Protein AF-A0A928NCN1-F1 (afdb_monomer_lite)

Structure (mmCIF, N/CA/C/O backbone):
data_AF-A0A928NCN1-F1
#
_entry.id   AF-A0A928NCN1-F1
#
loop_
_atom_site.group_PDB
_atom_site.id
_atom_site.type_symbol
_atom_site.label_atom_id
_atom_site.label_alt_id
_atom_site.label_comp_id
_atom_site.label_asym_id
_atom_site.label_entity_id
_atom_site.label_seq_id
_atom_site.pdbx_PDB_ins_code
_atom_site.Cartn_x
_atom_site.Cartn_y
_atom_site.Cartn_z
_atom_site.occupancy
_atom_site.B_iso_or_equiv
_atom_site.auth_seq_id
_atom_site.auth_comp_id
_atom_site.auth_asym_id
_atom_site.auth_atom_id
_atom_site.pdbx_PDB_model_num
ATOM 1 N N . MET A 1 1 ? -8.071 -0.871 30.867 1.00 90.75 1 MET A N 1
ATOM 2 C CA . MET A 1 1 ? -7.819 -0.511 29.454 1.00 90.75 1 MET A CA 1
ATOM 3 C C . MET A 1 1 ? -8.098 0.970 29.254 1.00 90.75 1 MET A C 1
ATOM 5 O O . MET A 1 1 ? -7.146 1.700 29.033 1.00 90.75 1 MET A O 1
ATOM 9 N N . ASN A 1 2 ? -9.328 1.432 29.505 1.00 92.19 2 ASN A N 1
ATOM 10 C CA . ASN A 1 2 ? -9.739 2.843 29.399 1.00 92.19 2 ASN A CA 1
ATOM 11 C C . ASN A 1 2 ? -8.799 3.844 30.084 1.00 92.19 2 ASN A C 1
ATOM 13 O O . ASN A 1 2 ? -8.425 4.826 29.464 1.00 92.19 2 ASN A O 1
ATOM 17 N N . LYS A 1 3 ? -8.353 3.574 31.322 1.00 92.12 3 LYS A N 1
ATOM 18 C CA . LYS A 1 3 ? -7.407 4.464 32.019 1.00 92.12 3 LYS A CA 1
ATOM 19 C C . LYS A 1 3 ? -6.121 4.699 31.215 1.00 92.12 3 LYS A C 1
ATOM 21 O O . LYS A 1 3 ? -5.686 5.830 31.095 1.00 92.12 3 LYS A O 1
ATOM 26 N N . LYS A 1 4 ? -5.541 3.639 30.646 1.00 91.69 4 LYS A N 1
ATOM 27 C CA . LYS A 1 4 ? -4.305 3.737 29.864 1.00 91.69 4 LYS A CA 1
ATOM 28 C C . LYS A 1 4 ? -4.543 4.421 28.512 1.00 91.69 4 LYS A C 1
ATOM 30 O O . LYS A 1 4 ? -3.689 5.174 28.078 1.00 91.69 4 LYS A O 1
ATOM 35 N N . ILE A 1 5 ? -5.710 4.213 27.893 1.00 93.56 5 ILE A N 1
ATOM 36 C CA . ILE A 1 5 ? -6.122 4.966 26.696 1.00 93.56 5 ILE A CA 1
ATOM 37 C C . ILE A 1 5 ? -6.214 6.459 27.025 1.00 93.56 5 ILE A C 1
ATOM 39 O O . ILE A 1 5 ? -5.615 7.260 26.324 1.00 93.56 5 ILE A O 1
ATOM 43 N N . ALA A 1 6 ? -6.866 6.834 28.128 1.00 93.88 6 ALA A N 1
ATOM 44 C CA . ALA A 1 6 ? -6.943 8.226 28.570 1.00 93.88 6 ALA A CA 1
ATOM 45 C C . ALA A 1 6 ? -5.565 8.814 28.933 1.00 93.88 6 ALA A C 1
ATOM 47 O O . ALA A 1 6 ? -5.315 9.981 28.666 1.00 93.88 6 ALA A O 1
ATOM 48 N N . GLU A 1 7 ? -4.657 8.016 29.508 1.00 93.56 7 GLU A N 1
ATOM 49 C CA . GLU A 1 7 ? -3.269 8.430 29.778 1.00 93.56 7 GLU A CA 1
ATOM 50 C C . GLU A 1 7 ? -2.471 8.703 28.488 1.00 93.56 7 GLU A C 1
ATOM 52 O O . GLU A 1 7 ? -1.612 9.576 28.504 1.00 93.56 7 GLU A O 1
ATOM 57 N N . ILE A 1 8 ? -2.736 7.970 27.400 1.00 89.94 8 ILE A N 1
ATOM 58 C CA . ILE A 1 8 ? -2.060 8.142 26.100 1.00 89.94 8 ILE A CA 1
ATOM 59 C C . ILE A 1 8 ? -2.671 9.294 25.294 1.00 89.94 8 ILE A C 1
ATOM 61 O O . ILE A 1 8 ? -1.957 10.103 24.718 1.00 89.94 8 ILE A O 1
ATOM 65 N N . THR A 1 9 ? -3.999 9.335 25.228 1.00 92.19 9 THR A N 1
ATOM 66 C CA . THR A 1 9 ? -4.746 10.141 24.247 1.00 92.19 9 THR A CA 1
ATOM 67 C C . THR A 1 9 ? -5.369 11.399 24.857 1.00 92.19 9 THR A C 1
ATOM 69 O O . THR A 1 9 ? -5.732 12.325 24.144 1.00 92.19 9 THR A O 1
ATOM 72 N N . GLY A 1 10 ? -5.566 11.428 26.180 1.00 92.56 10 GLY A N 1
ATOM 73 C CA . GLY A 1 10 ? -6.433 12.401 26.854 1.00 92.56 10 GLY A CA 1
ATOM 74 C C . GLY A 1 10 ? -7.938 12.130 26.695 1.00 92.56 10 GLY A C 1
ATOM 75 O O . GLY A 1 10 ? -8.743 12.782 27.361 1.00 92.56 10 GLY A O 1
ATOM 76 N N . MET A 1 11 ? -8.331 11.150 25.875 1.00 93.12 11 MET A N 1
ATOM 77 C CA . MET A 1 11 ? -9.724 10.867 25.532 1.00 93.12 11 MET A CA 1
ATOM 78 C C . MET A 1 11 ? -10.448 10.079 26.627 1.00 93.12 11 MET A C 1
ATOM 80 O O . MET A 1 11 ? -9.899 9.167 27.257 1.00 93.12 11 MET A O 1
ATOM 84 N N . ILE A 1 12 ? -11.741 10.363 26.798 1.00 91.56 12 ILE A N 1
ATOM 85 C CA . ILE A 1 12 ? -12.636 9.597 27.674 1.00 91.56 12 ILE A CA 1
ATOM 86 C C . ILE A 1 12 ? -13.599 8.784 26.807 1.00 91.56 12 ILE A C 1
ATOM 88 O O . ILE A 1 12 ? -14.624 9.291 26.351 1.00 91.56 12 ILE A O 1
ATOM 92 N N . ILE A 1 13 ? -13.285 7.500 26.628 1.00 93.81 13 ILE A N 1
ATOM 93 C CA . ILE A 1 13 ? -14.141 6.544 25.912 1.00 93.81 13 ILE A CA 1
ATOM 94 C C . ILE A 1 13 ? -14.913 5.631 26.886 1.00 93.81 13 ILE A C 1
ATOM 96 O O . ILE A 1 13 ? -14.407 5.347 27.983 1.00 93.81 13 ILE A O 1
ATOM 100 N N . PRO A 1 14 ? -16.106 5.127 26.509 1.00 94.12 14 PRO A N 1
ATOM 101 C CA . PRO A 1 14 ? -16.896 4.226 27.347 1.00 94.12 14 PRO A CA 1
ATOM 102 C C . PRO A 1 14 ? -16.166 2.934 27.707 1.00 94.12 14 PRO A C 1
ATOM 104 O O . PRO A 1 14 ? -15.322 2.449 26.947 1.00 94.12 14 PRO A O 1
ATOM 107 N N . GLU A 1 15 ? -16.506 2.366 28.867 1.00 92.31 15 GLU A N 1
ATOM 108 C CA . GLU A 1 15 ? -15.869 1.154 29.387 1.00 92.31 15 GLU A CA 1
ATOM 109 C C . GLU A 1 15 ? -15.947 -0.011 28.394 1.00 92.31 15 GLU A C 1
ATOM 111 O O . GLU A 1 15 ? -17.005 -0.339 27.860 1.00 92.31 15 GLU A O 1
ATOM 116 N N . ILE A 1 16 ? -14.800 -0.655 28.180 1.00 90.94 16 ILE A N 1
ATOM 117 C CA . ILE A 1 16 ? -14.673 -1.825 27.314 1.00 90.94 16 ILE A CA 1
ATOM 118 C C . ILE A 1 16 ? -14.758 -3.074 28.192 1.00 90.94 16 ILE A C 1
ATOM 120 O O . ILE A 1 16 ? -13.794 -3.427 28.875 1.00 90.94 16 ILE A O 1
ATOM 124 N N . SER A 1 17 ? -15.918 -3.731 28.182 1.00 86.75 17 SER A N 1
ATOM 125 C CA . SER A 1 17 ? -16.258 -4.854 29.073 1.00 86.75 17 SER A CA 1
ATOM 126 C C . SER A 1 17 ? -16.320 -6.224 28.379 1.00 86.75 17 SER A C 1
ATOM 128 O O . SER A 1 17 ? -16.705 -7.217 28.997 1.00 86.75 17 SER A O 1
ATOM 130 N N . PHE A 1 18 ? -15.926 -6.300 27.105 1.00 90.88 18 PHE A N 1
ATOM 131 C CA . PHE A 1 18 ? -15.984 -7.506 26.279 1.00 90.88 18 PHE A CA 1
ATOM 132 C C . PHE A 1 18 ? -14.603 -7.914 25.751 1.00 90.88 18 PHE A C 1
ATOM 134 O O . PHE A 1 18 ? -13.644 -7.145 25.783 1.00 90.88 18 PHE A O 1
ATOM 141 N N . GLY A 1 19 ? -14.519 -9.147 25.243 1.00 93.88 19 GLY A N 1
ATOM 142 C CA . GLY A 1 19 ? -13.287 -9.712 24.699 1.00 93.88 19 GLY A CA 1
ATOM 143 C C . GLY A 1 19 ? -12.192 -9.940 25.746 1.00 93.88 19 GLY A C 1
ATOM 144 O O . GLY A 1 19 ? -12.313 -9.622 26.928 1.00 93.88 19 GLY A O 1
ATOM 145 N N . LYS A 1 20 ? -11.085 -10.525 25.295 1.00 95.00 20 LYS A N 1
ATOM 146 C CA . LYS A 1 20 ? -9.851 -10.682 26.064 1.00 95.00 20 LYS A CA 1
ATOM 147 C C . LYS A 1 20 ? -8.788 -9.783 25.452 1.00 95.00 20 LYS A C 1
ATOM 149 O O . LYS A 1 20 ? -8.484 -9.936 24.271 1.00 95.00 20 LYS A O 1
ATOM 154 N N . LYS A 1 21 ? -8.188 -8.908 26.265 1.00 94.31 21 LYS A N 1
ATOM 155 C CA . LYS A 1 21 ? -7.071 -8.060 25.831 1.00 94.31 21 LYS A CA 1
ATOM 156 C C . LYS A 1 21 ? -5.961 -8.913 25.226 1.00 94.31 21 LYS A C 1
ATOM 158 O O . LYS A 1 21 ? -5.479 -9.851 25.865 1.00 94.31 21 LYS A O 1
ATOM 163 N N . GLU A 1 22 ? -5.582 -8.568 24.008 1.00 91.88 22 GLU A N 1
ATOM 164 C CA . GLU A 1 22 ? -4.391 -9.079 23.351 1.00 91.88 22 GLU A CA 1
ATOM 165 C C . GLU A 1 22 ? -3.225 -8.137 23.634 1.00 91.88 22 GLU A C 1
ATOM 167 O O . GLU A 1 22 ? -2.305 -8.536 24.339 1.00 91.88 22 GLU A O 1
ATOM 172 N N . PHE A 1 23 ? -3.343 -6.866 23.244 1.00 90.69 23 PHE A N 1
ATOM 173 C CA . PHE A 1 23 ? -2.381 -5.816 23.579 1.00 90.69 23 PHE A CA 1
ATOM 174 C C . PHE A 1 23 ? -3.063 -4.442 23.672 1.00 90.69 23 PHE A C 1
ATOM 176 O O . PHE A 1 23 ? -4.202 -4.275 23.234 1.00 90.69 23 PHE A O 1
ATOM 183 N N . LEU A 1 24 ? -2.370 -3.469 24.268 1.00 91.44 24 LEU A N 1
ATOM 184 C CA . LEU A 1 24 ? -2.717 -2.044 24.253 1.00 91.44 24 LEU A CA 1
ATOM 185 C C . LEU A 1 24 ? -1.413 -1.247 24.200 1.00 91.44 24 LEU A C 1
ATOM 187 O O . LEU A 1 24 ? -0.628 -1.373 25.141 1.00 91.44 24 LEU A O 1
ATOM 191 N N . ARG A 1 25 ? -1.211 -0.431 23.164 1.00 87.25 25 ARG A N 1
ATOM 192 C CA . ARG A 1 25 ? 0.033 0.325 22.952 1.00 87.25 25 ARG A CA 1
ATOM 193 C C . ARG A 1 25 ? -0.211 1.788 22.584 1.00 87.25 25 ARG A C 1
ATOM 195 O O . ARG A 1 25 ? -1.339 2.172 22.282 1.00 87.25 25 ARG A O 1
ATOM 202 N N . HIS A 1 26 ? 0.865 2.564 22.642 1.00 86.44 26 HIS A N 1
ATOM 203 C CA . HIS A 1 26 ? 0.969 3.928 22.133 1.00 86.44 26 HIS A CA 1
ATOM 204 C C . HIS A 1 26 ? 1.690 3.882 20.779 1.00 86.44 26 HIS A C 1
ATOM 206 O O . HIS A 1 26 ? 2.726 3.234 20.693 1.00 86.44 26 HIS A O 1
ATOM 212 N N . GLU A 1 27 ? 1.148 4.536 19.752 1.00 79.00 27 GLU A N 1
ATOM 213 C CA . GLU A 1 27 ? 1.740 4.583 18.398 1.00 79.00 27 GLU A CA 1
ATOM 214 C C . GLU A 1 27 ? 2.240 5.986 18.011 1.00 79.00 27 GLU A C 1
ATOM 216 O O . GLU A 1 27 ? 2.336 6.329 16.832 1.00 79.00 27 GLU A O 1
ATOM 221 N N . GLY A 1 28 ? 2.522 6.836 19.001 1.00 77.31 28 GLY A N 1
ATOM 222 C CA . GLY A 1 28 ? 2.830 8.243 18.758 1.00 77.31 28 GLY A CA 1
ATOM 223 C C . GLY A 1 28 ? 1.578 9.080 18.471 1.00 77.31 28 GLY A C 1
ATOM 224 O O . GLY A 1 28 ? 0.466 8.557 18.374 1.00 77.31 28 GLY A O 1
ATOM 225 N N . GLY A 1 29 ? 1.729 10.402 18.396 1.00 77.44 29 GLY A N 1
ATOM 226 C CA . GLY A 1 29 ? 0.641 11.305 18.000 1.00 77.44 29 GLY A CA 1
ATOM 227 C C . GLY A 1 29 ? -0.579 11.278 18.921 1.00 77.44 29 GLY A C 1
ATOM 228 O O . GLY A 1 29 ? -1.699 11.465 18.458 1.00 77.44 29 GLY A O 1
ATOM 229 N N . ASN A 1 30 ? -0.390 10.989 20.216 1.00 88.75 30 ASN A N 1
ATOM 230 C CA . ASN A 1 30 ? -1.478 10.755 21.176 1.00 88.75 30 ASN A CA 1
ATOM 231 C C . ASN A 1 30 ? -2.452 9.652 20.717 1.00 88.75 30 ASN A C 1
ATOM 233 O O . ASN A 1 30 ? -3.654 9.759 20.945 1.00 88.75 30 ASN A O 1
ATOM 237 N N . THR A 1 31 ? -1.944 8.600 20.067 1.00 90.31 31 THR A N 1
ATOM 238 C CA . THR A 1 31 ? -2.744 7.498 19.510 1.00 90.31 31 THR A CA 1
ATOM 239 C C . THR A 1 31 ? -2.592 6.227 20.332 1.00 90.31 31 THR A C 1
ATOM 241 O O . THR A 1 31 ? -1.481 5.746 20.572 1.00 90.31 31 THR A O 1
ATOM 244 N N . ALA A 1 32 ? -3.715 5.659 20.767 1.00 92.75 32 ALA A N 1
ATOM 245 C CA . ALA A 1 32 ? -3.762 4.385 21.469 1.00 92.75 32 ALA A CA 1
ATOM 246 C C . ALA A 1 32 ? -4.414 3.305 20.605 1.00 92.75 32 ALA A C 1
ATOM 248 O O . ALA A 1 32 ? -5.549 3.466 20.159 1.00 92.75 32 ALA A O 1
ATOM 249 N N . VAL A 1 33 ? -3.741 2.160 20.477 1.00 93.00 33 VAL A N 1
ATOM 250 C CA . VAL A 1 33 ? -4.263 0.995 19.752 1.00 93.00 33 VAL A CA 1
ATOM 251 C C . VAL A 1 33 ? -4.495 -0.161 20.713 1.00 93.00 33 VAL A C 1
ATOM 253 O O . VAL A 1 33 ? -3.578 -0.637 21.386 1.00 93.00 33 VAL A O 1
ATOM 256 N N . LEU A 1 34 ? -5.744 -0.616 20.786 1.00 94.69 34 LEU A N 1
ATOM 257 C CA . LEU A 1 34 ? -6.204 -1.743 21.591 1.00 94.69 34 LEU A CA 1
ATOM 258 C C . LEU A 1 34 ? -6.623 -2.898 20.679 1.00 94.69 34 LEU A C 1
ATOM 260 O O . LEU A 1 34 ? -7.522 -2.746 19.857 1.00 94.69 34 LEU A O 1
ATOM 264 N N . SER A 1 35 ? -6.054 -4.084 20.891 1.00 94.50 35 SER A N 1
ATOM 265 C CA . SER A 1 35 ? -6.542 -5.324 20.275 1.00 94.50 35 SER A CA 1
ATOM 266 C C . SER A 1 35 ? -7.212 -6.212 21.321 1.00 94.50 35 SER A C 1
ATOM 268 O O . SER A 1 35 ? -6.650 -6.470 22.394 1.00 94.50 35 SER A O 1
ATOM 270 N N . LEU A 1 36 ? -8.409 -6.716 21.010 1.00 95.75 36 LEU A N 1
ATOM 271 C CA . LEU A 1 36 ? -9.107 -7.723 21.810 1.00 95.75 36 LEU A CA 1
ATOM 272 C C . LEU A 1 36 ? -9.441 -8.932 20.937 1.00 95.75 36 LEU A C 1
ATOM 274 O O . LEU A 1 36 ? -9.888 -8.795 19.802 1.00 95.75 36 LEU A O 1
ATOM 278 N N . LYS A 1 37 ? -9.303 -10.125 21.510 1.00 95.62 37 LYS A N 1
ATOM 279 C CA . LYS A 1 37 ? -9.714 -11.400 20.905 1.00 95.62 37 LYS A CA 1
ATOM 280 C C . LYS A 1 37 ? -10.899 -12.013 21.640 1.00 95.62 37 LYS A C 1
ATOM 282 O O . LYS A 1 37 ? -11.285 -11.533 22.703 1.00 95.62 37 LYS A O 1
ATOM 287 N N . GLN A 1 38 ? -11.443 -13.112 21.117 1.00 95.94 38 GLN A N 1
ATOM 288 C CA . GLN A 1 38 ? -12.649 -13.767 21.655 1.00 95.94 38 GLN A CA 1
ATOM 289 C C . GLN A 1 38 ? -13.879 -12.841 21.635 1.00 95.94 38 GLN A C 1
ATOM 291 O O . GLN A 1 38 ? -14.760 -12.934 22.490 1.00 95.94 38 GLN A O 1
ATOM 296 N N . VAL A 1 39 ? -13.925 -11.941 20.654 1.00 95.81 39 VAL A N 1
ATOM 297 C CA . VAL A 1 39 ? -15.034 -11.020 20.414 1.00 95.81 39 VAL A CA 1
ATOM 298 C C . VAL A 1 39 ? -16.000 -11.666 19.426 1.00 95.81 39 VAL A C 1
ATOM 300 O O . VAL A 1 39 ? -15.576 -12.220 18.414 1.00 95.81 39 VAL A O 1
ATOM 303 N N . LYS A 1 40 ? -17.298 -11.634 19.738 1.00 93.38 40 LYS A N 1
ATOM 304 C CA . LYS A 1 40 ? -18.348 -12.245 18.904 1.00 93.38 40 LYS A CA 1
ATOM 305 C C . LYS A 1 40 ? -19.062 -11.243 18.004 1.00 93.38 40 LYS A C 1
ATOM 307 O O . LYS A 1 40 ? -19.588 -11.635 16.971 1.00 93.38 40 LYS A O 1
ATOM 312 N N . GLU A 1 41 ? -19.114 -9.989 18.426 1.00 92.19 41 GLU A N 1
ATOM 313 C CA . GLU A 1 41 ? -19.827 -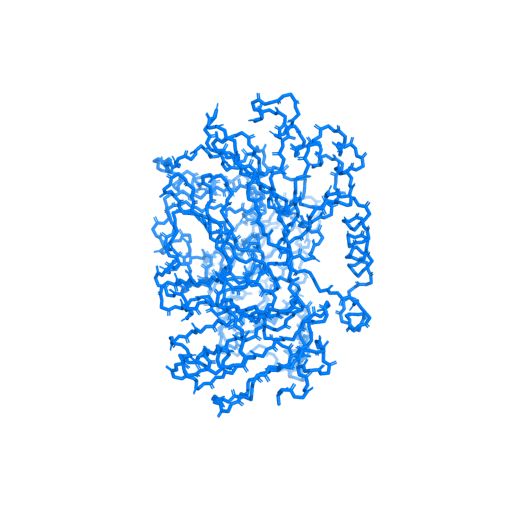8.901 17.766 1.00 92.19 41 GLU A CA 1
ATOM 314 C C . GLU A 1 41 ? -19.250 -7.554 18.221 1.00 92.19 41 GLU A C 1
ATOM 316 O O . GLU A 1 41 ? -18.495 -7.505 19.194 1.00 92.19 41 GLU A O 1
ATOM 321 N N . MET A 1 42 ? -19.594 -6.485 17.504 1.00 93.94 42 MET A N 1
ATOM 322 C CA . MET A 1 42 ? -19.150 -5.110 17.769 1.00 93.94 42 MET A CA 1
ATOM 323 C C . MET A 1 42 ? -20.325 -4.146 18.025 1.00 93.94 42 MET A C 1
ATOM 325 O O . MET A 1 42 ? -20.125 -3.008 18.446 1.00 93.94 42 MET A O 1
ATOM 329 N N . ASP A 1 43 ? -21.560 -4.565 17.755 1.00 94.69 43 ASP A N 1
ATOM 330 C CA . ASP A 1 43 ? -22.755 -3.715 17.773 1.00 94.69 43 ASP A CA 1
ATOM 331 C C . ASP A 1 43 ? -23.085 -3.209 19.185 1.00 94.69 43 ASP A C 1
ATOM 333 O O . ASP A 1 43 ? -23.484 -2.057 19.354 1.00 94.69 43 ASP A O 1
ATOM 337 N N . SER A 1 44 ? -22.842 -4.014 20.222 1.00 93.12 44 SER A N 1
ATOM 338 C CA . SER A 1 44 ? -23.054 -3.600 21.615 1.00 93.12 44 SER A CA 1
ATOM 339 C C . SER A 1 44 ? -22.166 -2.418 22.025 1.00 93.12 44 SER A C 1
ATOM 341 O O . SER A 1 44 ? -22.616 -1.502 22.722 1.00 93.12 44 SER A O 1
ATOM 343 N N . TYR A 1 45 ? -20.914 -2.397 21.562 1.00 95.62 45 TYR A N 1
ATOM 344 C CA . TYR A 1 45 ? -19.992 -1.309 21.868 1.00 95.62 45 TYR A CA 1
ATOM 345 C C . TYR A 1 45 ? -20.269 -0.058 21.033 1.00 95.62 45 TYR A C 1
ATOM 347 O O . TYR A 1 45 ? -20.197 1.044 21.568 1.00 95.62 45 TYR A O 1
ATOM 355 N N . GLN A 1 46 ? -20.682 -0.219 19.773 1.00 96.62 46 GLN A N 1
ATOM 356 C CA . GLN A 1 46 ? -21.165 0.886 18.935 1.00 96.62 46 GLN A CA 1
ATOM 357 C C . GLN A 1 46 ? -22.326 1.637 19.600 1.00 96.62 46 GLN A C 1
ATOM 359 O O . GLN A 1 46 ? -22.256 2.850 19.772 1.00 96.62 46 GLN A O 1
ATOM 364 N N . ILE A 1 47 ? -23.333 0.909 20.098 1.00 96.25 47 ILE A N 1
ATOM 365 C CA . ILE A 1 47 ? -24.449 1.501 20.856 1.00 96.25 47 ILE A CA 1
ATOM 366 C C . ILE A 1 47 ? -23.934 2.262 22.088 1.00 96.25 47 ILE A C 1
ATOM 368 O O . ILE A 1 47 ? -24.445 3.329 22.428 1.00 96.25 47 ILE A O 1
ATOM 372 N N . THR A 1 48 ? -22.912 1.731 22.762 1.00 96.25 48 THR A N 1
ATOM 373 C CA . THR A 1 48 ? -22.318 2.368 23.947 1.00 96.25 48 THR A CA 1
ATOM 374 C C . THR A 1 48 ? -21.590 3.673 23.587 1.00 96.25 48 THR A C 1
ATOM 376 O O . THR A 1 48 ? -21.707 4.658 24.319 1.00 96.25 48 THR A O 1
ATOM 379 N N . LEU A 1 49 ? -20.872 3.711 22.459 1.00 97.00 49 LEU A N 1
ATOM 380 C CA . LEU A 1 49 ? -20.244 4.927 21.925 1.00 97.00 49 LEU A CA 1
ATOM 381 C C . LEU A 1 49 ? -21.292 5.990 21.578 1.00 97.00 49 LEU A C 1
ATOM 383 O O . LEU A 1 49 ? -21.176 7.133 22.023 1.00 97.00 49 LEU A O 1
ATOM 387 N N . GLU A 1 50 ? -22.353 5.601 20.874 1.00 97.56 50 GLU A N 1
ATOM 388 C CA . GLU A 1 50 ? -23.453 6.494 20.488 1.00 97.56 50 GLU A CA 1
ATOM 389 C C . GLU A 1 50 ? -24.169 7.084 21.710 1.00 97.56 50 GLU A C 1
ATOM 391 O O . GLU A 1 50 ? -24.399 8.290 21.789 1.00 97.56 50 GLU A O 1
ATOM 396 N N . GLN A 1 51 ? -24.444 6.267 22.732 1.00 97.19 51 GLN A N 1
ATOM 397 C CA . GLN A 1 51 ? -25.019 6.732 24.004 1.00 97.19 51 GLN A CA 1
ATOM 398 C C . GLN A 1 51 ? -24.093 7.680 24.772 1.00 97.19 51 GLN A C 1
ATOM 400 O O . GLN A 1 51 ? -24.562 8.537 25.521 1.00 97.19 51 GLN A O 1
ATOM 405 N N . ALA A 1 52 ? -22.781 7.545 24.585 1.00 96.50 52 ALA A N 1
ATOM 406 C CA . ALA A 1 52 ? -21.795 8.463 25.132 1.00 96.50 52 ALA A CA 1
ATOM 407 C C . ALA A 1 52 ? -21.617 9.733 24.282 1.00 96.50 52 ALA A C 1
ATOM 409 O O . ALA A 1 52 ? -20.804 10.586 24.647 1.00 96.50 52 ALA A O 1
ATOM 410 N N . GLY A 1 53 ? -22.379 9.892 23.197 1.00 97.31 53 GLY A N 1
ATOM 411 C CA . GLY A 1 53 ? -22.384 11.072 22.337 1.00 97.31 53 GLY A CA 1
ATOM 412 C C . GLY A 1 53 ? -21.306 11.070 21.258 1.00 97.31 53 GLY A C 1
ATOM 413 O O . GLY A 1 53 ? -20.955 12.145 20.786 1.00 97.31 53 GLY A O 1
ATOM 414 N N . PHE A 1 54 ? -20.743 9.908 20.917 1.00 97.50 54 PHE A N 1
ATOM 415 C CA . PHE A 1 54 ? -19.958 9.771 19.694 1.00 97.50 54 PHE A CA 1
ATOM 416 C C . PHE A 1 54 ? -20.889 9.617 18.491 1.00 97.50 54 PHE A C 1
ATOM 418 O O . PHE A 1 54 ? -21.851 8.853 18.535 1.00 97.50 54 PHE A O 1
ATOM 425 N N . GLU A 1 55 ? -20.580 10.307 17.402 1.00 97.19 55 GLU A N 1
ATOM 426 C CA . GLU A 1 55 ? -21.341 10.251 16.157 1.00 97.19 55 GLU A CA 1
ATOM 427 C C . GLU A 1 55 ? -20.617 9.360 15.147 1.00 97.19 55 GLU A C 1
ATOM 429 O O . GLU A 1 55 ? -19.401 9.462 14.979 1.00 97.19 55 GLU A O 1
ATOM 434 N N . LYS A 1 56 ? -21.351 8.462 14.482 1.00 96.94 56 LYS A N 1
ATOM 435 C CA . LYS A 1 56 ? -20.787 7.615 13.426 1.00 96.94 56 LYS A CA 1
ATOM 436 C C . LYS A 1 56 ? -20.494 8.466 12.188 1.00 96.94 56 LYS A C 1
ATOM 438 O O . LYS A 1 56 ? -21.420 9.037 11.615 1.00 96.94 56 LYS A O 1
ATOM 443 N N . ARG A 1 57 ? -19.230 8.504 11.766 1.00 94.00 57 ARG A N 1
ATOM 444 C CA . ARG A 1 57 ? -18.752 9.256 10.595 1.00 94.00 57 ARG A CA 1
ATOM 445 C C . ARG A 1 57 ? -18.821 8.419 9.320 1.00 94.00 57 ARG A C 1
ATOM 447 O O . ARG A 1 57 ? -19.384 8.845 8.320 1.00 94.00 57 ARG A O 1
ATOM 454 N N . GLU A 1 58 ? -18.281 7.209 9.375 1.00 94.44 58 GLU A N 1
ATOM 455 C CA . GLU A 1 58 ? -18.112 6.324 8.220 1.00 94.44 58 GLU A CA 1
ATOM 456 C C . GLU A 1 58 ? -18.188 4.858 8.661 1.00 94.44 58 GLU A C 1
ATOM 458 O O . GLU A 1 58 ? -17.875 4.514 9.803 1.00 94.44 58 GLU A O 1
ATOM 463 N N . GLU A 1 59 ? -18.654 3.995 7.757 1.00 97.19 59 GLU A N 1
ATOM 464 C CA . GLU A 1 59 ? -18.717 2.547 7.950 1.00 97.19 59 GLU A CA 1
ATOM 465 C C . GLU A 1 59 ? -18.391 1.837 6.634 1.00 97.19 59 GLU A C 1
ATOM 467 O O . GLU A 1 59 ? -18.958 2.140 5.577 1.00 97.19 59 GLU A O 1
ATOM 472 N N . HIS A 1 60 ? -17.484 0.869 6.707 1.00 97.81 60 HIS A N 1
ATOM 473 C CA . HIS A 1 60 ? -17.012 0.086 5.573 1.00 97.81 60 HIS A CA 1
ATOM 474 C C . HIS A 1 60 ? -17.010 -1.405 5.899 1.00 97.81 60 HIS A C 1
ATOM 476 O O . HIS A 1 60 ? -16.924 -1.823 7.055 1.00 97.81 60 HIS A O 1
ATOM 482 N N . CYS A 1 61 ? -17.127 -2.227 4.859 1.00 97.81 61 CYS A N 1
ATOM 483 C CA . CYS A 1 61 ? -17.040 -3.677 4.965 1.00 97.81 61 CYS A CA 1
ATOM 484 C C . CYS A 1 61 ? -16.075 -4.205 3.907 1.00 97.81 61 CYS A C 1
ATOM 486 O O . CYS A 1 61 ? -16.296 -3.977 2.719 1.00 97.81 61 CYS A O 1
ATOM 488 N N . PHE A 1 62 ? -15.049 -4.941 4.336 1.00 97.81 62 PHE A N 1
ATOM 489 C CA . PHE A 1 62 ? -14.120 -5.651 3.455 1.00 97.81 62 PHE A CA 1
ATOM 490 C C . PHE A 1 62 ? -14.353 -7.150 3.638 1.00 97.81 62 PHE A C 1
ATOM 492 O O . PHE A 1 62 ? -13.916 -7.767 4.613 1.00 97.81 62 PHE A O 1
ATOM 499 N N . GLY A 1 63 ? -15.151 -7.734 2.744 1.00 96.00 63 GLY A N 1
ATOM 500 C CA . GLY A 1 63 ? -15.691 -9.077 2.934 1.00 96.00 63 GLY A CA 1
ATOM 501 C C . GLY A 1 63 ? -16.569 -9.125 4.184 1.00 96.00 63 GLY A C 1
ATOM 502 O O . GLY A 1 63 ? -17.597 -8.456 4.252 1.00 96.00 63 GLY A O 1
ATOM 503 N N . THR A 1 64 ? -16.168 -9.917 5.179 1.00 96.69 64 THR A N 1
ATOM 504 C CA . THR A 1 64 ? -16.862 -9.987 6.476 1.00 96.69 64 THR A CA 1
ATOM 505 C C . THR A 1 64 ? -16.311 -9.020 7.522 1.00 96.69 64 THR A C 1
ATOM 507 O O . THR A 1 64 ? -16.948 -8.844 8.559 1.00 96.69 64 THR A O 1
ATOM 510 N N . ALA A 1 65 ? -15.128 -8.438 7.304 1.00 98.12 65 ALA A N 1
ATOM 511 C CA . ALA A 1 65 ? -14.552 -7.470 8.230 1.00 98.12 65 ALA A CA 1
ATOM 512 C C . ALA A 1 65 ? -15.348 -6.159 8.181 1.00 98.12 65 ALA A C 1
ATOM 514 O O . ALA A 1 65 ? -15.750 -5.725 7.101 1.00 98.12 65 ALA A O 1
ATOM 515 N N . ARG A 1 66 ? -15.591 -5.547 9.343 1.00 98.19 66 ARG A N 1
ATOM 516 C CA . ARG A 1 66 ? -16.373 -4.311 9.495 1.00 98.19 66 ARG A CA 1
ATOM 517 C C . ARG A 1 66 ? -15.513 -3.228 10.125 1.00 98.19 66 ARG A C 1
ATOM 519 O O . ARG A 1 66 ? -14.886 -3.483 11.147 1.00 98.19 66 ARG A O 1
ATOM 526 N N . PHE A 1 67 ? -15.546 -2.032 9.557 1.00 98.31 67 PHE A N 1
ATOM 527 C CA . PHE A 1 67 ? -14.770 -0.879 10.003 1.00 98.31 67 PHE A CA 1
ATOM 528 C C . PHE A 1 67 ? -15.715 0.286 10.237 1.00 98.31 67 PHE A C 1
ATOM 530 O O . PHE A 1 67 ? -16.541 0.567 9.370 1.00 98.31 67 PHE A O 1
ATOM 537 N N . VAL A 1 68 ? -15.642 0.927 11.400 1.00 98.00 68 VAL A N 1
ATOM 538 C CA . VAL A 1 68 ? -16.540 2.031 11.755 1.00 98.00 68 VAL A CA 1
ATOM 539 C C . VAL A 1 68 ? -15.772 3.119 12.482 1.00 98.00 68 VAL A C 1
ATOM 541 O O . VAL A 1 68 ? -15.135 2.847 13.499 1.00 98.00 68 VAL A O 1
ATOM 544 N N . THR A 1 69 ? -15.884 4.351 11.995 1.00 96.94 69 THR A N 1
ATOM 545 C CA . THR A 1 69 ? -15.271 5.526 12.620 1.00 96.94 69 THR A CA 1
ATOM 546 C C . THR A 1 69 ? -16.324 6.324 13.374 1.00 96.94 69 THR A C 1
ATOM 548 O O . THR A 1 69 ? -17.380 6.667 12.836 1.00 96.94 69 THR A O 1
ATOM 551 N N . TYR A 1 70 ? -16.006 6.661 14.615 1.00 97.00 70 TYR A N 1
ATOM 552 C CA . TYR A 1 70 ? -16.804 7.472 15.521 1.00 97.00 70 TYR A CA 1
ATOM 553 C C . TYR A 1 70 ? -16.054 8.737 15.911 1.00 97.00 70 TYR A C 1
ATOM 555 O O . TYR A 1 70 ? -14.835 8.705 16.065 1.00 97.00 70 TYR A O 1
ATOM 563 N N . VAL A 1 71 ? -16.778 9.838 16.111 1.00 96.44 71 VAL A N 1
ATOM 564 C CA . VAL A 1 71 ? -16.180 11.151 16.402 1.00 96.44 71 VAL A CA 1
ATOM 565 C C . VAL A 1 71 ? -16.901 11.864 17.519 1.00 96.44 71 VAL A C 1
ATOM 567 O O . VAL A 1 71 ? -18.113 11.708 17.679 1.00 96.44 71 VAL A O 1
ATOM 570 N N . LYS A 1 72 ? -16.171 12.667 18.289 1.00 95.88 72 LYS A N 1
ATOM 571 C CA . LYS A 1 72 ? -16.759 13.523 19.316 1.00 95.88 72 LYS A CA 1
ATOM 572 C C . LYS A 1 72 ? -15.801 14.637 19.714 1.00 95.88 72 LYS A C 1
ATOM 574 O O . LYS A 1 72 ? -14.750 14.358 20.262 1.00 95.88 72 LYS A O 1
ATOM 579 N N . ASN A 1 73 ? -16.196 15.900 19.558 1.00 92.88 73 ASN A N 1
ATOM 580 C CA . ASN A 1 73 ? -15.438 17.056 20.070 1.00 92.88 73 ASN A CA 1
ATOM 581 C C . ASN A 1 73 ? -13.945 17.096 19.660 1.00 92.88 73 ASN A C 1
ATOM 583 O O . ASN A 1 73 ? -13.122 17.547 20.454 1.00 92.88 73 ASN A O 1
ATOM 587 N N . GLY A 1 74 ? -13.591 16.648 18.452 1.00 92.12 74 GLY A N 1
ATOM 588 C CA . GLY A 1 74 ? -12.191 16.564 18.023 1.00 92.12 74 GLY A CA 1
ATOM 589 C C . GLY A 1 74 ? -11.463 15.288 18.458 1.00 92.12 74 GLY A C 1
ATOM 590 O O . GLY A 1 74 ? -10.250 15.223 18.306 1.00 92.12 74 GLY A O 1
ATOM 591 N N . ASP A 1 75 ? -12.177 14.288 18.979 1.00 95.06 75 ASP A N 1
ATOM 592 C CA . ASP A 1 75 ? -11.684 12.937 19.257 1.00 95.06 75 ASP A CA 1
ATOM 593 C C . ASP A 1 75 ? -12.220 11.957 18.203 1.00 95.06 75 ASP A C 1
ATOM 595 O O . ASP A 1 75 ? -13.386 12.053 17.805 1.00 95.06 75 ASP A O 1
ATOM 599 N N . MET A 1 76 ? -11.418 10.963 17.815 1.00 95.75 76 MET A N 1
ATOM 600 C CA . MET A 1 76 ? -11.801 9.891 16.898 1.00 95.75 76 MET A CA 1
ATOM 601 C C . MET A 1 76 ? -11.587 8.502 17.514 1.00 95.75 76 MET A C 1
ATOM 603 O O . MET A 1 76 ? -10.577 8.224 18.158 1.00 95.75 76 MET A O 1
ATOM 607 N N . VAL A 1 77 ? -12.546 7.602 17.288 1.00 97.00 77 VAL A N 1
ATOM 608 C CA . VAL A 1 77 ? -12.451 6.176 17.619 1.00 97.00 77 VAL A CA 1
ATOM 609 C C . VAL A 1 77 ? -12.754 5.354 16.371 1.00 97.00 77 VAL A C 1
ATOM 611 O O . VAL A 1 77 ? -13.883 5.364 15.886 1.00 97.00 77 VAL A O 1
ATOM 614 N N . LEU A 1 78 ? -11.771 4.609 15.877 1.00 96.94 78 LEU A N 1
ATOM 615 C CA . LEU A 1 78 ? -11.942 3.638 14.800 1.00 96.94 78 LEU A CA 1
ATOM 616 C C . LEU A 1 78 ? -12.085 2.238 15.394 1.00 96.94 78 LEU A C 1
ATOM 618 O O . LEU A 1 78 ? -11.262 1.810 16.204 1.00 96.94 78 LEU A O 1
ATOM 622 N N . LEU A 1 79 ? -13.125 1.520 14.984 1.00 97.69 79 LEU A N 1
ATOM 623 C CA . LEU A 1 79 ? -13.355 0.126 15.339 1.00 97.69 79 LEU A CA 1
ATOM 624 C C . LEU A 1 79 ? -13.207 -0.764 14.107 1.00 97.69 79 LEU A C 1
ATOM 626 O O . LEU A 1 79 ? -13.957 -0.607 13.148 1.00 97.69 79 LEU A O 1
ATOM 630 N N . SER A 1 80 ? -12.313 -1.747 14.176 1.00 97.69 80 SER A N 1
ATOM 631 C CA . S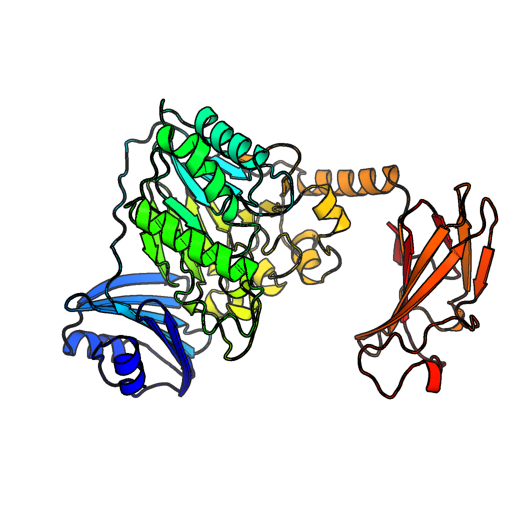ER A 1 80 ? -12.084 -2.741 13.122 1.00 97.69 80 SER A CA 1
ATOM 632 C C . SER A 1 80 ? -12.421 -4.129 13.653 1.00 97.69 80 SER A C 1
ATOM 634 O O . SER A 1 80 ? -11.688 -4.688 14.468 1.00 97.69 80 SER A O 1
ATOM 636 N N . PHE A 1 81 ? -13.540 -4.704 13.229 1.00 98.00 81 PHE A N 1
ATOM 637 C CA . PHE A 1 81 ? -14.003 -6.020 13.655 1.00 98.00 81 PHE A CA 1
ATOM 638 C C . PHE A 1 81 ? -13.756 -7.073 12.577 1.00 98.00 81 PHE A C 1
ATOM 640 O O . PHE A 1 81 ? -14.216 -6.945 11.445 1.00 98.00 81 PHE A O 1
ATOM 647 N N . TYR A 1 82 ? -13.083 -8.156 12.964 1.00 97.50 82 TYR A N 1
ATOM 648 C CA . TYR A 1 82 ? -12.736 -9.295 12.120 1.00 97.50 82 TYR A CA 1
ATOM 649 C C . TYR A 1 82 ? -13.459 -10.557 12.627 1.00 97.50 82 TYR A C 1
ATOM 651 O O . TYR A 1 82 ? -12.926 -11.271 13.490 1.00 97.50 82 TYR A O 1
ATOM 659 N N . PRO A 1 83 ? -14.672 -10.870 12.122 1.00 97.06 83 PRO A N 1
ATOM 660 C CA . PRO A 1 83 ? -15.460 -12.003 12.611 1.00 97.06 83 PRO A CA 1
ATOM 661 C C . PRO A 1 83 ? -14.765 -13.354 12.425 1.00 97.06 83 PRO A C 1
ATOM 663 O O . PRO A 1 83 ? -14.869 -14.219 13.292 1.00 97.06 83 PRO A O 1
ATOM 666 N N . SER A 1 84 ? -14.033 -13.524 11.319 1.00 95.81 84 SER A N 1
ATOM 667 C CA . SER A 1 84 ? -13.333 -14.762 10.944 1.00 95.81 84 SER A CA 1
ATOM 668 C C . SER A 1 84 ? -12.333 -15.240 11.999 1.00 95.81 84 SER A C 1
ATOM 670 O O . SER A 1 84 ? -12.110 -16.440 12.148 1.00 95.81 84 SER A O 1
ATOM 672 N N . ILE A 1 85 ? -11.766 -14.304 12.759 1.00 95.38 85 ILE A N 1
ATOM 673 C CA . ILE A 1 85 ? -10.763 -14.561 13.798 1.00 95.38 85 ILE A CA 1
ATOM 674 C C . ILE A 1 85 ? -11.227 -14.118 15.193 1.00 95.38 85 ILE A C 1
ATOM 676 O O . ILE A 1 85 ? -10.457 -14.199 16.152 1.00 95.38 85 ILE A O 1
ATOM 680 N N . GLY A 1 86 ? -12.476 -13.654 15.323 1.00 96.75 86 GLY A N 1
ATOM 681 C CA . GLY A 1 86 ? -13.062 -13.180 16.578 1.00 96.75 86 GLY A CA 1
ATOM 682 C C . GLY A 1 86 ? -12.253 -12.063 17.243 1.00 96.75 86 GLY A C 1
ATOM 683 O O . GLY A 1 86 ? -12.015 -12.123 18.455 1.00 96.75 86 GLY A O 1
ATOM 684 N N . GLN A 1 87 ? -11.784 -11.091 16.455 1.00 96.31 87 GLN A N 1
ATOM 685 C CA . GLN A 1 87 ? -10.921 -9.993 16.907 1.00 96.31 87 GLN A CA 1
ATOM 686 C C . GLN A 1 87 ? -11.584 -8.636 16.657 1.00 96.31 87 GLN A C 1
ATOM 688 O O . GLN A 1 87 ? -12.235 -8.451 15.634 1.00 96.31 87 GLN A O 1
ATOM 693 N N . ILE A 1 88 ? -11.376 -7.681 17.563 1.00 96.19 88 ILE A N 1
ATOM 694 C CA . ILE A 1 88 ? -11.614 -6.257 17.311 1.00 96.19 88 ILE A CA 1
ATOM 695 C C . ILE A 1 88 ? -10.316 -5.473 17.539 1.00 96.19 88 ILE A C 1
ATOM 697 O O . ILE A 1 88 ? -9.558 -5.776 18.467 1.00 96.19 88 ILE A O 1
ATOM 701 N N . ARG A 1 89 ? -10.069 -4.473 16.700 1.00 95.69 89 ARG A N 1
ATOM 702 C CA . ARG A 1 89 ? -9.073 -3.418 16.888 1.00 95.69 89 ARG A CA 1
ATOM 703 C C . ARG A 1 89 ? -9.822 -2.131 17.214 1.00 95.69 89 ARG A C 1
ATOM 705 O O . ARG A 1 89 ? -10.847 -1.854 16.597 1.00 95.69 89 ARG A O 1
ATOM 712 N N . LEU A 1 90 ? -9.332 -1.381 18.188 1.00 96.38 90 LEU A N 1
ATOM 713 C CA . LEU A 1 90 ? -9.797 -0.037 18.491 1.00 96.38 90 LEU A CA 1
ATOM 714 C C . LEU A 1 90 ? -8.598 0.898 18.418 1.00 96.38 90 LEU A C 1
ATOM 716 O O . LEU A 1 90 ? -7.641 0.701 19.166 1.00 96.38 90 LEU A O 1
ATOM 720 N N . VAL A 1 91 ? -8.674 1.898 17.546 1.00 95.81 91 VAL A N 1
ATOM 721 C CA . VAL A 1 91 ? -7.730 3.019 17.488 1.00 95.81 91 VAL A CA 1
ATOM 722 C C . VAL A 1 91 ? -8.436 4.235 18.073 1.00 95.81 91 VAL A C 1
ATOM 724 O O . VAL A 1 91 ? -9.556 4.548 17.676 1.00 95.81 91 VAL A O 1
ATOM 727 N N . ALA A 1 92 ? -7.820 4.871 19.062 1.00 95.88 92 ALA A N 1
ATOM 728 C CA . ALA A 1 92 ? -8.300 6.099 19.678 1.00 95.88 92 ALA A CA 1
ATOM 729 C C . ALA A 1 92 ? -7.224 7.172 19.522 1.00 95.88 92 ALA A C 1
ATOM 731 O O . ALA A 1 92 ? -6.108 6.986 20.009 1.00 95.88 92 ALA A O 1
ATOM 732 N N . GLU A 1 93 ? -7.563 8.271 18.861 1.00 94.06 93 GLU A N 1
ATOM 733 C CA . GLU A 1 93 ? -6.663 9.399 18.619 1.00 94.06 93 GLU A CA 1
ATOM 734 C C . GLU A 1 93 ? -7.439 10.723 18.544 1.00 94.06 93 GLU A C 1
ATOM 736 O O . GLU A 1 93 ? -8.664 10.710 18.363 1.00 94.06 93 GLU A O 1
ATOM 741 N N . PRO A 1 94 ? -6.762 11.879 18.668 1.00 92.12 94 PRO A N 1
ATOM 742 C CA . PRO A 1 94 ? -7.329 13.144 18.227 1.00 92.12 94 PRO A CA 1
ATOM 743 C C . PRO A 1 94 ? -7.792 13.040 16.772 1.00 92.12 94 PRO A C 1
ATOM 745 O O . PRO A 1 94 ? -7.137 12.415 15.945 1.00 92.12 94 PRO A O 1
ATOM 748 N N . GLU A 1 95 ? -8.917 13.666 16.459 1.00 88.00 95 GLU A N 1
ATOM 749 C CA . GLU A 1 95 ? -9.494 13.672 15.124 1.00 88.00 95 GLU A CA 1
ATOM 750 C C . GLU A 1 95 ? -8.485 14.191 14.092 1.00 88.00 95 GLU A C 1
ATOM 752 O O . GLU A 1 95 ? -8.063 15.351 14.121 1.00 88.00 95 GLU A O 1
ATOM 757 N N . SER A 1 96 ? -8.108 13.303 13.172 1.00 81.62 96 SER A N 1
ATOM 758 C CA . SER A 1 96 ? -7.266 13.615 12.027 1.00 81.62 96 SER A CA 1
ATOM 759 C C . SER A 1 96 ? -8.037 14.414 10.972 1.00 81.62 96 SER A C 1
ATOM 761 O O . SER A 1 96 ? -9.270 14.460 10.943 1.00 81.62 96 SER A O 1
ATOM 763 N N . LEU A 1 97 ? -7.291 15.103 10.106 1.00 84.00 97 LEU A N 1
ATOM 764 C CA . LEU A 1 97 ? -7.873 15.877 9.015 1.00 84.00 97 LEU A CA 1
ATOM 765 C C . LEU A 1 97 ? -8.666 14.949 8.083 1.00 84.00 97 LEU A C 1
ATOM 767 O O . LEU A 1 97 ? -8.137 13.953 7.599 1.00 84.00 97 LEU A O 1
ATOM 771 N N . GLU A 1 98 ? -9.914 15.299 7.783 1.00 88.25 98 GLU A N 1
ATOM 772 C CA . GLU A 1 98 ? -10.713 14.556 6.809 1.00 88.25 98 GLU A CA 1
ATOM 773 C C . GLU A 1 98 ? -10.191 14.803 5.386 1.00 88.25 98 GLU A C 1
ATOM 775 O O . GLU A 1 98 ? -9.982 15.949 4.966 1.00 88.25 98 GLU A O 1
ATOM 780 N N . TYR A 1 99 ? -9.986 13.727 4.624 1.00 94.00 99 TYR A N 1
ATOM 781 C CA . TYR A 1 99 ? -9.615 13.839 3.219 1.00 94.00 99 TYR A CA 1
ATOM 782 C C . TYR A 1 99 ? -10.803 14.318 2.384 1.00 94.00 99 TYR A C 1
ATOM 784 O O . TYR A 1 99 ? -11.857 13.688 2.352 1.00 94.00 99 TYR A O 1
ATOM 792 N N . GLN A 1 100 ? -10.610 15.419 1.659 1.00 94.56 100 GLN A N 1
ATOM 793 C CA . GLN A 1 100 ? -11.593 15.950 0.721 1.00 94.56 100 GLN A CA 1
ATOM 794 C C . GLN A 1 100 ? -10.981 16.007 -0.672 1.00 94.56 100 GLN A C 1
ATOM 796 O O . GLN A 1 100 ? -10.059 16.788 -0.929 1.00 94.56 100 GLN A O 1
ATOM 801 N N . ASP A 1 101 ? -11.506 15.186 -1.578 1.00 97.00 101 ASP A N 1
ATOM 802 C CA . ASP A 1 101 ? -11.004 15.139 -2.942 1.00 97.00 101 ASP A CA 1
ATOM 803 C C . ASP A 1 101 ? -11.298 16.436 -3.703 1.00 97.00 101 ASP A C 1
ATOM 805 O O . ASP A 1 101 ? -12.418 16.949 -3.728 1.00 97.00 101 ASP A O 1
ATOM 809 N N . LYS A 1 102 ? -10.278 16.932 -4.401 1.00 95.81 102 LYS A N 1
ATOM 810 C CA . LYS A 1 102 ? -10.362 18.078 -5.311 1.00 95.81 102 LYS A CA 1
ATOM 811 C C . LYS A 1 102 ? -10.557 17.599 -6.750 1.00 95.81 102 LYS A C 1
ATOM 813 O O . LYS A 1 102 ? -9.791 17.985 -7.637 1.00 95.81 102 LYS A O 1
ATOM 818 N N . ARG A 1 103 ? -11.558 16.733 -6.957 1.00 95.69 103 ARG A N 1
ATOM 819 C CA . ARG A 1 103 ? -11.862 16.118 -8.257 1.00 95.69 103 ARG A CA 1
ATOM 820 C C . ARG A 1 103 ? -12.002 17.158 -9.362 1.00 95.69 103 ARG A C 1
ATOM 822 O O . ARG A 1 103 ? -12.667 18.178 -9.177 1.00 95.69 103 ARG A O 1
ATOM 829 N N . ARG A 1 104 ? -11.404 16.875 -10.519 1.00 96.06 104 ARG A N 1
ATOM 830 C CA . ARG A 1 104 ? -11.562 17.661 -11.751 1.00 96.06 104 ARG A CA 1
ATOM 831 C C . ARG A 1 104 ? -12.361 16.871 -12.792 1.00 96.06 104 ARG A C 1
ATOM 833 O O . ARG A 1 104 ? -12.706 15.711 -12.577 1.00 96.06 104 ARG A O 1
ATOM 840 N N . GLU A 1 105 ? -12.700 17.523 -13.901 1.00 97.44 105 GLU A N 1
ATOM 841 C CA . GLU A 1 105 ? -13.317 16.839 -15.041 1.00 97.44 105 GLU A CA 1
ATOM 842 C C . GLU A 1 105 ? -12.337 15.835 -15.659 1.00 97.44 105 GLU A C 1
ATOM 844 O O . GLU A 1 105 ? -11.138 16.108 -15.769 1.00 97.44 105 GLU A O 1
ATOM 849 N N . ASP A 1 106 ? -12.859 14.681 -16.071 1.00 98.25 106 ASP A N 1
ATOM 850 C CA . ASP A 1 106 ? -12.062 13.651 -16.729 1.00 98.25 106 ASP A CA 1
ATOM 851 C C . ASP A 1 106 ? -11.520 14.192 -18.067 1.00 98.25 106 ASP A C 1
ATOM 853 O O . ASP A 1 106 ? -12.258 14.762 -18.875 1.00 98.25 106 ASP A O 1
ATOM 857 N N . CYS A 1 107 ? -10.219 14.035 -18.303 1.00 98.06 107 CYS A N 1
ATOM 858 C CA . CYS A 1 107 ? -9.516 14.610 -19.455 1.00 98.06 107 CYS A CA 1
ATOM 859 C C . CYS A 1 107 ? -8.434 13.699 -20.053 1.00 98.06 107 CYS A C 1
ATOM 861 O O . CYS A 1 107 ? -7.854 14.036 -21.086 1.00 98.06 107 CYS A O 1
ATOM 863 N N . THR A 1 108 ? -8.150 12.554 -19.431 1.00 98.12 108 THR A N 1
ATOM 864 C CA . THR A 1 108 ? -7.146 11.589 -19.891 1.00 98.12 108 THR A CA 1
ATOM 865 C C . THR A 1 108 ? -7.513 10.167 -19.457 1.00 98.12 108 THR A C 1
ATOM 867 O O . THR A 1 108 ? -8.508 9.957 -18.766 1.00 98.12 108 THR A O 1
ATOM 870 N N . THR A 1 109 ? -6.727 9.179 -19.880 1.00 97.38 109 THR A N 1
ATOM 871 C CA . THR A 1 109 ? -6.872 7.781 -19.451 1.00 97.38 109 THR A CA 1
ATOM 872 C C . THR A 1 109 ? -6.050 7.492 -18.202 1.00 97.38 109 THR A C 1
ATOM 874 O O . THR A 1 109 ? -4.984 8.089 -17.989 1.00 97.38 109 THR A O 1
ATOM 877 N N . SER A 1 110 ? -6.514 6.541 -17.392 1.00 98.56 110 SER A N 1
ATOM 878 C CA . SER A 1 110 ? -5.772 6.103 -16.217 1.00 98.56 110 SER A CA 1
ATOM 879 C C . SER A 1 110 ? -4.578 5.229 -16.576 1.00 98.56 110 SER A C 1
ATOM 881 O O . SER A 1 110 ? -4.664 4.359 -17.439 1.00 98.56 110 SER A O 1
ATOM 883 N N . LEU A 1 111 ? -3.459 5.464 -15.894 1.00 98.19 111 LEU A N 1
ATOM 884 C CA . LEU A 1 111 ? -2.224 4.696 -16.049 1.00 98.19 111 LEU A CA 1
ATOM 885 C C . LEU A 1 111 ? -1.755 4.208 -14.679 1.00 98.19 111 LEU A C 1
ATOM 887 O O . LEU A 1 111 ? -1.872 4.953 -13.714 1.00 98.19 111 LEU A O 1
ATOM 891 N N . PHE A 1 112 ? -1.163 3.019 -14.612 1.00 97.38 112 PHE A N 1
ATOM 892 C CA . PHE A 1 112 ? -0.283 2.596 -13.519 1.00 97.38 112 PHE A CA 1
ATOM 893 C C . PHE A 1 112 ? 1.139 2.501 -14.069 1.00 97.38 112 PHE A C 1
ATOM 895 O O . PHE A 1 112 ? 1.353 1.828 -15.074 1.00 97.38 112 PHE A O 1
ATOM 902 N N . THR A 1 113 ? 2.102 3.181 -13.457 1.00 95.50 113 THR A N 1
ATOM 903 C CA . THR A 1 113 ? 3.505 3.178 -13.883 1.00 95.50 113 THR A CA 1
ATOM 904 C C . THR A 1 113 ? 4.412 2.896 -12.706 1.00 95.50 113 THR A C 1
ATOM 906 O O . THR A 1 113 ? 4.468 3.706 -11.793 1.00 95.50 113 THR A O 1
ATOM 909 N N . GLN A 1 114 ? 5.176 1.813 -12.774 1.00 92.31 114 GLN A N 1
ATOM 910 C CA . GLN A 1 114 ? 6.311 1.606 -11.879 1.00 92.31 114 GLN A CA 1
ATOM 911 C C . GLN A 1 114 ? 7.551 2.287 -12.462 1.00 92.31 114 GLN A C 1
ATOM 913 O O . GLN A 1 114 ? 7.913 2.027 -13.620 1.00 92.31 114 GLN A O 1
ATOM 918 N N . ILE A 1 115 ? 8.169 3.173 -11.683 1.00 90.75 115 ILE A N 1
ATOM 919 C CA . ILE A 1 115 ? 9.378 3.900 -12.070 1.00 90.75 115 ILE A CA 1
ATOM 920 C C . ILE A 1 115 ? 10.571 2.939 -12.094 1.00 90.75 115 ILE A C 1
ATOM 922 O O . ILE A 1 115 ? 10.713 2.051 -11.260 1.00 90.75 115 ILE A O 1
ATOM 926 N N . ASP A 1 116 ? 11.427 3.120 -13.094 1.00 85.94 116 ASP A N 1
ATOM 927 C CA . ASP A 1 116 ? 12.682 2.391 -13.252 1.00 85.94 116 ASP A CA 1
ATOM 928 C C . ASP A 1 116 ? 13.761 2.994 -12.339 1.00 85.94 116 ASP A C 1
ATOM 930 O O . ASP A 1 116 ? 14.473 3.910 -12.749 1.00 85.94 116 ASP A O 1
ATOM 934 N N . LEU A 1 117 ? 13.826 2.545 -11.088 1.00 84.88 117 LEU A N 1
ATOM 935 C CA . LEU A 1 117 ? 14.776 3.055 -10.096 1.00 84.88 117 LEU A CA 1
ATOM 936 C C . LEU A 1 117 ? 16.221 2.611 -10.388 1.00 84.88 117 LEU A C 1
ATOM 938 O O . LEU A 1 117 ? 16.456 1.600 -11.047 1.00 84.88 117 LEU A O 1
ATOM 942 N N . GLU A 1 118 ? 17.198 3.399 -9.936 1.00 82.50 118 GLU A N 1
ATOM 943 C CA . GLU A 1 118 ? 18.628 3.103 -10.101 1.00 82.50 118 GLU A CA 1
ATOM 944 C C . GLU A 1 118 ? 19.065 1.8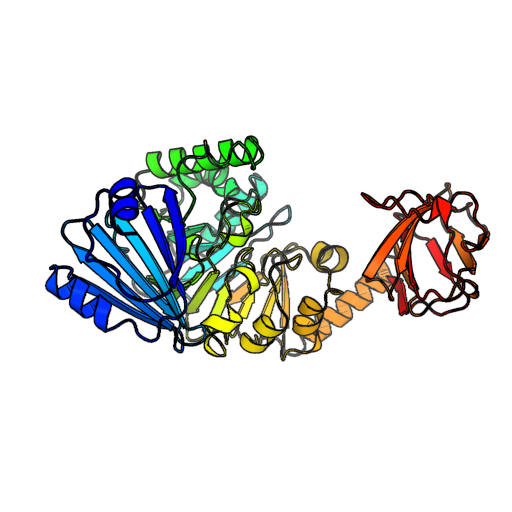88 -9.274 1.00 82.50 118 GLU A C 1
ATOM 946 O O . GLU A 1 118 ? 19.905 1.102 -9.717 1.00 82.50 118 GLU A O 1
ATOM 951 N N . ASP A 1 119 ? 18.464 1.720 -8.097 1.00 77.88 119 ASP A N 1
ATOM 952 C CA . ASP A 1 119 ? 18.623 0.554 -7.227 1.00 77.88 119 ASP A CA 1
ATOM 953 C C . ASP A 1 119 ? 17.255 -0.095 -6.939 1.00 77.88 119 ASP A C 1
ATOM 955 O O . ASP A 1 119 ? 16.228 0.318 -7.482 1.00 77.88 119 ASP A O 1
ATOM 959 N N . PHE A 1 120 ? 17.219 -1.143 -6.112 1.00 74.50 120 PHE A N 1
ATOM 960 C CA . PHE A 1 120 ? 15.954 -1.694 -5.620 1.00 74.50 120 PHE A CA 1
ATOM 961 C C . PHE A 1 120 ? 15.178 -0.656 -4.793 1.00 74.50 120 PHE A C 1
ATOM 963 O O . PHE A 1 120 ? 15.761 0.248 -4.201 1.00 74.50 120 PHE A O 1
ATOM 970 N N . GLY A 1 121 ? 13.856 -0.789 -4.759 1.00 85.19 121 GLY A N 1
ATOM 971 C CA . GLY A 1 121 ? 12.970 0.096 -4.013 1.00 85.19 121 GLY A CA 1
ATOM 972 C C . GLY A 1 121 ? 11.598 0.178 -4.657 1.00 85.19 121 GLY A C 1
ATOM 973 O O . GLY A 1 121 ? 11.316 -0.525 -5.632 1.00 85.19 121 GLY A O 1
ATOM 974 N N . LEU A 1 122 ? 10.737 1.041 -4.120 1.00 90.88 122 LEU A N 1
ATOM 975 C CA . LEU A 1 122 ? 9.381 1.205 -4.632 1.00 90.88 122 LEU A CA 1
ATOM 976 C C . LEU A 1 122 ? 9.061 2.648 -4.999 1.00 90.88 122 LEU A C 1
ATOM 978 O O . LEU A 1 122 ? 9.259 3.557 -4.202 1.00 90.88 122 LEU A O 1
ATOM 982 N N . SER A 1 123 ? 8.532 2.843 -6.207 1.00 94.19 123 SER A N 1
ATOM 983 C CA . SER A 1 123 ? 8.045 4.130 -6.700 1.00 94.19 123 SER A CA 1
ATOM 984 C C . SER A 1 123 ? 7.033 3.887 -7.813 1.00 94.19 123 SER A C 1
ATOM 986 O O . SER A 1 123 ? 7.402 3.565 -8.946 1.00 94.19 123 SER A O 1
ATOM 988 N N . ASP A 1 124 ? 5.748 4.013 -7.488 1.00 96.06 124 ASP A N 1
ATOM 989 C CA . ASP A 1 124 ? 4.663 3.848 -8.452 1.00 96.06 124 ASP A CA 1
ATOM 990 C C . ASP A 1 124 ? 3.867 5.139 -8.626 1.00 96.06 124 ASP A C 1
ATOM 992 O O . ASP A 1 124 ? 3.623 5.902 -7.694 1.00 96.06 124 ASP A O 1
ATOM 996 N N . VAL A 1 125 ? 3.398 5.361 -9.848 1.00 98.00 125 VAL A N 1
ATOM 997 C CA . VAL A 1 125 ? 2.597 6.515 -10.244 1.00 98.00 125 VAL A CA 1
ATOM 998 C C . VAL A 1 125 ? 1.295 6.026 -10.857 1.00 98.00 125 VAL A C 1
ATOM 1000 O O . VAL A 1 125 ? 1.291 5.313 -11.862 1.00 98.00 125 VAL A O 1
ATOM 1003 N N . ILE A 1 126 ? 0.172 6.457 -10.288 1.00 98.69 126 ILE A N 1
ATOM 1004 C CA . ILE A 1 126 ? -1.160 6.251 -10.855 1.00 98.69 126 ILE A CA 1
ATOM 1005 C C . ILE A 1 126 ? -1.653 7.574 -11.430 1.00 98.69 126 ILE A C 1
ATOM 1007 O O . ILE A 1 126 ? -1.937 8.511 -10.681 1.00 98.69 126 ILE A O 1
ATOM 1011 N N . ARG A 1 127 ? -1.806 7.655 -12.755 1.00 98.75 127 ARG A N 1
ATOM 1012 C CA . ARG A 1 127 ? -2.519 8.769 -13.392 1.00 98.75 127 ARG A CA 1
ATOM 1013 C C . ARG A 1 127 ? -4.021 8.523 -13.292 1.00 98.75 127 ARG A C 1
ATOM 1015 O O . ARG A 1 127 ? -4.516 7.477 -13.710 1.00 98.75 127 ARG A O 1
ATOM 1022 N N . LEU A 1 128 ? -4.744 9.495 -12.760 1.00 98.81 128 LEU A N 1
ATOM 1023 C CA . LEU A 1 128 ? -6.199 9.482 -12.636 1.00 98.81 128 LEU A CA 1
ATOM 1024 C C . LEU A 1 128 ? -6.859 9.986 -13.926 1.00 98.81 128 LEU A C 1
ATOM 1026 O O . LEU A 1 128 ? -6.230 10.684 -14.725 1.00 98.81 128 LEU A O 1
ATOM 1030 N N . SER A 1 129 ? -8.144 9.677 -14.116 1.00 98.44 129 SER A N 1
ATOM 1031 C CA . SER A 1 129 ? -8.918 10.117 -15.292 1.00 98.44 129 SER A CA 1
ATOM 1032 C C . SER A 1 129 ? -8.973 11.643 -15.437 1.00 98.44 129 SER A C 1
ATOM 1034 O O . SER A 1 129 ? -9.073 12.173 -16.543 1.00 98.44 129 SER A O 1
ATOM 1036 N N . ASP A 1 130 ? -8.851 12.365 -14.323 1.00 98.56 130 ASP A N 1
ATOM 1037 C CA . ASP A 1 130 ? -8.867 13.827 -14.248 1.00 98.56 130 ASP A CA 1
ATOM 1038 C C . ASP A 1 130 ? -7.472 14.470 -14.398 1.00 98.56 130 ASP A C 1
ATOM 1040 O O . ASP A 1 130 ? -7.304 15.675 -14.198 1.00 98.56 130 ASP A O 1
ATOM 1044 N N . GLY A 1 131 ? -6.466 13.665 -14.762 1.00 98.56 131 GLY A N 1
ATOM 1045 C CA . GLY A 1 131 ? -5.103 14.099 -15.062 1.00 98.56 131 GLY A CA 1
ATOM 1046 C C . GLY A 1 131 ? -4.212 14.350 -13.848 1.00 98.56 131 GLY A C 1
ATOM 1047 O O . GLY A 1 131 ? -3.037 14.667 -14.035 1.00 98.56 131 GLY A O 1
ATOM 1048 N N . ARG A 1 132 ? -4.738 14.224 -12.622 1.00 98.81 132 ARG A N 1
ATOM 1049 C CA . ARG A 1 132 ? -3.932 14.258 -11.393 1.00 98.81 132 ARG A CA 1
ATOM 1050 C C . ARG A 1 132 ? -3.246 12.910 -11.151 1.00 98.81 132 ARG A C 1
ATOM 1052 O O . ARG A 1 132 ? -3.581 11.906 -11.779 1.00 98.81 132 ARG A O 1
ATOM 1059 N N . PHE A 1 133 ? -2.304 12.891 -10.216 1.00 98.88 133 PHE A N 1
ATOM 1060 C CA . PHE A 1 133 ? -1.516 11.710 -9.872 1.00 98.88 133 PHE A CA 1
ATOM 1061 C C . PHE A 1 133 ? -1.718 11.282 -8.421 1.00 98.88 133 PHE A C 1
ATOM 1063 O O . PHE A 1 133 ? -1.807 12.123 -7.526 1.00 98.88 133 PHE A O 1
ATOM 1070 N N . ILE A 1 134 ? -1.732 9.974 -8.194 1.00 98.88 134 ILE A N 1
ATOM 1071 C CA . ILE A 1 134 ? -1.341 9.380 -6.915 1.00 98.88 134 ILE A CA 1
ATOM 1072 C C . ILE A 1 134 ? 0.087 8.870 -7.097 1.00 98.88 134 ILE A C 1
ATOM 1074 O O . ILE A 1 134 ? 0.373 8.228 -8.107 1.00 98.88 134 ILE A O 1
ATOM 1078 N N . ILE A 1 135 ? 0.963 9.147 -6.140 1.00 98.62 135 ILE A N 1
ATOM 1079 C CA . ILE A 1 135 ? 2.294 8.535 -6.073 1.00 98.62 135 ILE A CA 1
ATOM 1080 C C . ILE A 1 135 ? 2.311 7.608 -4.860 1.00 98.62 135 ILE A C 1
ATOM 1082 O O . ILE A 1 135 ? 1.823 8.003 -3.802 1.00 98.62 135 ILE A O 1
ATOM 1086 N N . LEU A 1 136 ? 2.827 6.393 -5.021 1.00 98.00 136 LEU A N 1
ATOM 1087 C CA . LEU A 1 136 ? 3.098 5.455 -3.938 1.00 98.00 136 LEU A CA 1
ATOM 1088 C C . LEU A 1 136 ? 4.613 5.328 -3.784 1.00 98.00 136 LEU A C 1
ATOM 1090 O O . LEU A 1 136 ? 5.293 4.943 -4.734 1.00 98.00 136 LEU A O 1
ATOM 1094 N N . ASP A 1 137 ? 5.113 5.655 -2.596 1.00 97.00 137 ASP A N 1
ATOM 1095 C CA . ASP A 1 137 ? 6.535 5.695 -2.269 1.00 97.00 137 ASP A CA 1
ATOM 1096 C C . ASP A 1 137 ? 7.321 6.573 -3.261 1.00 97.00 137 ASP A C 1
ATOM 1098 O O . ASP A 1 137 ? 6.850 7.644 -3.651 1.00 97.00 137 ASP A O 1
ATOM 1102 N N . GLY A 1 138 ? 8.540 6.206 -3.623 1.00 91.06 138 GLY A N 1
ATOM 1103 C CA . GLY A 1 138 ? 9.479 7.112 -4.264 1.00 91.06 138 GLY A CA 1
ATOM 1104 C C . GLY A 1 138 ? 10.857 6.515 -4.551 1.00 91.06 138 GLY A C 1
ATOM 1105 O O . GLY A 1 138 ? 11.443 6.853 -5.579 1.00 91.06 138 GLY A O 1
ATOM 1106 N N . GLY A 1 139 ? 11.339 5.592 -3.724 1.00 90.69 139 GLY A N 1
ATOM 1107 C CA . GLY A 1 139 ? 12.658 4.980 -3.855 1.00 90.69 139 GLY A CA 1
ATOM 1108 C C . GLY A 1 139 ? 13.706 5.609 -2.935 1.00 90.69 139 GLY A C 1
ATOM 1109 O O . GLY A 1 139 ? 13.410 6.481 -2.108 1.00 90.69 139 GLY A O 1
ATOM 1110 N N . TYR A 1 140 ? 14.953 5.174 -3.117 1.00 89.88 140 TYR A N 1
ATOM 1111 C CA . TYR A 1 140 ? 16.133 5.774 -2.492 1.00 89.88 140 TYR A CA 1
ATOM 1112 C C . TYR A 1 140 ? 16.376 7.229 -2.938 1.00 89.88 140 TYR A C 1
ATOM 1114 O O . TYR A 1 140 ? 15.859 7.699 -3.951 1.00 89.88 140 TYR A O 1
ATOM 1122 N N . ASP A 1 141 ? 17.210 7.945 -2.177 1.00 87.19 141 ASP A N 1
ATOM 1123 C CA . ASP A 1 141 ? 17.630 9.328 -2.457 1.00 87.19 141 ASP A CA 1
ATOM 1124 C C . ASP A 1 141 ? 18.736 9.359 -3.532 1.00 87.19 141 ASP A C 1
ATOM 1126 O O . ASP A 1 141 ? 19.914 9.591 -3.244 1.00 87.19 141 ASP A O 1
ATOM 1130 N N . PHE A 1 142 ? 18.365 9.046 -4.778 1.00 90.44 142 PHE A N 1
ATOM 1131 C CA . PHE A 1 142 ? 19.237 9.167 -5.947 1.00 90.44 142 PHE A CA 1
ATOM 1132 C C . PHE A 1 142 ? 18.769 10.291 -6.873 1.00 90.44 142 PHE A C 1
ATOM 1134 O O . PHE A 1 142 ? 17.646 10.266 -7.376 1.00 90.44 142 PHE A O 1
ATOM 1141 N N . ASP A 1 143 ? 19.690 11.195 -7.225 1.00 92.75 143 ASP A N 1
ATOM 1142 C CA . ASP A 1 143 ? 19.445 12.301 -8.165 1.00 92.75 143 ASP A CA 1
ATOM 1143 C C . ASP A 1 143 ? 18.773 11.846 -9.473 1.00 92.75 143 ASP A C 1
ATOM 1145 O O . ASP A 1 143 ? 17.895 12.521 -10.014 1.00 92.75 143 ASP A O 1
ATOM 1149 N N . VAL A 1 144 ? 19.196 10.689 -9.992 1.00 91.44 144 VAL A N 1
ATOM 1150 C CA . VAL A 1 144 ? 18.666 10.122 -11.238 1.00 91.44 144 VAL A CA 1
ATOM 1151 C C . VAL A 1 144 ? 17.211 9.677 -11.100 1.00 91.44 144 VAL A C 1
ATOM 1153 O O . VAL A 1 144 ? 16.455 9.797 -12.061 1.00 91.44 144 VAL A O 1
ATOM 1156 N N . ASP A 1 145 ? 16.794 9.206 -9.928 1.00 92.56 145 ASP A N 1
ATOM 1157 C CA . ASP A 1 145 ? 15.437 8.710 -9.699 1.00 92.56 145 ASP A CA 1
ATOM 1158 C C . ASP A 1 145 ? 14.453 9.859 -9.470 1.00 92.56 145 ASP A C 1
ATOM 1160 O O . ASP A 1 145 ? 13.324 9.811 -9.965 1.00 92.56 145 ASP A O 1
ATOM 1164 N N . GLU A 1 146 ? 14.910 10.960 -8.867 1.00 95.75 146 GLU A N 1
ATOM 1165 C CA . GLU A 1 146 ? 14.157 12.216 -8.827 1.00 95.75 146 GLU A CA 1
ATOM 1166 C C . GLU A 1 146 ? 13.827 12.723 -10.240 1.00 95.75 146 GLU A C 1
ATOM 1168 O O . GLU A 1 146 ? 12.681 13.090 -10.523 1.00 95.75 146 GLU A O 1
ATOM 1173 N N . GLU A 1 147 ? 14.820 12.733 -11.143 1.00 96.00 147 GLU A N 1
ATOM 1174 C CA . GLU A 1 147 ? 14.637 13.157 -12.536 1.00 96.00 147 GLU A CA 1
ATOM 1175 C C . GLU A 1 147 ? 13.682 12.211 -13.273 1.00 96.00 147 GLU A C 1
ATOM 1177 O O . GLU A 1 147 ? 12.781 12.670 -13.981 1.00 96.00 147 GLU A O 1
ATOM 1182 N N . LYS A 1 148 ? 13.839 10.891 -13.099 1.00 94.75 148 LYS A N 1
ATOM 1183 C CA . LYS A 1 148 ? 12.955 9.889 -13.714 1.00 94.75 148 LYS A CA 1
ATOM 1184 C C . LYS A 1 148 ? 11.505 10.066 -13.257 1.00 94.75 148 LYS A C 1
ATOM 1186 O O . LYS A 1 148 ? 10.613 10.057 -14.111 1.00 94.75 148 LYS A O 1
ATOM 1191 N N . LEU A 1 149 ? 11.267 10.271 -11.958 1.00 96.88 149 LEU A N 1
ATOM 1192 C CA . LEU A 1 149 ? 9.933 10.525 -11.410 1.00 96.88 149 LEU A CA 1
ATOM 1193 C C . LEU A 1 149 ? 9.347 11.827 -11.970 1.00 96.88 149 LEU A C 1
ATOM 1195 O O . LEU A 1 149 ? 8.229 11.829 -12.489 1.00 96.88 149 LEU A O 1
ATOM 1199 N N . PHE A 1 150 ? 10.104 12.928 -11.944 1.00 98.00 150 PHE A N 1
ATOM 1200 C CA . PHE A 1 150 ? 9.634 14.211 -12.470 1.00 98.00 150 PHE A CA 1
ATOM 1201 C C . PHE A 1 150 ? 9.319 14.143 -13.968 1.00 98.00 150 PHE A C 1
ATOM 1203 O O . PHE A 1 150 ? 8.259 14.601 -14.405 1.00 98.00 150 PHE A O 1
ATOM 1210 N N . ARG A 1 151 ? 10.198 13.517 -14.760 1.00 97.12 151 ARG A N 1
ATOM 1211 C CA . ARG A 1 151 ? 9.984 13.295 -16.193 1.00 97.12 151 ARG A CA 1
ATOM 1212 C C . ARG A 1 151 ? 8.715 12.485 -16.441 1.00 97.12 151 ARG A C 1
ATOM 1214 O O . ARG A 1 151 ? 7.908 12.897 -17.271 1.00 97.12 151 ARG A O 1
ATOM 1221 N N . CYS A 1 152 ? 8.496 11.404 -15.690 1.00 97.44 152 CYS A N 1
ATOM 1222 C CA . CYS A 1 152 ? 7.274 10.604 -15.775 1.00 97.44 152 CYS A CA 1
ATOM 1223 C C . CYS A 1 152 ? 6.020 11.465 -15.541 1.00 97.44 152 CYS A C 1
ATOM 1225 O O . CYS A 1 152 ? 5.096 11.447 -16.356 1.00 97.44 152 CYS A O 1
ATOM 1227 N N . LEU A 1 153 ? 6.003 12.282 -14.482 1.00 98.44 153 LEU A N 1
ATOM 1228 C CA . LEU A 1 153 ? 4.885 13.187 -14.190 1.00 98.44 153 LEU A CA 1
ATOM 1229 C C . LEU A 1 153 ? 4.661 14.207 -15.316 1.00 98.44 153 LEU A C 1
ATOM 1231 O O . LEU A 1 153 ? 3.523 14.441 -15.718 1.00 98.44 153 LEU A O 1
ATOM 1235 N N . LYS A 1 154 ? 5.729 14.803 -15.857 1.00 98.25 154 LYS A N 1
ATOM 1236 C CA . LYS A 1 154 ? 5.648 15.782 -16.954 1.00 98.25 154 LYS A CA 1
ATOM 1237 C C . LYS A 1 154 ? 5.145 15.171 -18.258 1.00 98.25 154 LYS A C 1
ATOM 1239 O O . LYS A 1 154 ? 4.314 15.788 -18.916 1.00 98.25 154 LYS A O 1
ATOM 1244 N N . GLU A 1 155 ? 5.632 13.992 -18.627 1.00 97.19 155 GLU A N 1
ATOM 1245 C CA . GLU A 1 155 ? 5.254 13.302 -19.866 1.00 97.19 155 GLU A CA 1
ATOM 1246 C C . GLU A 1 155 ? 3.816 12.777 -19.818 1.00 97.19 155 GLU A C 1
ATOM 1248 O O . GLU A 1 155 ? 3.113 12.794 -20.828 1.00 97.19 155 GLU A O 1
ATOM 1253 N N . GLN A 1 156 ? 3.360 12.330 -18.645 1.00 97.81 156 GLN A N 1
ATOM 1254 C CA . GLN A 1 156 ? 2.013 11.792 -18.474 1.00 97.81 156 GLN A CA 1
ATOM 1255 C C . GLN A 1 156 ? 0.963 12.868 -18.154 1.00 97.81 156 GLN A C 1
ATOM 1257 O O . GLN A 1 156 ? -0.234 12.598 -18.285 1.00 97.81 156 GLN A O 1
ATOM 1262 N N . SER A 1 157 ? 1.364 14.069 -17.732 1.00 98.06 157 SER A N 1
ATOM 1263 C CA . SER A 1 157 ? 0.440 15.138 -17.338 1.00 98.06 157 SER A CA 1
ATOM 1264 C C . SER A 1 157 ? -0.235 15.780 -18.557 1.00 98.06 157 SER A C 1
ATOM 1266 O O . SER A 1 157 ? 0.454 16.213 -19.481 1.00 98.06 157 SER A O 1
ATOM 1268 N N . PRO A 1 158 ? -1.572 15.943 -18.559 1.00 97.31 158 PRO A N 1
ATOM 1269 C CA . PRO A 1 158 ? -2.251 16.785 -19.544 1.00 97.31 158 PRO A CA 1
ATOM 1270 C C . PRO A 1 158 ? -2.111 18.291 -19.237 1.00 97.31 158 PRO A C 1
ATOM 1272 O O . PRO A 1 158 ? -2.556 19.127 -20.022 1.00 97.31 158 PRO A O 1
ATOM 1275 N N . PHE A 1 159 ? -1.523 18.650 -18.092 1.00 96.94 159 PHE A N 1
ATOM 1276 C CA . PHE A 1 159 ? -1.352 20.023 -17.616 1.00 96.94 159 PHE A CA 1
ATOM 1277 C C . PHE A 1 159 ? 0.108 20.480 -17.696 1.00 96.94 159 PHE A C 1
ATOM 1279 O O . PHE A 1 159 ? 1.029 19.672 -17.565 1.00 96.94 159 PHE A O 1
ATOM 1286 N N . GLU A 1 160 ? 0.319 21.795 -17.820 1.00 95.94 160 GLU A N 1
ATOM 1287 C CA . GLU A 1 160 ? 1.656 22.407 -17.780 1.00 95.94 160 GLU A CA 1
ATOM 1288 C C . GLU A 1 160 ? 2.390 22.089 -16.467 1.00 95.94 160 GLU A C 1
ATOM 1290 O O . GLU A 1 160 ? 3.567 21.721 -16.489 1.00 95.94 160 GLU A O 1
ATOM 1295 N N . THR A 1 161 ? 1.677 22.157 -15.343 1.00 98.25 161 THR A N 1
ATOM 1296 C CA . THR A 1 161 ? 2.156 21.786 -14.006 1.00 98.25 161 THR A CA 1
ATOM 1297 C C . THR A 1 161 ? 1.482 20.480 -13.576 1.00 98.25 161 THR A C 1
ATOM 1299 O O . THR A 1 161 ? 0.256 20.473 -13.424 1.00 98.25 161 THR A O 1
ATOM 1302 N N . PRO A 1 162 ? 2.233 19.379 -13.378 1.00 98.62 162 PRO A N 1
ATOM 1303 C CA . PRO A 1 162 ? 1.690 18.146 -12.820 1.00 98.62 162 PRO A CA 1
ATOM 1304 C C . PRO A 1 162 ? 1.093 18.373 -11.431 1.00 98.62 162 PRO A C 1
ATOM 1306 O O . PRO A 1 162 ? 1.642 19.120 -10.619 1.00 98.62 162 PRO A O 1
ATOM 1309 N N . VAL A 1 163 ? -0.023 17.702 -11.153 1.00 98.75 163 VAL A N 1
ATOM 1310 C CA . VAL A 1 163 ? -0.738 17.822 -9.878 1.00 98.75 163 VAL A CA 1
ATOM 1311 C C . VAL A 1 163 ? -0.811 16.460 -9.205 1.00 98.75 163 VAL A C 1
ATOM 1313 O O . VAL A 1 163 ? -1.453 15.546 -9.714 1.00 98.75 163 VAL A O 1
ATOM 1316 N N . ILE A 1 164 ? -0.178 16.342 -8.047 1.00 98.75 164 ILE A N 1
ATOM 1317 C CA . ILE A 1 164 ? -0.150 15.156 -7.198 1.00 98.75 164 ILE A CA 1
ATOM 1318 C C . ILE A 1 164 ? -1.276 15.307 -6.171 1.00 98.75 164 ILE A C 1
ATOM 1320 O O . ILE A 1 164 ? -1.196 16.127 -5.256 1.00 98.75 164 ILE A O 1
ATOM 1324 N N . ALA A 1 165 ? -2.361 14.555 -6.352 1.00 98.75 165 ALA A N 1
ATOM 1325 C CA . ALA A 1 165 ? -3.518 14.562 -5.460 1.00 98.75 165 ALA A CA 1
ATOM 1326 C C . ALA A 1 165 ? -3.172 13.976 -4.084 1.00 98.75 165 ALA A C 1
ATOM 1328 O O . ALA A 1 165 ? -3.567 14.537 -3.063 1.00 98.75 165 ALA A O 1
ATOM 1329 N N . LEU A 1 166 ? -2.420 12.873 -4.074 1.00 98.62 166 LEU A N 1
ATOM 1330 C CA . LEU A 1 166 ? -1.859 12.257 -2.878 1.00 98.62 166 LEU A CA 1
ATOM 1331 C C . LEU A 1 166 ? -0.475 11.692 -3.184 1.00 98.62 166 LEU A C 1
ATOM 1333 O O . LEU A 1 166 ? -0.301 10.981 -4.173 1.00 98.62 166 LEU A O 1
ATOM 1337 N N . TRP A 1 167 ? 0.483 11.974 -2.307 1.00 98.62 167 TRP A N 1
ATOM 1338 C CA . TRP A 1 167 ? 1.733 11.229 -2.227 1.00 98.62 167 TRP A CA 1
ATOM 1339 C C . TRP A 1 167 ? 1.671 10.321 -1.000 1.00 98.62 167 TRP A C 1
ATOM 1341 O O . TRP A 1 167 ? 1.623 10.789 0.139 1.00 98.62 167 TRP A O 1
ATOM 1351 N N . ILE A 1 168 ? 1.574 9.024 -1.250 1.00 98.62 168 ILE A N 1
ATOM 1352 C CA . ILE A 1 168 ? 1.358 7.989 -0.251 1.00 98.62 168 ILE A CA 1
ATOM 1353 C C . ILE A 1 168 ? 2.705 7.367 0.103 1.00 98.62 168 ILE A C 1
ATOM 1355 O O . ILE A 1 168 ? 3.411 6.951 -0.808 1.00 98.62 168 ILE A O 1
ATOM 1359 N N . MET A 1 169 ? 3.040 7.271 1.390 1.00 97.06 169 MET A N 1
ATOM 1360 C CA . MET A 1 169 ? 4.231 6.550 1.852 1.00 97.06 169 MET A CA 1
ATOM 1361 C C . MET A 1 169 ? 3.806 5.311 2.635 1.00 97.06 169 MET A C 1
ATOM 1363 O O . MET A 1 169 ? 3.043 5.418 3.600 1.00 97.06 169 MET A O 1
ATOM 1367 N N . THR A 1 170 ? 4.272 4.136 2.217 1.00 96.44 170 THR A N 1
ATOM 1368 C CA . THR A 1 170 ? 3.841 2.855 2.781 1.00 96.44 170 THR A CA 1
ATOM 1369 C C . THR A 1 170 ? 4.446 2.614 4.157 1.00 96.44 170 THR A C 1
ATOM 1371 O O . THR A 1 170 ? 3.705 2.265 5.072 1.00 96.44 170 THR A O 1
ATOM 1374 N N . HIS A 1 171 ? 5.758 2.803 4.323 1.00 92.19 171 HIS A N 1
ATOM 1375 C CA . HIS A 1 171 ? 6.488 2.630 5.586 1.00 92.19 171 HIS A CA 1
ATOM 1376 C C . HIS A 1 171 ? 7.854 3.348 5.559 1.00 92.19 171 HIS A C 1
ATOM 1378 O O . HIS A 1 171 ? 8.317 3.737 4.484 1.00 92.19 171 HIS A O 1
ATOM 1384 N N . PRO A 1 172 ? 8.507 3.558 6.721 1.00 88.38 172 PRO A N 1
ATOM 1385 C CA . PRO A 1 172 ? 9.709 4.382 6.809 1.00 88.38 172 PRO A CA 1
ATOM 1386 C C . PRO A 1 172 ? 11.007 3.588 6.563 1.00 88.38 172 PRO A C 1
ATOM 1388 O O . PRO A 1 172 ? 11.915 3.628 7.388 1.00 88.38 172 PRO A O 1
ATOM 1391 N N . HIS A 1 173 ? 11.115 2.889 5.430 1.00 86.94 173 HIS A N 1
ATOM 1392 C CA . HIS A 1 173 ? 12.391 2.332 4.958 1.00 86.94 173 HIS A CA 1
ATOM 1393 C C . HIS A 1 173 ? 13.029 3.188 3.857 1.00 86.94 173 HIS A C 1
ATOM 1395 O O . HIS A 1 173 ? 12.365 3.942 3.138 1.00 86.94 173 HIS A O 1
ATOM 1401 N N . ASN A 1 174 ? 14.356 3.086 3.754 1.00 86.56 174 ASN A N 1
ATOM 1402 C CA . ASN A 1 174 ? 15.170 3.968 2.919 1.00 86.56 174 ASN A CA 1
ATOM 1403 C C . ASN A 1 174 ? 14.974 3.761 1.409 1.00 86.56 174 ASN A C 1
ATOM 1405 O O . ASN A 1 174 ? 15.311 4.643 0.630 1.00 86.56 174 ASN A O 1
ATOM 1409 N N . ASP A 1 175 ? 14.420 2.633 0.991 1.00 88.44 175 ASP A N 1
ATOM 1410 C CA . ASP A 1 175 ? 14.109 2.305 -0.397 1.00 88.44 175 ASP A CA 1
ATOM 1411 C C . ASP A 1 175 ? 12.684 2.711 -0.815 1.00 88.44 175 ASP A C 1
ATOM 1413 O O . ASP A 1 175 ? 12.239 2.379 -1.914 1.00 88.44 175 ASP A O 1
ATOM 1417 N N . HIS A 1 176 ? 11.974 3.466 0.035 1.00 92.81 176 HIS A N 1
ATOM 1418 C CA . HIS A 1 176 ? 10.582 3.868 -0.190 1.00 92.81 176 HIS A CA 1
ATOM 1419 C C . HIS A 1 176 ? 10.392 5.379 -0.282 1.00 92.81 176 HIS A C 1
ATOM 1421 O O . HIS A 1 176 ? 9.895 5.871 -1.283 1.00 92.81 176 HIS A O 1
ATOM 1427 N N . TYR A 1 177 ? 10.758 6.150 0.735 1.00 91.94 177 TYR A N 1
ATOM 1428 C CA . TYR A 1 177 ? 10.415 7.578 0.797 1.00 91.94 177 TYR A CA 1
ATOM 1429 C C . TYR A 1 177 ? 11.560 8.586 0.543 1.00 91.94 177 TYR A C 1
ATOM 1431 O O . TYR A 1 177 ? 11.233 9.731 0.203 1.00 91.94 177 TYR A O 1
ATOM 1439 N N . PRO A 1 178 ? 12.866 8.270 0.708 1.00 92.38 178 PRO A N 1
ATOM 1440 C CA . PRO A 1 178 ? 13.916 9.290 0.669 1.00 92.38 178 PRO A CA 1
ATOM 1441 C C . PRO A 1 178 ? 14.045 10.100 -0.622 1.00 92.38 178 PRO A C 1
ATOM 1443 O O . PRO A 1 178 ? 14.415 11.269 -0.516 1.00 92.38 178 PRO A O 1
ATOM 1446 N N . VAL A 1 179 ? 13.661 9.576 -1.798 1.00 94.19 179 VAL A N 1
ATOM 1447 C CA . VAL A 1 179 ? 13.659 10.364 -3.055 1.00 94.19 179 VAL A CA 1
ATOM 1448 C C . VAL A 1 179 ? 12.916 11.696 -2.908 1.00 94.19 179 VAL A C 1
ATOM 1450 O O . VAL A 1 179 ? 13.202 12.673 -3.601 1.00 94.19 179 VAL A O 1
ATOM 1453 N N . PHE A 1 180 ? 11.924 11.747 -2.009 1.00 95.94 180 PHE A N 1
ATOM 1454 C CA . PHE A 1 180 ? 11.106 12.927 -1.779 1.00 95.94 180 PHE A CA 1
ATOM 1455 C C . PHE A 1 180 ? 11.952 14.138 -1.375 1.00 95.94 180 PHE A C 1
ATOM 1457 O O . PHE A 1 180 ? 11.611 15.266 -1.736 1.00 95.94 180 PHE A O 1
ATOM 1464 N N . PHE A 1 181 ? 13.055 13.924 -0.652 1.00 95.06 181 PHE A N 1
ATOM 1465 C CA . PHE A 1 181 ? 13.918 15.004 -0.194 1.00 95.06 181 PHE A CA 1
ATOM 1466 C C . PHE A 1 181 ? 14.531 15.779 -1.361 1.00 95.06 181 PHE A C 1
ATOM 1468 O O . PHE A 1 181 ? 14.304 16.989 -1.468 1.00 95.06 181 PHE A O 1
ATOM 1475 N N . GLY A 1 182 ? 15.271 15.091 -2.232 1.00 95.25 182 GLY A N 1
ATOM 1476 C CA . GLY A 1 182 ? 15.882 15.710 -3.401 1.00 95.25 182 GLY A CA 1
ATOM 1477 C C . GLY A 1 182 ? 14.842 16.151 -4.432 1.00 95.25 182 GLY A C 1
ATOM 1478 O O . GLY A 1 182 ? 14.891 17.288 -4.914 1.00 95.25 182 GLY A O 1
ATOM 1479 N N . PHE A 1 183 ? 13.798 15.339 -4.661 1.00 97.38 183 PHE A N 1
ATOM 1480 C CA . PHE A 1 183 ? 12.709 15.692 -5.573 1.00 97.38 183 PHE A CA 1
ATOM 1481 C C . PHE A 1 183 ? 12.045 17.013 -5.174 1.00 97.38 183 PHE A C 1
ATOM 1483 O O . PHE A 1 183 ? 11.808 17.875 -6.022 1.00 97.38 183 PHE A O 1
ATOM 1490 N N . TRP A 1 184 ? 11.740 17.202 -3.887 1.00 96.44 184 TRP A N 1
ATOM 1491 C CA . TRP A 1 184 ? 11.120 18.437 -3.418 1.00 96.44 184 TRP A CA 1
ATOM 1492 C C . TRP A 1 184 ? 12.061 19.638 -3.556 1.00 96.44 184 TRP A C 1
ATOM 1494 O O . TRP A 1 184 ? 11.630 20.704 -4.005 1.00 96.44 184 TRP A O 1
ATOM 1504 N N . GLU A 1 185 ? 13.342 19.479 -3.209 1.00 96.25 185 GLU A N 1
ATOM 1505 C CA . GLU A 1 185 ? 14.347 20.538 -3.352 1.00 96.25 185 GLU A CA 1
ATOM 1506 C C . GLU A 1 185 ? 14.489 20.998 -4.811 1.00 96.25 185 GLU A C 1
ATOM 1508 O O . GLU A 1 185 ? 14.543 22.204 -5.084 1.00 96.25 185 GLU A O 1
ATOM 1513 N N . ARG A 1 186 ? 14.505 20.045 -5.748 1.00 97.44 186 ARG A N 1
ATOM 1514 C CA . ARG A 1 186 ? 14.758 20.288 -7.170 1.00 97.44 186 ARG A CA 1
ATOM 1515 C C . ARG A 1 186 ? 13.505 20.691 -7.946 1.00 97.44 186 ARG A C 1
ATOM 1517 O O . ARG A 1 186 ? 13.546 21.671 -8.687 1.00 97.44 186 ARG A O 1
ATOM 1524 N N . TYR A 1 187 ? 12.395 19.984 -7.742 1.00 97.75 187 TYR A N 1
ATOM 1525 C CA . TYR A 1 187 ? 11.188 20.068 -8.573 1.00 97.75 187 TYR A CA 1
ATOM 1526 C C . TYR A 1 187 ? 9.932 20.524 -7.821 1.00 97.75 187 TYR A C 1
ATOM 1528 O O . TYR A 1 187 ? 8.893 20.724 -8.447 1.00 97.75 187 TYR A O 1
ATOM 1536 N N . GLY A 1 188 ? 9.988 20.768 -6.505 1.00 96.62 188 GLY A N 1
ATOM 1537 C CA . GLY A 1 188 ? 8.811 21.139 -5.701 1.00 96.62 188 GLY A CA 1
ATOM 1538 C C . GLY A 1 188 ? 8.090 22.423 -6.143 1.00 96.62 188 GLY A C 1
ATOM 1539 O O . GLY A 1 188 ? 6.933 22.636 -5.797 1.00 96.62 188 GLY A O 1
ATOM 1540 N N . LYS A 1 189 ? 8.746 23.283 -6.938 1.00 97.12 189 LYS A N 1
ATOM 1541 C CA . LYS A 1 189 ? 8.141 24.483 -7.556 1.00 97.12 189 LYS A CA 1
ATOM 1542 C C . LYS A 1 189 ? 7.507 24.225 -8.926 1.00 97.12 189 LYS A C 1
ATOM 1544 O O . LYS A 1 189 ? 6.820 25.100 -9.446 1.00 97.12 189 LYS A O 1
ATOM 1549 N N . GLU A 1 190 ? 7.775 23.069 -9.519 1.00 98.38 190 GLU A N 1
ATOM 1550 C CA . GLU A 1 190 ? 7.319 22.669 -10.853 1.00 98.38 190 GLU A CA 1
ATOM 1551 C C . GLU A 1 190 ? 6.141 21.688 -10.803 1.00 98.38 190 GLU A C 1
ATOM 1553 O O . GLU A 1 190 ? 5.615 21.304 -11.849 1.00 98.38 190 GLU A O 1
ATOM 1558 N N . VAL A 1 191 ? 5.701 21.316 -9.597 1.00 98.38 191 VAL A N 1
ATOM 1559 C CA . VAL A 1 191 ? 4.547 20.453 -9.333 1.00 98.38 191 VAL A CA 1
ATOM 1560 C C . VAL A 1 191 ? 3.647 21.061 -8.254 1.00 98.38 191 VAL A C 1
ATOM 1562 O O . VAL A 1 191 ? 4.082 21.872 -7.440 1.00 98.38 191 VAL A O 1
ATOM 1565 N N . GLU A 1 192 ? 2.384 20.648 -8.221 1.00 98.31 192 GLU A N 1
ATOM 1566 C CA . GLU A 1 192 ? 1.464 20.910 -7.109 1.00 98.31 192 GLU A CA 1
ATOM 1567 C C . GLU A 1 192 ? 1.269 19.612 -6.318 1.00 98.31 192 GLU A C 1
ATOM 1569 O O . GLU A 1 192 ? 0.774 18.640 -6.878 1.00 98.31 192 GLU A O 1
ATOM 1574 N N . ILE A 1 193 ? 1.603 19.586 -5.025 1.00 98.12 193 ILE A N 1
ATOM 1575 C CA . ILE A 1 193 ? 1.253 18.471 -4.128 1.00 98.12 193 ILE A CA 1
ATOM 1576 C C . ILE A 1 193 ? 0.083 18.909 -3.248 1.00 98.12 193 ILE A C 1
ATOM 1578 O O . ILE A 1 193 ? 0.171 19.903 -2.525 1.00 98.12 193 ILE A O 1
ATOM 1582 N N . GLN A 1 194 ? -1.028 18.177 -3.322 1.00 98.12 194 GLN A N 1
ATOM 1583 C CA . GLN A 1 194 ? -2.266 18.509 -2.614 1.00 98.12 194 GLN A CA 1
ATOM 1584 C C . GLN A 1 194 ? -2.366 17.858 -1.235 1.00 98.12 194 GLN A C 1
ATOM 1586 O O . GLN A 1 194 ? -3.066 18.403 -0.379 1.00 98.12 194 GLN A O 1
ATOM 1591 N N . GLY A 1 195 ? -1.678 16.735 -1.017 1.00 97.81 195 GLY A N 1
ATOM 1592 C CA . GLY A 1 195 ? -1.659 16.055 0.269 1.00 97.81 195 GLY A CA 1
ATOM 1593 C C . GLY A 1 195 ? -0.676 14.889 0.347 1.00 97.81 195 GLY A C 1
ATOM 1594 O O . GLY A 1 195 ? -0.289 14.320 -0.675 1.00 97.81 195 GLY A O 1
ATOM 1595 N N . PHE A 1 196 ? -0.317 14.524 1.575 1.00 97.81 196 PHE A N 1
ATOM 1596 C CA . PHE A 1 196 ? 0.440 13.318 1.914 1.00 97.81 196 PHE A CA 1
ATOM 1597 C C . PHE A 1 196 ? -0.448 12.316 2.648 1.00 97.81 196 PHE A C 1
ATOM 1599 O O . PHE A 1 196 ? -1.296 12.721 3.439 1.00 97.81 196 PHE A O 1
ATOM 1606 N N . LEU A 1 197 ? -0.238 11.020 2.434 1.00 97.69 197 LEU A N 1
ATOM 1607 C CA . LEU A 1 197 ? -0.940 9.955 3.155 1.00 97.69 197 LEU A CA 1
ATOM 1608 C C . LEU A 1 197 ? 0.082 8.948 3.689 1.00 97.69 197 LEU A C 1
ATOM 1610 O O . LEU A 1 197 ? 0.755 8.289 2.906 1.00 97.69 197 LEU A O 1
ATOM 1614 N N . TYR A 1 198 ? 0.218 8.831 5.005 1.00 95.06 198 TYR A N 1
ATOM 1615 C CA . TYR A 1 198 ? 1.144 7.880 5.629 1.00 95.06 198 TYR A CA 1
ATOM 1616 C C . TYR A 1 198 ? 0.744 7.619 7.083 1.00 95.06 198 TYR A C 1
ATOM 1618 O O . TYR A 1 198 ? -0.055 8.354 7.656 1.00 95.06 198 TYR A O 1
ATOM 1626 N N . ASN A 1 199 ? 1.291 6.579 7.702 1.00 91.81 199 ASN A N 1
ATOM 1627 C CA . ASN A 1 199 ? 1.170 6.360 9.142 1.00 91.81 199 ASN A CA 1
ATOM 1628 C C . ASN A 1 199 ? 2.544 5.959 9.673 1.00 91.81 199 ASN A C 1
ATOM 1630 O O . ASN A 1 199 ? 2.887 4.786 9.750 1.00 91.81 199 ASN A O 1
ATOM 1634 N N . PHE A 1 200 ? 3.380 6.960 9.922 1.00 87.56 200 PHE A N 1
ATOM 1635 C CA . PHE A 1 200 ? 4.724 6.762 10.446 1.00 87.56 200 PHE A CA 1
ATOM 1636 C C . PHE A 1 200 ? 4.707 6.998 11.960 1.00 87.56 200 PHE A C 1
ATOM 1638 O O . PHE A 1 200 ? 3.903 7.801 12.438 1.00 87.56 200 PHE A O 1
ATOM 1645 N N . PRO A 1 201 ? 5.550 6.296 12.732 1.00 77.62 201 PRO A N 1
ATOM 1646 C CA . PRO A 1 201 ? 5.570 6.444 14.180 1.00 77.62 201 PRO A CA 1
ATOM 1647 C C . PRO A 1 201 ? 6.133 7.817 14.580 1.00 77.62 201 PRO A C 1
ATOM 1649 O O . PRO A 1 201 ? 7.166 8.244 14.065 1.00 77.62 201 PRO A O 1
ATOM 1652 N N . ASP A 1 202 ? 5.487 8.497 15.531 1.00 69.25 202 ASP A N 1
ATOM 1653 C CA . ASP A 1 202 ? 6.031 9.726 16.127 1.00 69.25 202 ASP A CA 1
ATOM 1654 C C . ASP A 1 202 ? 6.977 9.402 17.289 1.00 69.25 202 ASP A C 1
ATOM 1656 O O . ASP A 1 202 ? 6.643 8.585 18.144 1.00 69.25 202 ASP A O 1
ATOM 1660 N N . GLY A 1 203 ? 8.097 10.126 17.397 1.00 56.31 203 GLY A N 1
ATOM 1661 C CA . GLY A 1 203 ? 8.969 10.072 18.576 1.00 56.31 203 GLY A CA 1
ATOM 1662 C C . GLY A 1 203 ? 9.856 8.827 18.603 1.00 56.31 203 GLY A C 1
ATOM 1663 O O . GLY A 1 203 ? 9.498 7.776 19.117 1.00 56.31 203 GLY A O 1
ATOM 1664 N N . VAL A 1 204 ? 11.063 8.974 18.070 1.00 52.81 204 VAL A N 1
ATOM 1665 C CA . VAL A 1 204 ? 11.998 7.871 17.804 1.00 52.81 204 VAL A CA 1
ATOM 1666 C C . VAL A 1 204 ? 12.874 7.518 19.017 1.00 52.81 204 VAL A C 1
ATOM 1668 O O . VAL A 1 204 ? 13.776 6.693 18.928 1.00 52.81 204 VAL A O 1
ATOM 1671 N N . GLU A 1 205 ? 12.627 8.140 20.170 1.00 48.78 205 GLU A N 1
ATOM 1672 C CA . GLU A 1 205 ? 13.441 7.969 21.380 1.00 48.78 205 GLU A CA 1
ATOM 1673 C C . GLU A 1 205 ? 13.324 6.550 21.960 1.00 48.78 205 GLU A C 1
ATOM 1675 O O . GLU A 1 205 ? 14.329 6.012 22.416 1.00 48.78 205 GLU A O 1
ATOM 1680 N N . ASP A 1 206 ? 12.156 5.909 21.826 1.00 46.41 206 ASP A N 1
ATOM 1681 C CA . ASP A 1 206 ? 11.947 4.495 22.179 1.00 46.41 206 ASP A CA 1
ATOM 1682 C C . ASP A 1 206 ? 12.400 3.527 21.056 1.00 46.41 206 ASP A C 1
ATOM 1684 O O . ASP A 1 206 ? 12.561 2.331 21.290 1.00 46.41 206 ASP A O 1
ATOM 1688 N N . LEU A 1 207 ? 12.635 4.032 19.835 1.00 49.66 207 LEU A N 1
ATOM 1689 C CA . LEU A 1 207 ? 13.116 3.260 18.676 1.00 49.66 207 LEU A CA 1
ATOM 1690 C C . LEU A 1 207 ? 14.655 3.223 18.593 1.00 49.66 207 LEU A C 1
ATOM 1692 O O . LEU A 1 207 ? 15.209 2.295 18.011 1.00 49.66 207 LEU A O 1
ATOM 1696 N N . LEU A 1 208 ? 15.368 4.172 19.218 1.00 48.03 208 LEU A N 1
ATOM 1697 C CA . LEU A 1 208 ? 16.842 4.227 19.250 1.00 48.03 208 LEU A CA 1
ATOM 1698 C C . LEU A 1 208 ? 17.504 3.014 19.929 1.00 48.03 208 LEU A C 1
ATOM 1700 O O . LEU A 1 208 ? 18.690 2.770 19.712 1.00 48.03 208 LEU A O 1
ATOM 1704 N N . GLU A 1 209 ? 16.775 2.258 20.756 1.00 45.06 209 GLU A N 1
ATOM 1705 C CA . GLU A 1 209 ? 17.300 1.024 21.359 1.00 45.06 209 GLU A CA 1
ATOM 1706 C C . GLU A 1 209 ? 17.326 -0.156 20.370 1.00 45.06 209 GLU A C 1
ATOM 1708 O O . GLU A 1 209 ? 17.989 -1.161 20.635 1.00 45.06 209 GLU A O 1
ATOM 1713 N N . VAL A 1 210 ? 16.630 -0.039 19.232 1.00 50.88 210 VAL A N 1
ATOM 1714 C CA . VAL A 1 210 ? 16.350 -1.159 18.321 1.00 50.88 210 VAL A CA 1
ATOM 1715 C C . VAL A 1 210 ? 16.514 -0.843 16.825 1.00 50.88 210 VAL A C 1
ATOM 1717 O O . VAL A 1 210 ? 16.616 -1.784 16.044 1.00 50.88 210 VAL A O 1
ATOM 1720 N N . VAL A 1 211 ? 16.607 0.430 16.421 1.00 58.84 211 VAL A N 1
ATOM 1721 C CA . VAL A 1 211 ? 16.712 0.890 15.019 1.00 58.84 211 VAL A CA 1
ATOM 1722 C C . VAL A 1 211 ? 18.061 1.590 14.758 1.00 58.84 211 VAL A C 1
ATOM 1724 O O . VAL A 1 211 ? 18.545 2.317 15.633 1.00 58.84 211 VAL A O 1
ATOM 1727 N N . PRO A 1 212 ? 18.682 1.425 13.570 1.00 64.94 212 PRO A N 1
ATOM 1728 C CA . PRO A 1 212 ? 19.854 2.202 13.162 1.00 64.94 212 PRO A CA 1
ATOM 1729 C C . PRO A 1 212 ? 19.634 3.723 13.255 1.00 64.94 212 PRO A C 1
ATOM 1731 O O . PRO A 1 212 ? 18.595 4.254 12.868 1.00 64.94 212 PRO A O 1
ATOM 1734 N N . ALA A 1 213 ? 20.622 4.451 13.780 1.00 68.62 213 ALA A N 1
ATOM 1735 C CA . ALA A 1 213 ? 20.494 5.885 14.067 1.00 68.62 213 ALA A CA 1
ATOM 1736 C C . ALA A 1 213 ? 20.223 6.757 12.821 1.00 68.62 213 ALA A C 1
ATOM 1738 O O . ALA A 1 213 ? 19.624 7.825 12.934 1.00 68.62 213 ALA A O 1
ATOM 1739 N N . ASP A 1 214 ? 20.659 6.311 11.648 1.00 69.69 214 ASP A N 1
ATOM 1740 C CA . ASP A 1 214 ? 20.450 6.960 10.354 1.00 69.69 214 ASP A CA 1
ATOM 1741 C C . ASP A 1 214 ? 18.998 6.861 9.865 1.00 69.69 214 ASP A C 1
ATOM 1743 O O . ASP A 1 214 ? 18.459 7.852 9.373 1.00 69.69 214 ASP A O 1
ATOM 1747 N N . GLU A 1 215 ? 18.322 5.728 10.074 1.00 71.00 215 GLU A N 1
ATOM 1748 C CA . GLU A 1 215 ? 16.883 5.596 9.785 1.00 71.00 215 GLU A CA 1
ATOM 1749 C C . GLU A 1 215 ? 16.051 6.519 10.688 1.00 71.00 215 GLU A C 1
ATOM 1751 O O . GLU A 1 215 ? 15.127 7.204 10.240 1.00 71.00 215 GLU A O 1
ATOM 1756 N N . VAL A 1 216 ? 16.441 6.618 11.961 1.00 75.38 216 VAL A N 1
ATOM 1757 C CA . VAL A 1 216 ? 15.833 7.539 12.928 1.00 75.38 216 VAL A CA 1
ATOM 1758 C C . VAL A 1 216 ? 15.991 9.003 12.501 1.00 75.38 216 VAL A C 1
ATOM 1760 O O . VAL A 1 216 ? 15.047 9.797 12.584 1.00 75.38 216 VAL A O 1
ATOM 1763 N N . GLU A 1 217 ? 17.182 9.387 12.046 1.00 80.50 217 GLU A N 1
ATOM 1764 C CA . GLU A 1 217 ? 17.445 10.730 11.529 1.00 80.50 217 GLU A CA 1
ATOM 1765 C C . GLU A 1 217 ? 16.626 11.011 10.261 1.00 80.50 217 GLU A C 1
ATOM 1767 O O . GLU A 1 217 ? 16.001 12.073 10.151 1.00 80.50 217 GLU A O 1
ATOM 1772 N N . GLY A 1 218 ? 16.564 10.042 9.344 1.00 82.75 218 GLY A N 1
ATOM 1773 C CA . GLY A 1 218 ? 15.778 10.115 8.116 1.00 82.75 218 GLY A CA 1
ATOM 1774 C C . GLY A 1 218 ? 14.292 10.357 8.380 1.00 82.75 218 GLY A C 1
ATOM 1775 O O . GLY A 1 218 ? 13.693 11.238 7.758 1.00 82.75 218 GLY A O 1
ATOM 1776 N N . LEU A 1 219 ? 13.698 9.630 9.328 1.00 84.44 219 LEU A N 1
ATOM 1777 C CA . LEU A 1 219 ? 12.288 9.782 9.688 1.00 84.44 219 LEU A CA 1
ATOM 1778 C C . LEU A 1 219 ? 11.999 11.157 10.315 1.00 84.44 219 LEU A C 1
ATOM 1780 O O . LEU A 1 219 ? 11.049 11.843 9.930 1.00 84.44 219 LEU A O 1
ATOM 1784 N N . ASN A 1 220 ? 12.858 11.617 11.229 1.00 86.12 220 ASN A N 1
ATOM 1785 C CA . ASN A 1 220 ? 12.733 12.954 11.816 1.00 86.12 220 ASN A CA 1
ATOM 1786 C C . ASN A 1 220 ? 12.856 14.057 10.755 1.00 86.12 220 ASN A C 1
ATOM 1788 O O . ASN A 1 220 ? 12.100 15.034 10.773 1.00 86.12 220 ASN A O 1
ATOM 1792 N N . ARG A 1 221 ? 13.790 13.913 9.807 1.00 89.31 221 ARG A N 1
ATOM 1793 C CA . ARG A 1 221 ? 13.942 14.832 8.670 1.00 89.31 221 ARG A CA 1
ATOM 1794 C C . ARG A 1 221 ? 12.677 14.854 7.811 1.00 89.31 221 ARG A C 1
ATOM 1796 O O . ARG A 1 221 ? 12.243 15.941 7.430 1.00 89.31 221 ARG A O 1
ATOM 1803 N N . PHE A 1 222 ? 12.064 13.697 7.556 1.00 90.56 222 PHE A N 1
ATOM 1804 C CA . PHE A 1 222 ? 10.808 13.589 6.811 1.00 90.56 222 PHE A CA 1
ATOM 1805 C C . PHE A 1 222 ? 9.663 14.332 7.506 1.00 90.56 222 PHE A C 1
ATOM 1807 O O . PHE A 1 222 ? 9.059 15.220 6.902 1.00 90.56 222 PHE A O 1
ATOM 1814 N N . HIS A 1 223 ? 9.422 14.059 8.793 1.00 88.62 223 HIS A N 1
ATOM 1815 C CA . HIS A 1 223 ? 8.380 14.741 9.567 1.00 88.62 223 HIS A CA 1
ATOM 1816 C C . HIS A 1 223 ? 8.575 16.259 9.598 1.00 88.62 223 HIS A C 1
ATOM 1818 O O . HIS A 1 223 ? 7.634 17.011 9.335 1.00 88.62 223 HIS A O 1
ATOM 1824 N N . ASN A 1 224 ? 9.802 16.722 9.850 1.00 90.50 224 ASN A N 1
ATOM 1825 C CA . ASN A 1 224 ? 10.119 18.148 9.854 1.00 90.50 224 ASN A CA 1
ATOM 1826 C C . ASN A 1 224 ? 9.881 18.794 8.484 1.00 90.50 224 ASN A C 1
ATOM 1828 O O . ASN A 1 224 ? 9.328 19.895 8.410 1.00 90.50 224 ASN A O 1
ATOM 1832 N N . LEU A 1 225 ? 10.272 18.114 7.399 1.00 92.31 225 LEU A N 1
ATOM 1833 C CA . LEU A 1 225 ? 10.047 18.607 6.047 1.00 92.31 225 LEU A CA 1
ATOM 1834 C C . LEU A 1 225 ? 8.548 18.731 5.777 1.00 92.31 225 LEU A C 1
ATOM 1836 O O . LEU A 1 225 ? 8.098 19.847 5.530 1.00 92.31 225 LEU A O 1
ATOM 1840 N N . VAL A 1 226 ? 7.777 17.646 5.903 1.00 91.38 226 VAL A N 1
ATOM 1841 C CA . VAL A 1 226 ? 6.325 17.627 5.637 1.00 91.38 226 VAL A CA 1
ATOM 1842 C C . VAL A 1 226 ? 5.597 18.712 6.437 1.00 91.38 226 VAL A C 1
ATOM 1844 O O . VAL A 1 226 ? 4.825 19.488 5.867 1.00 91.38 226 VAL A O 1
ATOM 1847 N N . GLN A 1 227 ? 5.905 18.854 7.731 1.00 89.06 227 GLN A N 1
ATOM 1848 C CA . GLN A 1 227 ? 5.334 19.909 8.575 1.00 89.06 227 GLN A CA 1
ATOM 1849 C C . GLN A 1 227 ? 5.696 21.320 8.080 1.00 89.06 227 GLN A C 1
ATOM 1851 O O . GLN A 1 227 ? 4.848 22.218 8.082 1.00 89.06 227 GLN A O 1
ATOM 1856 N N . SER A 1 228 ? 6.933 21.534 7.618 1.00 94.31 228 SER A N 1
ATOM 1857 C CA . SER A 1 228 ? 7.381 22.833 7.100 1.00 94.31 228 SER A CA 1
ATOM 1858 C C . SER A 1 228 ? 6.693 23.239 5.790 1.00 94.31 228 SER A C 1
ATOM 1860 O O . SER A 1 228 ? 6.511 24.438 5.551 1.00 94.31 228 SER A O 1
ATOM 1862 N N . LEU A 1 229 ? 6.263 22.267 4.971 1.00 94.44 229 LEU A N 1
ATOM 1863 C CA . LEU A 1 229 ? 5.629 22.528 3.673 1.00 94.44 229 LEU A CA 1
ATOM 1864 C C . LEU A 1 229 ? 4.217 23.098 3.800 1.00 94.44 229 LEU A C 1
ATOM 1866 O O . LEU A 1 229 ? 3.732 23.728 2.861 1.00 94.44 229 LEU A O 1
ATOM 1870 N N . LYS A 1 230 ? 3.556 22.905 4.951 1.00 92.25 230 LYS A N 1
ATOM 1871 C CA . LYS A 1 230 ? 2.150 23.293 5.179 1.00 92.25 230 LYS A CA 1
ATOM 1872 C C . LYS A 1 230 ? 1.182 22.688 4.152 1.00 92.25 230 LYS A C 1
ATOM 1874 O O . LYS A 1 230 ? 0.123 23.255 3.881 1.00 92.25 230 LYS A O 1
ATOM 1879 N N . ILE A 1 231 ? 1.556 21.547 3.585 1.00 95.62 231 ILE A N 1
ATOM 1880 C CA . ILE A 1 231 ? 0.692 20.712 2.756 1.00 95.62 231 ILE A CA 1
ATOM 1881 C C . ILE A 1 231 ? -0.078 19.783 3.707 1.00 95.62 231 ILE A C 1
ATOM 1883 O O . ILE A 1 231 ? 0.517 19.296 4.670 1.00 95.62 231 ILE A O 1
ATOM 1887 N N . PRO A 1 232 ? -1.383 19.546 3.485 1.00 95.81 232 PRO A N 1
ATOM 1888 C CA . PRO A 1 232 ? -2.150 18.592 4.280 1.00 95.81 232 PRO A CA 1
ATOM 1889 C C . PRO A 1 232 ? -1.477 17.217 4.351 1.00 95.81 232 PRO A C 1
ATOM 1891 O O . PRO A 1 232 ? -1.036 16.693 3.331 1.00 95.81 232 PRO A O 1
ATOM 1894 N N . TYR A 1 233 ? -1.439 16.614 5.537 1.00 92.94 233 TYR A N 1
ATOM 1895 C CA . TYR A 1 233 ? -1.104 15.201 5.693 1.00 92.94 233 TYR A CA 1
ATOM 1896 C C . TYR A 1 233 ? -2.280 14.477 6.352 1.00 92.94 233 TYR A C 1
ATOM 1898 O O . TYR A 1 233 ? -2.986 15.051 7.185 1.00 92.94 233 TYR A O 1
ATOM 1906 N N . TYR A 1 234 ? -2.483 13.230 5.951 1.00 94.50 234 TYR A N 1
ATOM 1907 C CA . TYR A 1 234 ? -3.554 12.358 6.405 1.00 94.50 234 TYR A CA 1
ATOM 1908 C C . TYR A 1 234 ? -2.923 11.116 7.032 1.00 94.50 234 TYR A C 1
ATOM 1910 O O . TYR A 1 234 ? -2.098 10.459 6.391 1.00 94.50 234 TYR A O 1
ATOM 1918 N N . ARG A 1 235 ? -3.295 10.799 8.278 1.00 93.12 235 ARG A N 1
ATOM 1919 C CA . ARG A 1 235 ? -2.852 9.571 8.942 1.00 93.12 235 ARG A CA 1
ATOM 1920 C C . ARG A 1 235 ? -3.739 8.409 8.500 1.00 93.12 235 ARG A C 1
ATOM 1922 O O . ARG A 1 235 ? -4.953 8.483 8.658 1.00 93.12 235 ARG A O 1
ATOM 1929 N N . ALA A 1 236 ? -3.144 7.387 7.890 1.00 95.00 236 ALA A N 1
ATOM 1930 C CA . ALA A 1 236 ? -3.884 6.261 7.319 1.00 95.00 236 ALA A CA 1
ATOM 1931 C C . ALA A 1 236 ? -4.070 5.117 8.327 1.00 95.00 236 ALA A C 1
ATOM 1933 O O . ALA A 1 236 ? -3.090 4.585 8.854 1.00 95.00 236 ALA A O 1
ATOM 1934 N N . HIS A 1 237 ? -5.311 4.680 8.526 1.00 95.50 237 HIS A N 1
ATOM 1935 C CA . HIS A 1 237 ? -5.657 3.566 9.409 1.00 95.50 237 HIS A CA 1
ATOM 1936 C C . HIS A 1 237 ? -6.397 2.449 8.681 1.00 95.50 237 HIS A C 1
ATOM 1938 O O . HIS A 1 237 ? -7.137 2.677 7.719 1.00 95.50 237 HIS A O 1
ATOM 1944 N N . THR A 1 238 ? -6.235 1.221 9.169 1.00 96.75 238 THR A N 1
ATOM 1945 C CA . THR A 1 238 ? -6.871 0.048 8.563 1.00 96.75 238 THR A CA 1
ATOM 1946 C C . THR A 1 238 ? -8.387 0.143 8.595 1.00 96.75 238 THR A C 1
ATOM 1948 O O . THR A 1 238 ? -8.999 0.266 9.656 1.00 96.75 238 THR A O 1
ATOM 1951 N N . GLY A 1 239 ? -9.007 -0.012 7.428 1.00 97.50 239 GLY A N 1
ATOM 1952 C CA . GLY A 1 239 ? -10.447 0.110 7.244 1.00 97.50 239 GLY A CA 1
ATOM 1953 C C . GLY A 1 239 ? -10.880 1.405 6.577 1.00 97.50 239 GLY A C 1
ATOM 1954 O O . GLY A 1 239 ? -11.993 1.452 6.054 1.00 97.50 239 GLY A O 1
ATOM 1955 N N . GLN A 1 240 ? -10.025 2.433 6.567 1.00 97.19 240 GLN A N 1
ATOM 1956 C CA . GLN A 1 240 ? -10.332 3.702 5.915 1.00 97.19 240 GLN A CA 1
ATOM 1957 C C . GLN A 1 240 ? -10.316 3.575 4.392 1.00 97.19 240 GLN A C 1
ATOM 1959 O O . GLN A 1 240 ? -9.650 2.711 3.806 1.00 97.19 240 GLN A O 1
ATOM 1964 N N . VAL A 1 241 ? -11.085 4.455 3.754 1.00 98.06 241 VAL A N 1
ATOM 1965 C CA . VAL A 1 241 ? -11.251 4.499 2.305 1.00 98.06 241 VAL A CA 1
ATOM 1966 C C . VAL A 1 241 ? -11.028 5.921 1.816 1.00 98.06 241 VAL A C 1
ATOM 1968 O O . VAL A 1 241 ? -11.711 6.845 2.247 1.00 98.06 241 VAL A O 1
ATOM 1971 N N . TYR A 1 242 ? -10.132 6.083 0.848 1.00 98.19 242 TYR A N 1
ATOM 1972 C CA . TYR A 1 242 ? -9.864 7.363 0.199 1.00 98.19 242 TYR A CA 1
ATOM 1973 C C . TYR A 1 242 ? -10.380 7.316 -1.237 1.00 98.19 242 TYR A C 1
ATOM 1975 O O . TYR A 1 242 ? -9.916 6.518 -2.053 1.00 98.19 242 TYR A O 1
ATOM 1983 N N . GLN A 1 243 ? -11.362 8.162 -1.549 1.00 98.12 243 GLN A N 1
ATOM 1984 C CA . GLN A 1 243 ? -11.844 8.350 -2.915 1.00 98.12 243 GLN A CA 1
ATOM 1985 C C . GLN A 1 243 ? -11.052 9.483 -3.567 1.00 98.12 243 GLN A C 1
ATOM 1987 O O . GLN A 1 243 ? -11.214 10.630 -3.169 1.00 98.12 243 GLN A O 1
ATOM 1992 N N . VAL A 1 244 ? -10.231 9.179 -4.570 1.00 98.56 244 VAL A N 1
ATOM 1993 C CA . VAL A 1 244 ? -9.403 10.156 -5.289 1.00 98.56 244 VAL A CA 1
ATOM 1994 C C . VAL A 1 244 ? -9.744 10.090 -6.773 1.00 98.56 244 VAL A C 1
ATOM 1996 O O . VAL A 1 244 ? -9.337 9.174 -7.484 1.00 98.56 244 VAL A O 1
ATOM 1999 N N . SER A 1 245 ? -10.525 11.051 -7.258 1.00 98.25 245 SER A N 1
ATOM 2000 C CA . SER A 1 245 ? -11.134 11.020 -8.587 1.00 98.25 245 SER A CA 1
ATOM 2001 C C . SER A 1 245 ? -11.865 9.692 -8.856 1.00 98.25 245 SER A C 1
ATOM 2003 O O . SER A 1 245 ? -12.823 9.360 -8.155 1.00 98.25 245 SER A O 1
ATOM 2005 N N . ASN A 1 246 ? -11.427 8.932 -9.861 1.00 98.31 246 ASN A N 1
ATOM 2006 C CA . ASN A 1 246 ? -11.935 7.627 -10.269 1.00 98.31 246 ASN A CA 1
ATOM 2007 C C . ASN A 1 246 ? -11.304 6.447 -9.504 1.00 98.31 246 ASN A C 1
ATOM 2009 O O . ASN A 1 246 ? -11.722 5.311 -9.717 1.00 98.31 246 ASN A O 1
ATOM 2013 N N . ALA A 1 247 ? -10.335 6.692 -8.615 1.00 98.75 247 ALA A N 1
ATOM 2014 C CA . ALA A 1 247 ? -9.700 5.664 -7.799 1.00 98.75 247 ALA A CA 1
ATOM 2015 C C . ALA A 1 247 ? -10.317 5.592 -6.397 1.00 98.75 247 ALA A C 1
ATOM 2017 O O . ALA A 1 247 ? -10.472 6.603 -5.710 1.00 98.75 247 ALA A O 1
ATOM 2018 N N . ARG A 1 248 ? -10.624 4.377 -5.948 1.00 98.69 248 ARG A N 1
ATOM 2019 C CA . ARG A 1 248 ? -11.013 4.066 -4.571 1.00 98.69 248 ARG A CA 1
ATOM 2020 C C . ARG A 1 248 ? -9.890 3.280 -3.907 1.00 98.69 248 ARG A C 1
ATOM 2022 O O . ARG A 1 248 ? -9.600 2.168 -4.336 1.00 98.69 248 ARG A O 1
ATOM 2029 N N . ILE A 1 249 ? -9.281 3.844 -2.871 1.00 98.88 249 ILE A N 1
ATOM 2030 C CA . ILE A 1 249 ? -8.149 3.258 -2.144 1.00 98.88 249 ILE A CA 1
ATOM 2031 C C . ILE A 1 249 ? -8.654 2.728 -0.802 1.00 98.88 249 ILE A C 1
ATOM 2033 O O . ILE A 1 249 ? -9.172 3.495 0.003 1.00 98.88 249 ILE A O 1
ATOM 2037 N N . GLU A 1 250 ? -8.510 1.430 -0.562 1.00 98.81 250 GLU A N 1
ATOM 2038 C CA . GLU A 1 250 ? -8.829 0.751 0.698 1.00 98.81 250 GLU A CA 1
ATOM 2039 C C . GLU A 1 250 ? -7.546 0.458 1.474 1.00 98.81 250 GLU A C 1
ATOM 2041 O O . GLU A 1 250 ? -6.648 -0.198 0.942 1.00 98.81 250 GLU A O 1
ATOM 2046 N N . VAL A 1 251 ? -7.473 0.880 2.737 1.00 98.62 251 VAL A N 1
ATOM 2047 C CA . VAL A 1 251 ? -6.360 0.525 3.630 1.00 98.62 251 VAL A CA 1
ATOM 2048 C C . VAL A 1 251 ? -6.668 -0.820 4.290 1.00 98.62 251 VAL A C 1
ATOM 2050 O O . VAL A 1 251 ? -7.493 -0.898 5.199 1.00 98.62 251 VAL A O 1
ATOM 2053 N N . LEU A 1 252 ? -6.039 -1.899 3.819 1.00 98.31 252 LEU A N 1
ATOM 2054 C CA . LEU A 1 252 ? -6.235 -3.255 4.352 1.00 98.31 252 LEU A CA 1
ATOM 2055 C C . LEU A 1 252 ? -5.342 -3.567 5.557 1.00 98.31 252 LEU A C 1
ATOM 2057 O O . LEU A 1 252 ? -5.681 -4.443 6.354 1.00 98.31 252 LEU A O 1
ATOM 2061 N N . SER A 1 253 ? -4.200 -2.894 5.663 1.00 96.25 253 SER A N 1
ATOM 2062 C CA . SER A 1 253 ? -3.293 -2.978 6.806 1.00 96.25 253 SER A CA 1
ATOM 2063 C C . SER A 1 253 ? -2.570 -1.651 6.977 1.00 96.25 253 SER A C 1
ATOM 2065 O O . SER A 1 253 ? -2.318 -0.957 5.993 1.00 96.25 253 SER A O 1
ATOM 2067 N N . SER A 1 254 ? -2.216 -1.342 8.214 1.00 93.88 254 SER A N 1
ATOM 2068 C CA . SER A 1 254 ? -1.440 -0.183 8.645 1.00 93.88 254 SER A CA 1
ATOM 2069 C C . SER A 1 254 ? -0.595 -0.593 9.870 1.00 93.88 254 SER A C 1
ATOM 2071 O O . SER A 1 254 ? -0.712 -1.738 10.338 1.00 93.88 254 SER A O 1
ATOM 2073 N N . PRO A 1 255 ? 0.206 0.310 10.465 1.00 88.62 255 PRO A N 1
ATOM 2074 C CA . PRO A 1 255 ? 0.860 0.051 11.747 1.00 88.62 255 PRO A CA 1
ATOM 2075 C C . PRO A 1 255 ? -0.088 -0.425 12.858 1.00 88.62 255 PRO A C 1
ATOM 2077 O O . PRO A 1 255 ? 0.333 -1.224 13.700 1.00 88.62 255 PRO A O 1
ATOM 2080 N N . ASP A 1 256 ? -1.375 -0.046 12.806 1.00 88.12 256 ASP A N 1
ATOM 2081 C CA . ASP A 1 256 ? -2.416 -0.447 13.766 1.00 88.12 256 ASP A CA 1
ATOM 2082 C C . ASP A 1 256 ? -2.525 -1.976 13.892 1.00 88.12 256 ASP A C 1
ATOM 2084 O O . ASP A 1 256 ? -2.969 -2.519 14.912 1.00 88.12 256 ASP A O 1
ATOM 2088 N N . ASP A 1 257 ? -2.145 -2.699 12.837 1.00 87.44 257 ASP A N 1
ATOM 2089 C CA . ASP A 1 257 ? -2.294 -4.143 12.722 1.00 87.44 257 ASP A CA 1
ATOM 2090 C C . ASP A 1 257 ? -1.100 -4.946 13.192 1.00 87.44 257 ASP A C 1
ATOM 2092 O O . ASP A 1 257 ? -1.259 -6.134 13.483 1.00 87.44 257 ASP A O 1
ATOM 2096 N N . THR A 1 258 ? 0.043 -4.292 13.364 1.00 76.31 258 THR A N 1
ATOM 2097 C CA . THR A 1 258 ? 1.257 -4.933 13.850 1.00 76.31 258 THR A CA 1
ATOM 2098 C C . THR A 1 258 ? 1.010 -5.583 15.207 1.00 76.31 258 THR A C 1
ATOM 2100 O O . THR A 1 258 ? 0.240 -5.103 16.045 1.00 76.31 258 THR A O 1
ATOM 2103 N N . PHE A 1 259 ? 1.645 -6.719 15.434 1.00 64.31 259 PHE A N 1
ATOM 2104 C CA . PHE A 1 259 ? 1.761 -7.346 16.741 1.00 64.31 259 PHE A CA 1
ATOM 2105 C C . PHE A 1 259 ? 3.243 -7.245 17.048 1.00 64.31 259 PHE A C 1
ATOM 2107 O O . PHE A 1 259 ? 3.973 -7.713 16.202 1.00 64.31 259 PHE A O 1
ATOM 2114 N N . PHE A 1 260 ? 3.692 -6.607 18.128 1.00 58.47 260 PHE A N 1
ATOM 2115 C CA . PHE A 1 260 ? 4.856 -7.009 18.935 1.00 58.47 260 PHE A CA 1
ATOM 2116 C C . PHE A 1 260 ? 5.178 -5.931 19.974 1.00 58.47 260 PHE A C 1
ATOM 2118 O O . PHE A 1 260 ? 5.074 -4.738 19.709 1.00 58.47 260 PHE A O 1
ATOM 2125 N N . ASP A 1 261 ? 5.564 -6.405 21.158 1.00 49.22 261 ASP A N 1
ATOM 2126 C CA . ASP A 1 261 ? 6.236 -5.614 22.186 1.00 49.22 261 ASP A CA 1
ATOM 2127 C C . ASP A 1 261 ? 7.773 -5.569 21.930 1.00 49.22 261 ASP A C 1
ATOM 2129 O O . ASP A 1 261 ? 8.464 -4.878 22.666 1.00 49.22 261 ASP A O 1
ATOM 2133 N N . GLU A 1 262 ? 8.330 -6.289 20.924 1.00 47.09 262 GLU A N 1
ATOM 2134 C CA . GLU A 1 262 ? 9.796 -6.506 20.769 1.00 47.09 262 GLU A CA 1
ATOM 2135 C C . GLU A 1 262 ? 10.351 -6.808 19.327 1.00 47.09 262 GLU A C 1
ATOM 2137 O O . GLU A 1 262 ? 11.392 -7.454 19.227 1.00 47.09 262 GLU A O 1
ATOM 2142 N N . VAL A 1 263 ? 9.742 -6.417 18.185 1.00 51.03 263 VAL A N 1
ATOM 2143 C CA . VAL A 1 263 ? 10.315 -6.736 16.832 1.00 51.03 263 VAL A CA 1
ATOM 2144 C C . VAL A 1 263 ? 10.565 -5.510 15.936 1.00 51.03 263 VAL A C 1
ATOM 2146 O O . VAL A 1 263 ? 9.783 -4.569 15.924 1.00 51.03 263 VAL A O 1
ATOM 2149 N N . ILE A 1 264 ? 11.679 -5.611 15.191 1.00 55.91 264 ILE A N 1
ATOM 2150 C CA . ILE A 1 264 ? 12.658 -4.610 14.713 1.00 55.91 264 ILE A CA 1
ATOM 2151 C C . ILE A 1 264 ? 12.527 -4.305 13.194 1.00 55.91 264 ILE A C 1
ATOM 2153 O O . ILE A 1 264 ? 13.397 -3.686 12.599 1.00 55.91 264 ILE A O 1
ATOM 2157 N N . ASP A 1 265 ? 11.467 -4.772 12.528 1.00 72.12 265 ASP A N 1
ATOM 2158 C CA . ASP A 1 265 ? 11.351 -4.699 11.060 1.00 72.12 265 ASP A CA 1
ATOM 2159 C C . ASP A 1 265 ? 10.219 -3.754 10.632 1.00 72.12 265 ASP A C 1
ATOM 2161 O O . ASP A 1 265 ? 9.049 -4.116 10.763 1.00 72.12 265 ASP A O 1
ATOM 2165 N N . HIS A 1 266 ? 10.532 -2.560 10.109 1.00 76.31 266 HIS A N 1
ATOM 2166 C CA . HIS A 1 266 ? 9.506 -1.586 9.709 1.00 76.31 266 HIS A CA 1
ATOM 2167 C C . HIS A 1 266 ? 8.656 -2.045 8.514 1.00 76.31 266 HIS A C 1
ATOM 2169 O O . HIS A 1 266 ? 7.592 -1.469 8.284 1.00 76.31 266 HIS A O 1
ATOM 2175 N N . ASN A 1 267 ? 9.031 -3.117 7.808 1.00 85.94 267 ASN A N 1
ATOM 2176 C CA . ASN A 1 267 ? 8.206 -3.701 6.745 1.00 85.94 267 ASN A CA 1
ATOM 2177 C C . ASN A 1 267 ? 6.828 -4.136 7.263 1.00 85.94 267 ASN A C 1
ATOM 2179 O O . ASN A 1 267 ? 5.818 -4.034 6.572 1.00 85.94 267 ASN A O 1
ATOM 2183 N N . ILE A 1 268 ? 6.728 -4.581 8.522 1.00 84.56 268 ILE A N 1
ATOM 2184 C CA . ILE A 1 268 ? 5.429 -4.981 9.088 1.00 84.56 268 ILE A CA 1
ATOM 2185 C C . ILE A 1 268 ? 4.484 -3.786 9.283 1.00 84.56 268 ILE A C 1
ATOM 2187 O O . ILE A 1 268 ? 3.285 -3.991 9.462 1.00 84.56 268 ILE A O 1
ATOM 2191 N N . MET A 1 269 ? 5.012 -2.558 9.248 1.00 86.25 269 MET A N 1
ATOM 2192 C CA . MET A 1 269 ? 4.258 -1.311 9.372 1.00 86.25 269 MET A CA 1
ATOM 2193 C C . MET A 1 269 ? 3.693 -0.817 8.036 1.00 86.25 269 MET A C 1
ATOM 2195 O O . MET A 1 269 ? 2.980 0.186 8.034 1.00 86.25 269 MET A O 1
ATOM 2199 N N . SER A 1 270 ? 3.988 -1.489 6.915 1.00 93.38 270 SER A N 1
ATOM 2200 C CA . SER A 1 270 ? 3.525 -1.053 5.600 1.00 93.38 270 SER A CA 1
ATOM 2201 C C . SER A 1 270 ? 2.014 -0.892 5.526 1.00 93.38 270 SER A C 1
ATOM 2203 O O . SER A 1 270 ? 1.236 -1.766 5.926 1.00 93.38 270 SER A O 1
ATOM 2205 N N . LEU A 1 271 ? 1.606 0.222 4.922 1.00 97.50 271 LEU A N 1
ATOM 2206 C CA . LEU A 1 271 ? 0.268 0.351 4.378 1.00 97.50 271 LEU A CA 1
ATOM 2207 C C . LEU A 1 271 ? 0.078 -0.698 3.274 1.00 97.50 271 LEU A C 1
ATOM 2209 O O . LEU A 1 271 ? 0.741 -0.640 2.240 1.00 97.50 271 LEU A O 1
ATOM 2213 N N . ILE A 1 272 ? -0.851 -1.635 3.477 1.00 98.25 272 ILE A N 1
ATOM 2214 C CA . ILE A 1 272 ? -1.296 -2.557 2.424 1.00 98.25 272 ILE A CA 1
ATOM 2215 C C . ILE A 1 272 ? -2.556 -1.971 1.805 1.00 98.25 272 ILE A C 1
ATOM 2217 O O . ILE A 1 272 ? -3.590 -1.876 2.471 1.00 98.25 272 ILE A O 1
ATOM 2221 N N . LEU A 1 273 ? -2.480 -1.594 0.531 1.00 98.81 273 LEU A N 1
ATOM 2222 C CA . LEU A 1 273 ? -3.537 -0.864 -0.158 1.00 98.81 273 LEU A CA 1
ATOM 2223 C C . LEU A 1 273 ? -4.190 -1.719 -1.235 1.00 98.81 273 LEU A C 1
ATOM 2225 O O . LEU A 1 273 ? -3.511 -2.318 -2.069 1.00 98.81 273 LEU A O 1
ATOM 2229 N N . LYS A 1 274 ? -5.522 -1.723 -1.267 1.00 98.81 274 LYS A N 1
ATOM 2230 C CA . LYS A 1 274 ? -6.286 -2.233 -2.407 1.00 98.81 274 LYS A CA 1
ATOM 2231 C C . LYS A 1 274 ? -6.912 -1.065 -3.155 1.00 98.81 274 LYS A C 1
ATOM 2233 O O . LYS A 1 274 ? -7.727 -0.336 -2.600 1.00 98.81 274 LYS A O 1
ATOM 2238 N N . VAL A 1 275 ? -6.534 -0.885 -4.415 1.00 98.81 275 VAL A N 1
ATOM 2239 C CA . VAL A 1 275 ? -7.020 0.203 -5.267 1.00 98.81 275 VAL A CA 1
ATOM 2240 C C . VAL A 1 275 ? -7.999 -0.359 -6.288 1.00 98.81 275 VAL A C 1
ATOM 2242 O O . VAL A 1 275 ? -7.652 -1.259 -7.046 1.00 98.81 275 VAL A O 1
ATOM 2245 N N . ASN A 1 276 ? -9.217 0.174 -6.328 1.00 98.69 276 ASN A N 1
ATOM 2246 C CA . ASN A 1 276 ? -10.145 -0.033 -7.435 1.00 98.69 276 ASN A CA 1
ATOM 2247 C C . ASN A 1 276 ? -10.146 1.207 -8.331 1.00 98.69 276 ASN A C 1
ATOM 2249 O O . ASN A 1 276 ? -10.422 2.308 -7.858 1.00 98.69 276 ASN A O 1
ATOM 2253 N N . ILE A 1 277 ? -9.829 1.034 -9.609 1.00 98.56 277 ILE A N 1
ATOM 2254 C CA . ILE A 1 277 ? -9.759 2.115 -10.593 1.00 98.56 277 ILE A CA 1
ATOM 2255 C C . ILE A 1 277 ? -10.141 1.557 -11.965 1.00 98.56 277 ILE A C 1
ATOM 2257 O O . ILE A 1 277 ? -9.729 0.457 -12.326 1.00 98.56 277 ILE A O 1
ATOM 2261 N N . GLU A 1 278 ? -10.984 2.274 -12.712 1.00 96.69 278 GLU A N 1
ATOM 2262 C CA . GLU A 1 278 ? -11.506 1.816 -14.015 1.00 96.69 278 GLU A CA 1
ATOM 2263 C C . GLU A 1 278 ? -12.128 0.400 -13.983 1.00 96.69 278 GLU A C 1
ATOM 2265 O O . GLU A 1 278 ? -12.060 -0.366 -14.942 1.00 96.69 278 GLU A O 1
ATOM 2270 N N . GLY A 1 279 ? -12.727 0.021 -12.847 1.00 96.62 279 GLY A N 1
ATOM 2271 C CA . GLY A 1 279 ? -13.318 -1.306 -12.649 1.00 96.62 279 GLY A CA 1
ATOM 2272 C C . GLY A 1 279 ? -12.308 -2.445 -12.453 1.00 96.62 279 GLY A C 1
ATOM 2273 O O . GLY A 1 279 ? -12.738 -3.585 -12.297 1.00 96.62 279 GLY A O 1
ATOM 2274 N N . GLN A 1 280 ? -11.007 -2.147 -12.410 1.00 97.25 280 GLN A N 1
ATOM 2275 C CA . GLN A 1 280 ? -9.924 -3.092 -12.143 1.00 97.25 280 GLN A CA 1
ATOM 2276 C C . GLN A 1 280 ? -9.372 -2.914 -10.722 1.00 97.25 280 GLN A C 1
ATOM 2278 O O . GLN A 1 280 ? -9.407 -1.823 -10.153 1.00 97.25 280 GLN A O 1
ATOM 2283 N N . THR A 1 281 ? -8.873 -3.997 -10.130 1.00 98.50 281 THR A N 1
ATOM 2284 C CA . THR A 1 281 ? -8.346 -4.045 -8.762 1.00 98.50 281 THR A CA 1
ATOM 2285 C C . THR A 1 281 ? -6.841 -4.293 -8.729 1.00 98.50 281 THR A C 1
ATOM 2287 O O . THR A 1 281 ? -6.346 -5.259 -9.308 1.00 98.50 281 THR A O 1
ATOM 2290 N N . LEU A 1 282 ? -6.121 -3.429 -8.015 1.00 98.56 282 LEU A N 1
ATOM 2291 C CA . LEU A 1 282 ? -4.690 -3.532 -7.750 1.00 98.56 282 LEU A CA 1
ATOM 2292 C C . LEU A 1 282 ? -4.489 -3.780 -6.251 1.00 98.56 282 LEU A C 1
ATOM 2294 O O . LEU A 1 282 ? -5.063 -3.058 -5.436 1.00 98.56 282 LEU A O 1
ATOM 2298 N N . LEU A 1 283 ? -3.669 -4.763 -5.882 1.00 98.56 283 LEU A N 1
ATOM 2299 C CA . LEU A 1 283 ? -3.178 -4.929 -4.513 1.00 98.56 283 LEU A CA 1
ATOM 2300 C C . LEU A 1 283 ? -1.714 -4.481 -4.448 1.00 98.56 283 LEU A C 1
ATOM 2302 O O . LEU A 1 283 ? -0.857 -5.080 -5.100 1.00 98.56 283 LEU A O 1
ATOM 2306 N N . LEU A 1 284 ? -1.461 -3.429 -3.670 1.00 98.25 284 LEU A N 1
ATOM 2307 C CA . LEU A 1 284 ? -0.175 -2.752 -3.509 1.00 98.25 284 LEU A CA 1
ATOM 2308 C C . LEU A 1 284 ? 0.245 -2.852 -2.031 1.00 98.25 284 LEU A C 1
ATOM 2310 O O . LEU A 1 284 ? -0.202 -2.050 -1.208 1.00 98.25 284 LEU A O 1
ATOM 2314 N N . PRO A 1 285 ? 1.018 -3.884 -1.650 1.00 96.75 285 PRO A N 1
ATOM 2315 C CA . PRO A 1 285 ? 1.313 -4.167 -0.248 1.00 96.75 285 PRO A CA 1
ATOM 2316 C C . PRO A 1 285 ? 2.512 -3.401 0.331 1.00 96.75 285 PRO A C 1
ATOM 2318 O O . PRO A 1 285 ? 2.781 -3.558 1.522 1.00 96.75 285 PRO A O 1
ATOM 2321 N N . GLY A 1 286 ? 3.249 -2.631 -0.481 1.00 95.12 286 GLY A N 1
ATOM 2322 C CA . GLY A 1 286 ? 4.585 -2.165 -0.099 1.00 95.12 286 GLY A CA 1
ATOM 2323 C C . GLY A 1 286 ? 5.442 -3.367 0.294 1.00 95.12 286 GLY A C 1
ATOM 2324 O O . GLY A 1 286 ? 5.454 -4.374 -0.419 1.00 95.12 286 GLY A O 1
ATOM 2325 N N . ASP A 1 287 ? 6.020 -3.322 1.489 1.00 93.19 287 ASP A N 1
ATOM 2326 C CA . ASP A 1 287 ? 6.809 -4.431 2.034 1.00 93.19 287 ASP A CA 1
ATOM 2327 C C . ASP A 1 287 ? 6.057 -5.231 3.106 1.00 93.19 287 ASP A C 1
ATOM 2329 O O . ASP A 1 287 ? 6.615 -6.088 3.790 1.00 93.19 287 ASP A O 1
ATOM 2333 N N . GLY A 1 288 ? 4.741 -5.023 3.198 1.00 92.19 288 GLY A N 1
ATOM 2334 C CA . GLY A 1 288 ? 3.878 -5.596 4.221 1.00 92.19 288 GLY A CA 1
ATOM 2335 C C . GLY A 1 288 ? 3.836 -7.122 4.224 1.00 92.19 288 GLY A C 1
ATOM 2336 O O . GLY A 1 288 ? 3.617 -7.778 3.201 1.00 92.19 288 GLY A O 1
ATOM 2337 N N . TYR A 1 289 ? 3.971 -7.711 5.414 1.00 90.44 289 TYR A N 1
ATOM 2338 C CA . TYR A 1 289 ? 3.942 -9.165 5.586 1.00 90.44 289 TYR A CA 1
ATOM 2339 C C . TYR A 1 289 ? 2.511 -9.670 5.781 1.00 90.44 289 TYR A C 1
ATOM 2341 O O . TYR A 1 289 ? 1.822 -9.296 6.736 1.00 90.44 289 TYR A O 1
ATOM 2349 N N . PHE A 1 290 ? 2.060 -10.570 4.904 1.00 92.75 290 PHE A N 1
ATOM 2350 C CA . PHE A 1 290 ? 0.688 -11.088 4.921 1.00 92.75 290 PHE A CA 1
ATOM 2351 C C . PHE A 1 290 ? 0.380 -11.889 6.192 1.00 92.75 290 PHE A C 1
ATOM 2353 O O . PHE A 1 290 ? -0.725 -11.775 6.716 1.00 92.75 290 PHE A O 1
ATOM 2360 N N . ASP A 1 291 ? 1.344 -12.647 6.724 1.00 89.44 291 ASP A N 1
ATOM 2361 C CA . ASP A 1 291 ? 1.160 -13.410 7.970 1.00 89.44 291 ASP A CA 1
ATOM 2362 C C . ASP A 1 291 ? 1.100 -12.498 9.207 1.00 89.44 291 ASP A C 1
ATOM 2364 O O . ASP A 1 291 ? 0.306 -12.735 10.117 1.00 89.44 291 ASP A O 1
ATOM 2368 N N . PHE A 1 292 ? 1.894 -11.421 9.241 1.00 87.19 292 PHE A N 1
ATOM 2369 C CA . PHE A 1 292 ? 1.909 -10.488 10.378 1.00 87.19 292 PHE A CA 1
ATOM 2370 C C . PHE A 1 292 ? 0.653 -9.622 10.402 1.00 87.19 292 PHE A C 1
ATOM 2372 O O . PHE A 1 292 ? 0.047 -9.451 11.456 1.00 87.19 292 PHE A O 1
ATOM 2379 N N . SER A 1 293 ? 0.215 -9.136 9.241 1.00 89.94 293 SER A N 1
ATOM 2380 C CA . SER A 1 293 ? -1.066 -8.434 9.094 1.00 89.94 293 SER A CA 1
ATOM 2381 C C . SER A 1 293 ? -2.271 -9.380 9.156 1.00 89.94 293 SER A C 1
ATOM 2383 O O . SER A 1 293 ? -3.412 -8.914 9.205 1.00 89.94 293 SER A O 1
ATOM 2385 N N . ARG A 1 294 ? -2.046 -10.705 9.176 1.00 93.12 294 ARG A N 1
ATOM 2386 C CA . ARG A 1 294 ? -3.082 -11.754 9.128 1.00 93.12 294 ARG A CA 1
ATOM 2387 C C . ARG A 1 294 ? -4.064 -11.536 7.979 1.00 93.12 294 ARG A C 1
ATOM 2389 O O . ARG A 1 294 ? -5.281 -11.702 8.123 1.00 93.12 294 ARG A O 1
ATOM 2396 N N . LEU A 1 295 ? -3.525 -11.060 6.857 1.00 94.62 295 LEU A N 1
ATOM 2397 C CA . LEU A 1 295 ? -4.275 -10.629 5.687 1.00 94.62 295 LEU A CA 1
ATOM 2398 C C . LEU A 1 295 ? -5.209 -11.749 5.191 1.00 94.62 295 LEU A C 1
ATOM 2400 O O . LEU A 1 295 ? -6.408 -11.489 5.027 1.00 94.62 295 LEU A O 1
ATOM 2404 N N . PRO A 1 296 ? -4.735 -13.005 5.025 1.00 95.88 296 PRO A N 1
ATOM 2405 C CA . PRO A 1 296 ? -5.587 -14.093 4.563 1.00 95.88 296 PRO A CA 1
ATOM 2406 C C . PRO A 1 296 ? -6.738 -14.413 5.514 1.00 95.88 296 PRO A C 1
ATOM 2408 O O . PRO A 1 296 ? -7.878 -14.557 5.070 1.00 95.88 296 PRO A O 1
ATOM 2411 N N . GLU A 1 297 ? -6.479 -14.492 6.822 1.00 96.44 297 GLU A N 1
ATOM 2412 C CA . GLU A 1 297 ? -7.512 -14.872 7.785 1.00 96.44 297 GLU A CA 1
ATOM 2413 C C . GLU A 1 297 ? -8.551 -13.770 7.981 1.00 96.44 297 GLU A C 1
ATOM 2415 O O . GLU A 1 297 ? -9.713 -14.064 8.269 1.00 96.44 297 GLU A O 1
ATOM 2420 N N . ARG A 1 298 ? -8.161 -12.501 7.833 1.00 95.94 298 ARG A N 1
ATOM 2421 C CA . ARG A 1 298 ? -9.059 -11.351 8.000 1.00 95.94 298 ARG A CA 1
ATOM 2422 C C . ARG A 1 298 ? -9.979 -11.134 6.810 1.00 95.94 298 ARG A C 1
ATOM 2424 O O . ARG A 1 298 ? -11.152 -10.820 7.011 1.00 95.94 298 ARG A O 1
ATOM 2431 N N . TYR A 1 299 ? -9.463 -11.316 5.597 1.00 97.81 299 TYR A N 1
ATOM 2432 C CA . TYR A 1 299 ? -10.153 -10.883 4.380 1.00 97.81 299 TYR A CA 1
ATOM 2433 C C . TYR A 1 299 ? -10.594 -12.034 3.470 1.00 97.81 299 TYR A C 1
ATOM 2435 O O . TYR A 1 299 ? -11.547 -11.874 2.703 1.00 97.81 299 TYR A O 1
ATOM 2443 N N . GLY A 1 300 ? -9.975 -13.214 3.564 1.00 97.38 300 GLY A N 1
ATOM 2444 C CA . GLY A 1 300 ? -10.354 -14.373 2.759 1.00 97.38 300 GLY A CA 1
ATOM 2445 C C . GLY A 1 300 ? -10.385 -14.050 1.261 1.00 97.38 300 GLY A C 1
ATOM 2446 O O . GLY A 1 300 ? -9.490 -13.403 0.722 1.00 97.38 300 GLY A O 1
ATOM 2447 N N . THR A 1 301 ? -11.453 -14.458 0.573 1.00 96.81 301 THR A N 1
ATOM 2448 C CA . THR A 1 301 ? -11.618 -14.229 -0.875 1.00 96.81 301 THR A CA 1
ATOM 2449 C C . THR A 1 301 ? -11.840 -12.765 -1.255 1.00 96.81 301 THR A C 1
ATOM 2451 O O . THR A 1 301 ? -11.825 -12.447 -2.441 1.00 96.81 301 THR A O 1
ATOM 2454 N N . TYR A 1 302 ? -12.036 -11.857 -0.291 1.00 98.31 302 TYR A N 1
ATOM 2455 C CA . TYR A 1 302 ? -12.072 -10.420 -0.579 1.00 98.31 302 TYR A CA 1
ATOM 2456 C C . TYR A 1 302 ? -10.723 -9.909 -1.112 1.00 98.31 302 TYR A C 1
ATOM 2458 O O . TYR A 1 302 ? -10.678 -8.880 -1.782 1.00 98.31 302 TYR A O 1
ATOM 2466 N N . LEU A 1 303 ? -9.630 -10.647 -0.886 1.00 98.19 303 LEU A N 1
ATOM 2467 C CA . LEU A 1 303 ? -8.304 -10.318 -1.412 1.00 98.19 303 LEU A CA 1
ATOM 2468 C C . LEU A 1 303 ? -8.172 -10.454 -2.931 1.00 98.19 303 LEU A C 1
ATOM 2470 O O . LEU A 1 303 ? -7.204 -9.921 -3.475 1.00 98.19 303 LEU A O 1
ATOM 2474 N N . LYS A 1 304 ? -9.132 -11.099 -3.615 1.00 97.75 304 LYS A N 1
ATOM 2475 C CA . LYS A 1 304 ? -9.122 -11.242 -5.077 1.00 97.75 304 LYS A CA 1
ATOM 2476 C C . LYS A 1 304 ? -8.836 -9.892 -5.732 1.00 97.75 304 LYS A C 1
ATOM 2478 O O . LYS A 1 304 ? -9.570 -8.926 -5.490 1.00 97.75 304 LYS A O 1
ATOM 2483 N N . SER A 1 305 ? -7.759 -9.846 -6.509 1.00 98.00 305 SER A N 1
ATOM 2484 C CA . SER A 1 305 ? -7.287 -8.648 -7.202 1.00 98.00 305 SER A CA 1
ATOM 2485 C C . SER A 1 305 ? -6.825 -9.013 -8.609 1.00 98.00 305 SER A C 1
ATOM 2487 O O . SER A 1 305 ? -6.304 -10.104 -8.807 1.00 98.00 305 SER A O 1
ATOM 2489 N N . ASP A 1 306 ? -7.025 -8.135 -9.587 1.00 97.19 306 ASP A N 1
ATOM 2490 C CA . ASP A 1 306 ? -6.638 -8.392 -10.982 1.00 97.19 306 ASP A CA 1
ATOM 2491 C C . ASP A 1 306 ? -5.120 -8.263 -11.168 1.00 97.19 306 ASP A C 1
ATOM 2493 O O . ASP A 1 306 ? -4.498 -9.047 -11.890 1.00 97.19 306 ASP A O 1
ATOM 2497 N N . ILE A 1 307 ? -4.528 -7.287 -10.473 1.00 96.31 307 ILE A N 1
ATOM 2498 C CA . ILE A 1 307 ? -3.099 -6.984 -10.491 1.00 96.31 307 ILE A CA 1
ATOM 2499 C C . ILE A 1 307 ? -2.556 -7.050 -9.061 1.00 96.31 307 ILE A C 1
ATOM 2501 O O . ILE A 1 307 ? -3.125 -6.461 -8.142 1.00 96.31 307 ILE A O 1
ATOM 2505 N N . LEU A 1 308 ? -1.439 -7.748 -8.872 1.00 95.94 308 LEU A N 1
ATOM 2506 C CA . LEU A 1 308 ? -0.695 -7.791 -7.615 1.00 95.94 308 LEU A CA 1
ATOM 2507 C C . LEU A 1 308 ? 0.704 -7.236 -7.839 1.00 95.94 308 LEU A C 1
ATOM 2509 O O . LEU A 1 308 ? 1.443 -7.767 -8.663 1.00 95.94 308 LEU A O 1
ATOM 2513 N N . GLN A 1 309 ? 1.107 -6.256 -7.044 1.00 93.94 309 GLN A N 1
ATOM 2514 C CA . GLN A 1 309 ? 2.525 -6.026 -6.823 1.0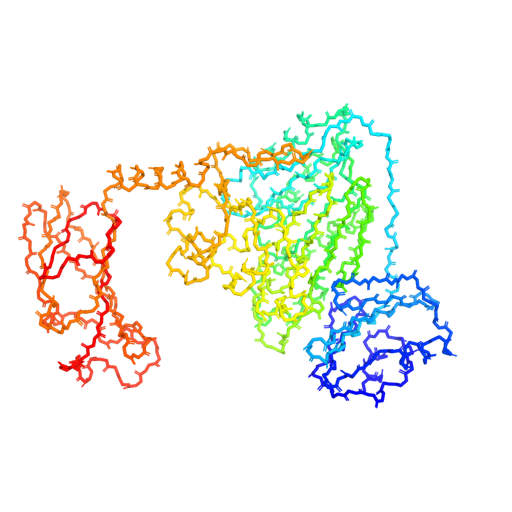0 93.94 309 GLN A CA 1
ATOM 2515 C C . GLN A 1 309 ? 3.009 -6.943 -5.699 1.00 93.94 309 GLN A C 1
ATOM 2517 O O . GLN A 1 309 ? 2.385 -7.008 -4.641 1.00 93.94 309 GLN A O 1
ATOM 2522 N N . VAL A 1 310 ? 4.088 -7.693 -5.920 1.00 90.06 310 VAL A N 1
ATOM 2523 C CA . VAL A 1 310 ? 4.617 -8.579 -4.873 1.00 90.06 310 VAL A CA 1
ATOM 2524 C C . VAL A 1 310 ? 5.146 -7.753 -3.695 1.00 90.06 310 VAL A C 1
ATOM 2526 O O . VAL A 1 310 ? 5.757 -6.707 -3.925 1.00 90.06 310 VAL A O 1
ATOM 2529 N N . PRO A 1 311 ? 4.929 -8.208 -2.451 1.00 91.38 311 PRO A N 1
ATOM 2530 C CA . PRO A 1 311 ? 5.460 -7.522 -1.286 1.00 91.38 311 PRO A CA 1
ATOM 2531 C C . PRO A 1 311 ? 6.981 -7.630 -1.217 1.00 91.38 311 PRO A C 1
ATOM 2533 O O . PRO A 1 311 ? 7.552 -8.636 -1.655 1.00 91.38 311 PRO A O 1
ATOM 2536 N N . HIS A 1 312 ? 7.612 -6.610 -0.635 1.00 88.94 312 HIS A N 1
ATOM 2537 C CA . HIS A 1 312 ? 9.020 -6.603 -0.232 1.00 88.94 312 HIS A CA 1
ATOM 2538 C C . HIS A 1 312 ? 9.932 -7.116 -1.336 1.00 88.94 312 HIS A C 1
ATOM 2540 O O . HIS A 1 312 ? 10.709 -8.053 -1.135 1.00 88.94 312 HIS A O 1
ATOM 2546 N N . HIS A 1 313 ? 9.756 -6.568 -2.545 1.00 84.75 313 HIS A N 1
ATOM 2547 C CA . HIS A 1 313 ? 10.615 -6.850 -3.704 1.00 84.75 313 HIS A CA 1
ATOM 2548 C C . HIS A 1 313 ? 10.621 -8.321 -4.158 1.00 84.75 313 HIS A C 1
ATOM 2550 O O . HIS A 1 313 ? 11.406 -8.742 -5.010 1.00 84.75 313 HIS A O 1
ATOM 2556 N N . GLY A 1 314 ? 9.719 -9.131 -3.594 1.00 78.81 314 GLY A N 1
ATOM 2557 C CA . GLY A 1 314 ? 9.691 -10.581 -3.721 1.00 78.81 314 GLY A CA 1
ATOM 2558 C C . GLY A 1 314 ? 10.692 -11.314 -2.813 1.00 78.81 314 GLY A C 1
ATOM 2559 O O . GLY A 1 314 ? 10.798 -12.540 -2.904 1.00 78.81 314 GLY A O 1
ATOM 2560 N N . PHE A 1 315 ? 11.413 -10.617 -1.930 1.00 76.62 315 PHE A N 1
ATOM 2561 C CA . PHE A 1 315 ? 12.327 -11.213 -0.951 1.00 76.62 315 PHE A CA 1
ATOM 2562 C C . PHE A 1 315 ? 11.575 -11.881 0.208 1.00 76.62 315 PHE A C 1
ATOM 2564 O O . PHE A 1 315 ? 11.923 -13.000 0.602 1.00 76.62 315 PHE A O 1
ATOM 2571 N N . TYR A 1 316 ? 10.544 -11.218 0.747 1.00 79.81 316 TYR A N 1
ATOM 2572 C CA . TYR A 1 316 ? 9.736 -11.678 1.886 1.00 79.81 316 TYR A CA 1
ATOM 2573 C C . TYR A 1 316 ? 8.267 -11.220 1.770 1.00 79.81 316 TYR A C 1
ATOM 2575 O O . TYR A 1 316 ? 7.813 -10.770 0.726 1.00 79.81 316 TYR A O 1
ATOM 2583 N N . GLY A 1 317 ? 7.486 -11.413 2.836 1.00 83.38 317 GLY A N 1
ATOM 2584 C CA . GLY A 1 317 ? 6.148 -10.841 3.021 1.00 83.38 317 GLY A CA 1
ATOM 2585 C C . GLY A 1 317 ? 4.981 -11.608 2.403 1.00 83.38 317 GLY A C 1
ATOM 2586 O O . GLY A 1 317 ? 3.893 -11.632 2.979 1.00 83.38 317 GLY A O 1
ATOM 2587 N N . GLY A 1 318 ? 5.206 -12.295 1.285 1.00 88.38 318 GLY A N 1
ATOM 2588 C CA . GLY A 1 318 ? 4.198 -13.126 0.629 1.00 88.38 318 GLY A CA 1
ATOM 2589 C C . GLY A 1 318 ? 3.924 -14.457 1.332 1.00 88.38 318 GLY A C 1
ATOM 2590 O O . GLY A 1 318 ? 4.776 -15.001 2.032 1.00 88.38 318 GLY A O 1
ATOM 2591 N N . THR A 1 319 ? 2.740 -15.032 1.098 1.00 89.44 319 THR A N 1
ATOM 2592 C CA . THR A 1 319 ? 2.355 -16.354 1.627 1.00 89.44 319 THR A CA 1
ATOM 2593 C C . THR A 1 319 ? 1.587 -17.143 0.572 1.00 89.44 319 THR A C 1
ATOM 2595 O O . THR A 1 319 ? 0.851 -16.569 -0.230 1.00 89.44 319 THR A O 1
ATOM 2598 N N . ALA A 1 320 ? 1.730 -18.473 0.558 1.00 86.38 320 ALA A N 1
ATOM 2599 C CA . ALA A 1 320 ? 1.053 -19.318 -0.433 1.00 86.38 320 ALA A CA 1
ATOM 2600 C C . ALA A 1 320 ? -0.482 -19.199 -0.349 1.00 86.38 320 ALA A C 1
ATOM 2602 O O . ALA A 1 320 ? -1.171 -19.156 -1.367 1.00 86.38 320 ALA A O 1
ATOM 2603 N N . GLU A 1 321 ? -1.029 -19.111 0.868 1.00 91.56 321 GLU A N 1
ATOM 2604 C CA . GLU A 1 321 ? -2.459 -18.891 1.077 1.00 91.56 321 GLU A CA 1
ATOM 2605 C C . GLU A 1 321 ? -2.897 -17.482 0.655 1.00 91.56 321 GLU A C 1
ATOM 2607 O O . GLU A 1 321 ? -3.904 -17.367 -0.045 1.00 91.56 321 GLU A O 1
ATOM 2612 N N . GLY A 1 322 ? -2.138 -16.436 1.002 1.00 94.06 322 GLY A N 1
ATOM 2613 C CA . GLY A 1 322 ? -2.421 -15.074 0.554 1.00 94.06 322 GLY A CA 1
ATOM 2614 C C . GLY A 1 322 ? -2.467 -14.991 -0.966 1.00 94.06 322 GLY A C 1
ATOM 2615 O O . GLY A 1 322 ? -3.477 -14.577 -1.527 1.00 94.06 322 GLY A O 1
ATOM 2616 N N . TYR A 1 323 ? -1.441 -15.496 -1.652 1.00 93.12 323 TYR A N 1
ATOM 2617 C CA . TYR A 1 323 ? -1.408 -15.512 -3.112 1.00 93.12 323 TYR A CA 1
ATOM 2618 C C . TYR A 1 323 ? -2.573 -16.288 -3.726 1.00 93.12 323 TYR A C 1
ATOM 2620 O O . TYR A 1 323 ? -3.188 -15.791 -4.667 1.00 93.12 323 TYR A O 1
ATOM 2628 N N . ARG A 1 324 ? -2.949 -17.449 -3.179 1.00 92.38 324 ARG A N 1
ATOM 2629 C CA . ARG A 1 324 ? -4.120 -18.211 -3.644 1.00 92.38 324 ARG A CA 1
ATOM 2630 C C . ARG A 1 324 ? -5.438 -17.442 -3.481 1.00 92.38 324 ARG A C 1
ATOM 2632 O O . ARG A 1 324 ? -6.345 -17.630 -4.282 1.00 92.38 324 ARG A O 1
ATOM 2639 N N . LEU A 1 325 ? -5.587 -16.634 -2.431 1.00 95.69 325 LEU A N 1
ATOM 2640 C CA . LEU A 1 325 ? -6.789 -15.817 -2.217 1.00 95.69 325 LEU A CA 1
ATOM 2641 C C . LEU A 1 325 ? -6.800 -14.552 -3.086 1.00 95.69 325 LEU A C 1
ATOM 2643 O O . LEU A 1 325 ? -7.876 -14.110 -3.486 1.00 95.69 325 LEU A O 1
ATOM 2647 N N . ILE A 1 326 ? -5.621 -13.991 -3.373 1.00 96.56 326 ILE A N 1
ATOM 2648 C CA . ILE A 1 326 ? -5.452 -12.844 -4.273 1.00 96.56 326 ILE A CA 1
ATOM 2649 C C . ILE A 1 326 ? -5.695 -13.258 -5.730 1.00 96.56 326 ILE A C 1
ATOM 2651 O O . ILE A 1 326 ? -6.346 -12.513 -6.453 1.00 96.56 326 ILE A O 1
ATOM 2655 N N . ASP A 1 327 ? -5.207 -14.437 -6.139 1.00 94.00 327 ASP A N 1
ATOM 2656 C CA . ASP A 1 327 ? -5.372 -15.044 -7.474 1.00 94.00 327 ASP A CA 1
ATOM 2657 C C . ASP A 1 327 ? -5.220 -14.023 -8.628 1.00 94.00 327 ASP A C 1
ATOM 2659 O O . ASP A 1 327 ? -6.160 -13.828 -9.394 1.00 94.00 327 ASP A O 1
ATOM 2663 N N . PRO A 1 328 ? -4.088 -13.307 -8.751 1.00 93.81 328 PRO A N 1
ATOM 2664 C CA . PRO A 1 328 ? -3.958 -12.231 -9.732 1.00 93.81 328 PRO A CA 1
ATOM 2665 C C . PRO A 1 328 ? -3.755 -12.752 -11.159 1.00 93.81 328 PRO A C 1
ATOM 2667 O O . PRO A 1 328 ? -3.090 -13.769 -11.371 1.00 93.81 328 PRO A O 1
ATOM 2670 N N . ASP A 1 329 ? -4.262 -12.014 -12.152 1.00 91.62 329 ASP A N 1
ATOM 2671 C CA . ASP A 1 329 ? -3.954 -12.267 -13.567 1.00 91.62 329 ASP A CA 1
ATOM 2672 C C . ASP A 1 329 ? -2.592 -11.667 -13.950 1.00 91.62 329 ASP A C 1
ATOM 2674 O O . ASP A 1 329 ? -1.852 -12.259 -14.744 1.00 91.62 329 ASP A O 1
ATOM 2678 N N . VAL A 1 330 ? -2.241 -10.516 -13.367 1.00 91.31 330 VAL A N 1
ATOM 2679 C CA . VAL A 1 330 ? -0.977 -9.806 -13.608 1.00 91.31 330 VAL A CA 1
ATOM 2680 C C . VAL A 1 330 ? -0.206 -9.639 -12.304 1.00 91.31 330 VAL A C 1
ATOM 2682 O O . VAL A 1 330 ? -0.749 -9.179 -11.304 1.00 91.31 330 VAL A O 1
ATOM 2685 N N . VAL A 1 331 ? 1.080 -9.979 -12.325 1.00 89.94 331 VAL A N 1
ATOM 2686 C CA . VAL A 1 331 ? 2.002 -9.760 -11.206 1.00 89.94 331 VAL A CA 1
ATOM 2687 C C . VAL A 1 331 ? 3.061 -8.739 -11.602 1.00 89.94 331 VAL A C 1
ATOM 2689 O O . VAL A 1 331 ? 3.651 -8.843 -12.676 1.00 89.94 331 VAL A O 1
ATOM 2692 N N . ILE A 1 332 ? 3.321 -7.773 -10.731 1.00 89.12 332 ILE A N 1
ATOM 2693 C CA . ILE A 1 332 ? 4.404 -6.802 -10.861 1.00 89.12 332 ILE A CA 1
ATOM 2694 C C . ILE A 1 332 ? 5.414 -7.076 -9.753 1.00 89.12 332 ILE A C 1
ATOM 2696 O O . ILE A 1 332 ? 5.051 -7.214 -8.586 1.00 89.12 332 ILE A O 1
ATOM 2700 N N . VAL A 1 333 ? 6.683 -7.179 -10.120 1.00 83.75 333 VAL A N 1
ATOM 2701 C CA . VAL A 1 333 ? 7.790 -7.373 -9.190 1.00 83.75 333 VAL A CA 1
ATOM 2702 C C . VAL A 1 333 ? 8.640 -6.103 -9.212 1.00 83.75 333 VAL A C 1
ATOM 2704 O O . VAL A 1 333 ? 9.230 -5.832 -10.261 1.00 83.75 333 VAL A O 1
ATOM 2707 N N . PRO A 1 334 ? 8.685 -5.316 -8.115 1.00 84.25 334 PRO A N 1
ATOM 2708 C CA . PRO A 1 334 ? 9.348 -4.009 -8.067 1.00 84.25 334 PRO A CA 1
ATOM 2709 C C . PRO A 1 334 ? 10.876 -4.134 -7.961 1.00 84.25 334 PRO A C 1
ATOM 2711 O O . PRO A 1 334 ? 11.521 -3.517 -7.128 1.00 84.25 334 PRO A O 1
ATOM 2714 N N . VAL A 1 335 ? 11.470 -4.983 -8.796 1.00 75.75 335 VAL A N 1
ATOM 2715 C CA . VAL A 1 335 ? 12.918 -5.141 -8.909 1.00 75.75 335 VAL A CA 1
ATOM 2716 C C . VAL A 1 335 ? 13.322 -5.433 -10.337 1.00 75.75 335 VAL A C 1
ATOM 2718 O O . VAL A 1 335 ? 12.534 -5.945 -11.144 1.00 75.75 335 VAL A O 1
ATOM 2721 N N . SER A 1 336 ? 14.598 -5.163 -10.609 1.00 68.81 336 SER A N 1
ATOM 2722 C CA . SER A 1 336 ? 15.224 -5.394 -11.900 1.00 68.81 336 SER A CA 1
ATOM 2723 C C . SER A 1 336 ? 14.991 -6.804 -12.416 1.00 68.81 336 SER A C 1
ATOM 2725 O O . SER A 1 336 ? 14.926 -7.741 -11.627 1.00 68.81 336 SER A O 1
ATOM 2727 N N . GLU A 1 337 ? 14.945 -7.001 -13.743 1.00 66.44 337 GLU A N 1
ATOM 2728 C CA . GLU A 1 337 ? 14.968 -8.364 -14.314 1.00 66.44 337 GLU A CA 1
ATOM 2729 C C . GLU A 1 337 ? 16.135 -9.166 -13.707 1.00 66.44 337 GLU A C 1
ATOM 2731 O O . GLU A 1 337 ? 15.976 -10.329 -13.359 1.00 66.44 337 GLU A O 1
ATOM 2736 N N . HIS A 1 338 ? 17.288 -8.517 -13.502 1.00 60.31 338 HIS A N 1
ATOM 2737 C CA . HIS A 1 338 ? 18.433 -9.102 -12.810 1.00 60.31 338 HIS A CA 1
ATOM 2738 C C . HIS A 1 338 ? 18.060 -9.528 -11.375 1.00 60.31 338 HIS A C 1
ATOM 2740 O O . HIS A 1 338 ? 18.029 -10.712 -11.072 1.00 60.31 338 HIS A O 1
ATOM 2746 N N . ASN A 1 339 ? 17.681 -8.615 -10.494 1.00 61.12 339 ASN A N 1
ATOM 2747 C CA . ASN A 1 339 ? 17.323 -8.914 -9.106 1.00 61.12 339 ASN A CA 1
ATOM 2748 C C . ASN A 1 339 ? 16.166 -9.917 -9.012 1.00 61.12 339 ASN A C 1
ATOM 2750 O O . ASN A 1 339 ? 16.190 -10.775 -8.137 1.00 61.12 339 ASN A O 1
ATOM 2754 N N . PHE A 1 340 ? 15.230 -9.915 -9.960 1.00 63.16 340 PHE A N 1
ATOM 2755 C CA . PHE A 1 340 ? 14.203 -10.942 -10.051 1.00 63.16 340 PHE A CA 1
ATOM 2756 C C . PHE A 1 340 ? 14.776 -12.349 -10.271 1.00 63.16 340 PHE A C 1
ATOM 2758 O O . PHE A 1 340 ? 14.328 -13.317 -9.661 1.00 63.16 340 PHE A O 1
ATOM 2765 N N . TYR A 1 341 ? 15.792 -12.483 -11.122 1.00 55.38 341 TYR A N 1
ATOM 2766 C CA . TYR A 1 341 ? 16.445 -13.766 -11.385 1.00 55.38 341 TYR A CA 1
ATOM 2767 C C . TYR A 1 341 ? 17.457 -14.181 -10.311 1.00 55.38 341 TYR A C 1
ATOM 2769 O O . TYR A 1 341 ? 17.655 -15.378 -10.102 1.00 55.38 341 TYR A O 1
ATOM 2777 N N . TYR A 1 342 ? 18.113 -13.214 -9.665 1.00 49.09 342 TYR A N 1
ATOM 2778 C CA . TYR A 1 342 ? 19.245 -13.447 -8.763 1.00 49.09 342 TYR A CA 1
ATOM 2779 C C . TYR A 1 342 ? 18.882 -13.409 -7.275 1.00 49.09 342 TYR A C 1
ATOM 2781 O O . TYR A 1 342 ? 19.515 -14.101 -6.481 1.00 49.09 342 TYR A O 1
ATOM 2789 N N . MET A 1 343 ? 17.911 -12.579 -6.897 1.00 49.09 343 MET A N 1
ATOM 2790 C CA . MET A 1 343 ? 17.667 -12.168 -5.512 1.00 49.09 343 MET A CA 1
ATOM 2791 C C . MET A 1 343 ? 16.241 -12.469 -5.058 1.00 49.09 343 MET A C 1
ATOM 2793 O O . MET A 1 343 ? 16.031 -12.792 -3.889 1.00 49.09 343 MET A O 1
ATOM 2797 N N . THR A 1 344 ? 15.257 -12.408 -5.961 1.00 48.78 344 THR A N 1
ATOM 2798 C CA . THR A 1 344 ? 13.937 -12.960 -5.674 1.00 48.78 344 THR A CA 1
ATOM 2799 C C . THR A 1 344 ? 14.137 -14.449 -5.514 1.00 48.78 344 THR A C 1
ATOM 2801 O O . THR A 1 344 ? 14.481 -15.162 -6.456 1.00 48.78 344 THR A O 1
ATOM 2804 N N . ASP A 1 345 ? 13.990 -14.911 -4.282 1.00 47.66 345 ASP A N 1
ATOM 2805 C CA . ASP A 1 345 ? 14.166 -16.304 -3.932 1.00 47.66 345 ASP A CA 1
ATOM 2806 C C . ASP A 1 345 ? 12.955 -17.063 -4.493 1.00 47.66 345 ASP A C 1
ATOM 2808 O O . ASP A 1 345 ? 12.003 -17.413 -3.795 1.00 47.66 345 ASP A O 1
ATOM 2812 N N . ILE A 1 346 ? 12.941 -17.252 -5.816 1.00 46.84 346 ILE A N 1
ATOM 2813 C CA . ILE A 1 346 ? 11.924 -17.987 -6.570 1.00 46.84 346 ILE A CA 1
ATOM 2814 C C . ILE A 1 346 ? 11.883 -19.460 -6.146 1.00 46.84 346 ILE A C 1
ATOM 2816 O O . ILE A 1 346 ? 11.033 -20.204 -6.624 1.00 46.84 346 ILE A O 1
ATOM 2820 N N . TYR A 1 347 ? 12.791 -19.890 -5.261 1.00 44.78 347 TYR A N 1
ATOM 2821 C CA . TYR A 1 347 ? 12.791 -21.193 -4.603 1.00 44.78 347 TYR A CA 1
ATOM 2822 C C . TYR A 1 347 ? 12.051 -21.203 -3.274 1.00 44.78 347 TYR A C 1
ATOM 2824 O O . TYR A 1 347 ? 11.804 -22.279 -2.727 1.00 44.78 347 TYR A O 1
ATOM 2832 N N . ARG A 1 348 ? 11.626 -20.044 -2.769 1.00 56.56 348 ARG A N 1
ATOM 2833 C CA . ARG A 1 348 ? 10.744 -20.015 -1.611 1.00 56.56 348 ARG A CA 1
ATOM 2834 C C . ARG A 1 348 ? 9.388 -20.581 -1.992 1.00 56.56 348 ARG A C 1
ATOM 2836 O O . ARG A 1 348 ? 8.815 -20.148 -2.996 1.00 56.56 348 ARG A O 1
ATOM 2843 N N . PRO A 1 349 ? 8.830 -21.489 -1.173 1.00 62.25 349 PRO A N 1
ATOM 2844 C CA . PRO A 1 349 ? 7.575 -22.158 -1.495 1.00 62.25 349 PRO A CA 1
ATOM 2845 C C . PRO A 1 349 ? 6.428 -21.199 -1.844 1.00 62.25 349 PRO A C 1
ATOM 2847 O O . PRO A 1 349 ? 5.609 -21.509 -2.702 1.00 62.25 349 PRO A O 1
ATOM 2850 N N . TYR A 1 350 ? 6.374 -20.011 -1.231 1.00 67.31 350 TYR A N 1
ATOM 2851 C CA . TYR A 1 350 ? 5.324 -19.030 -1.517 1.00 67.31 350 TYR A CA 1
ATOM 2852 C C . TYR A 1 350 ? 5.502 -18.322 -2.870 1.00 67.31 350 TYR A C 1
ATOM 2854 O O . TYR A 1 350 ? 4.520 -18.160 -3.590 1.00 67.31 350 TYR A O 1
ATOM 2862 N N . ASN A 1 351 ? 6.722 -17.945 -3.263 1.00 68.25 351 ASN A N 1
ATOM 2863 C CA . ASN A 1 351 ? 6.971 -17.344 -4.579 1.00 68.25 351 ASN A CA 1
ATOM 2864 C C . ASN A 1 351 ? 6.779 -18.380 -5.694 1.00 68.25 351 ASN A C 1
ATOM 2866 O O . ASN A 1 351 ? 6.248 -18.052 -6.754 1.00 68.25 351 ASN A O 1
ATOM 2870 N N . GLN A 1 352 ? 7.119 -19.647 -5.431 1.00 66.44 352 GLN A N 1
ATOM 2871 C CA . GLN A 1 352 ? 6.775 -20.752 -6.325 1.00 66.44 352 GLN A CA 1
ATOM 2872 C C . GLN A 1 352 ? 5.265 -20.897 -6.483 1.00 66.44 352 GLN A C 1
ATOM 2874 O O . GLN A 1 352 ? 4.790 -20.994 -7.610 1.00 66.44 352 GLN A O 1
ATOM 2879 N N . ALA A 1 353 ? 4.509 -20.846 -5.385 1.00 67.88 353 ALA A N 1
ATOM 2880 C CA . ALA A 1 353 ? 3.055 -20.917 -5.447 1.00 67.88 353 ALA A CA 1
ATOM 2881 C C . ALA A 1 353 ? 2.463 -19.772 -6.284 1.00 67.88 353 ALA A C 1
ATOM 2883 O O . ALA A 1 353 ? 1.586 -20.003 -7.114 1.00 67.88 353 ALA A O 1
ATOM 2884 N N . LEU A 1 354 ? 2.981 -18.547 -6.142 1.00 75.50 354 LEU A N 1
ATOM 2885 C CA . LEU A 1 354 ? 2.555 -17.414 -6.967 1.00 75.50 354 LEU A CA 1
ATOM 2886 C C . LEU A 1 354 ? 2.858 -17.632 -8.455 1.00 75.50 354 LEU A C 1
ATOM 2888 O O . LEU A 1 354 ? 1.989 -17.431 -9.302 1.00 75.50 354 LEU A O 1
ATOM 2892 N N . VAL A 1 355 ? 4.090 -18.034 -8.775 1.00 66.81 355 VAL A N 1
ATOM 2893 C CA . VAL A 1 355 ? 4.577 -18.116 -10.158 1.00 66.81 355 VAL A CA 1
ATOM 2894 C C . VAL A 1 355 ? 4.077 -19.369 -10.874 1.00 66.81 355 VAL A C 1
ATOM 2896 O O . VAL A 1 355 ? 3.743 -19.294 -12.055 1.00 66.81 355 VAL A O 1
ATOM 2899 N N . TYR A 1 356 ? 4.007 -20.521 -10.214 1.00 63.78 356 TYR A N 1
ATOM 2900 C CA . TYR A 1 356 ? 3.713 -21.812 -10.846 1.00 63.78 356 TYR A CA 1
ATOM 2901 C C . TYR A 1 356 ? 2.296 -22.311 -10.575 1.00 63.78 356 TYR A C 1
ATOM 2903 O O . TYR A 1 356 ? 1.654 -22.781 -11.516 1.00 63.78 356 TYR A O 1
ATOM 2911 N N . ASP A 1 357 ? 1.797 -22.166 -9.347 1.00 62.41 357 ASP A N 1
ATOM 2912 C CA . ASP A 1 357 ? 0.534 -22.794 -8.933 1.00 62.41 357 ASP A CA 1
ATOM 2913 C C . ASP A 1 357 ? -0.688 -21.901 -9.180 1.00 62.41 357 ASP A C 1
ATOM 2915 O O . ASP A 1 357 ? -1.800 -22.396 -9.363 1.00 62.41 357 ASP A O 1
ATOM 2919 N N . ASN A 1 358 ? -0.488 -20.585 -9.211 1.00 66.12 358 ASN A N 1
ATOM 2920 C CA . ASN A 1 358 ? -1.556 -19.610 -9.381 1.00 66.12 358 ASN A CA 1
ATOM 2921 C C . ASN A 1 358 ? -1.861 -19.320 -10.862 1.00 66.12 358 ASN A C 1
ATOM 2923 O O . ASN A 1 358 ? -1.010 -19.485 -11.747 1.00 66.12 358 ASN A O 1
ATOM 2927 N N . HIS A 1 359 ? -3.068 -18.817 -11.149 1.00 77.50 359 HIS A N 1
ATOM 2928 C CA . HIS A 1 359 ? -3.532 -18.536 -12.516 1.00 77.50 359 HIS A CA 1
ATOM 2929 C C . HIS A 1 359 ? -2.892 -17.310 -13.189 1.00 77.50 359 HIS A C 1
ATOM 2931 O O . HIS A 1 359 ? -3.420 -16.846 -14.200 1.00 77.50 359 HIS A O 1
ATOM 2937 N N . VAL A 1 360 ? -1.735 -16.848 -12.708 1.00 83.00 360 VAL A N 1
ATOM 2938 C CA . VAL A 1 360 ? -0.993 -15.706 -13.258 1.00 83.00 360 VAL A CA 1
ATOM 2939 C C . VAL A 1 360 ? -0.778 -15.878 -14.762 1.00 83.00 360 VAL A C 1
ATOM 2941 O O . VAL A 1 360 ? -0.255 -16.902 -15.220 1.00 83.00 360 VAL A O 1
ATOM 2944 N N . LYS A 1 361 ? -1.187 -14.867 -15.531 1.00 83.81 361 LYS A N 1
ATOM 2945 C CA . LYS A 1 361 ? -1.086 -14.804 -16.997 1.00 83.81 361 LYS A CA 1
ATOM 2946 C C . LYS A 1 361 ? 0.138 -14.021 -17.453 1.00 83.81 361 LYS A C 1
ATOM 2948 O O . LYS A 1 361 ? 0.756 -14.376 -18.461 1.00 83.81 361 LYS A O 1
ATOM 2953 N N . GLU A 1 362 ? 0.513 -13.000 -16.694 1.00 85.00 362 GLU A N 1
ATOM 2954 C CA . GLU A 1 362 ? 1.642 -12.122 -16.986 1.00 85.00 362 GLU A CA 1
ATOM 2955 C C . GLU A 1 362 ? 2.392 -11.760 -15.701 1.00 85.00 362 GLU A C 1
ATOM 2957 O O . GLU A 1 362 ? 1.779 -11.494 -14.671 1.00 85.00 362 GLU A O 1
ATOM 2962 N N . LEU A 1 363 ? 3.723 -11.749 -15.770 1.00 81.50 363 LEU A N 1
ATOM 2963 C CA . LEU A 1 363 ? 4.589 -11.240 -14.711 1.00 81.50 363 LEU A CA 1
ATOM 2964 C C . LEU A 1 363 ? 5.533 -10.210 -15.331 1.00 81.50 363 LEU A C 1
ATOM 2966 O O . LEU A 1 363 ? 6.188 -10.494 -16.337 1.00 81.50 363 LEU A O 1
ATOM 2970 N N . ARG A 1 364 ? 5.556 -9.010 -14.750 1.00 81.50 364 ARG A N 1
ATOM 2971 C CA . ARG A 1 364 ? 6.404 -7.888 -15.154 1.00 81.50 364 ARG A CA 1
ATOM 2972 C C . ARG A 1 364 ? 7.384 -7.563 -14.031 1.00 81.50 364 ARG A C 1
ATOM 2974 O O . ARG A 1 364 ? 6.992 -7.498 -12.875 1.00 81.50 364 ARG A O 1
ATOM 2981 N N . THR A 1 365 ? 8.642 -7.358 -14.382 1.00 75.19 365 THR A N 1
ATOM 2982 C CA . THR A 1 365 ? 9.705 -6.872 -13.491 1.00 75.19 365 THR A CA 1
ATOM 2983 C C . THR A 1 365 ? 10.070 -5.454 -13.920 1.00 75.19 365 THR A C 1
ATOM 2985 O O . THR A 1 365 ? 10.090 -5.186 -15.128 1.00 75.19 365 THR A O 1
ATOM 2988 N N . GLY A 1 366 ? 10.383 -4.559 -12.993 1.00 63.66 366 GLY A N 1
ATOM 2989 C CA . GLY A 1 366 ? 10.832 -3.204 -13.319 1.00 63.66 366 GLY A CA 1
ATOM 2990 C C . GLY A 1 366 ? 12.317 -3.039 -13.037 1.00 63.66 366 GLY A C 1
ATOM 2991 O O . GLY A 1 366 ? 12.685 -3.229 -11.903 1.00 63.66 366 GLY A O 1
ATOM 2992 N N . THR A 1 367 ? 13.158 -2.737 -14.035 1.00 56.91 367 THR A N 1
ATOM 2993 C CA . THR A 1 367 ? 14.210 -1.680 -13.954 1.00 56.91 367 THR A CA 1
ATOM 2994 C C . THR A 1 367 ? 15.102 -1.611 -15.233 1.00 56.91 367 THR A C 1
ATOM 2996 O O . THR A 1 367 ? 16.339 -1.642 -15.204 1.00 56.91 367 THR A O 1
ATOM 2999 N N . LYS A 1 368 ? 14.503 -1.626 -16.423 1.00 52.28 368 LYS A N 1
ATOM 3000 C CA . LYS A 1 368 ? 15.245 -1.211 -17.638 1.00 52.28 368 LYS A CA 1
ATOM 3001 C C . LYS A 1 368 ? 14.445 -0.261 -18.517 1.00 52.28 368 LYS A C 1
ATOM 3003 O O . LYS A 1 368 ? 15.030 0.436 -19.340 1.00 52.28 368 LYS A O 1
ATOM 3008 N N . GLU A 1 369 ? 13.123 -0.265 -18.348 1.00 60.94 369 GLU A N 1
ATOM 3009 C CA . GLU A 1 369 ? 12.180 0.723 -18.855 1.00 60.94 369 GLU A CA 1
ATOM 3010 C C . GLU A 1 369 ? 11.018 0.819 -17.844 1.00 60.94 369 GLU A C 1
ATOM 3012 O O . GLU A 1 369 ? 10.674 -0.209 -17.240 1.00 60.94 369 GLU A O 1
ATOM 3017 N N . PRO A 1 370 ? 10.388 1.997 -17.656 1.00 65.62 370 PRO A N 1
ATOM 3018 C CA . PRO A 1 370 ? 9.214 2.132 -16.800 1.00 65.62 370 PRO A CA 1
ATOM 3019 C C . PRO A 1 370 ? 8.115 1.140 -17.190 1.00 65.62 370 PRO A C 1
ATOM 3021 O O . PRO A 1 370 ? 7.738 1.007 -18.361 1.00 65.62 370 PRO A O 1
ATOM 3024 N N . CYS A 1 371 ? 7.565 0.440 -16.202 1.00 83.31 371 CYS A N 1
ATOM 3025 C CA . CYS A 1 371 ? 6.470 -0.490 -16.432 1.00 83.31 371 CYS A CA 1
ATOM 3026 C C . CYS A 1 371 ? 5.137 0.267 -16.384 1.00 83.31 371 CYS A C 1
ATOM 3028 O O . CYS A 1 371 ? 4.483 0.315 -15.347 1.00 83.31 371 CYS A O 1
ATOM 3030 N N . THR A 1 372 ? 4.726 0.838 -17.521 1.00 92.31 372 THR A N 1
ATOM 3031 C CA . THR A 1 372 ? 3.410 1.482 -17.670 1.00 92.31 372 THR A CA 1
ATOM 3032 C C . THR A 1 372 ? 2.332 0.502 -18.150 1.00 92.31 372 THR A C 1
ATOM 3034 O O . THR A 1 372 ? 2.553 -0.311 -19.059 1.00 92.31 372 THR A O 1
ATOM 3037 N N . LEU A 1 373 ? 1.156 0.598 -17.531 1.00 94.00 373 LEU A N 1
ATOM 3038 C CA . LEU A 1 373 ? -0.091 -0.095 -17.836 1.00 94.00 373 LEU A CA 1
ATOM 3039 C C . LEU A 1 373 ? -1.182 0.954 -18.053 1.00 94.00 373 LEU A C 1
ATOM 3041 O O . LEU A 1 373 ? -1.436 1.760 -17.163 1.00 94.00 373 LEU A O 1
ATOM 3045 N N . GLU A 1 374 ? -1.840 0.941 -19.208 1.00 96.50 374 GLU A N 1
ATOM 3046 C CA . GLU A 1 374 ? -3.091 1.684 -19.389 1.00 96.50 374 GLU A CA 1
ATOM 3047 C C . GLU A 1 374 ? -4.241 0.889 -18.767 1.00 96.50 374 GLU A C 1
ATOM 3049 O O . GLU A 1 374 ? -4.363 -0.310 -19.026 1.00 96.50 374 GLU A O 1
ATOM 3054 N N . LEU A 1 375 ? -5.036 1.537 -17.913 1.00 96.88 375 LEU A N 1
ATOM 3055 C CA . LEU A 1 375 ? -6.103 0.905 -17.140 1.00 96.88 375 LEU A CA 1
ATOM 3056 C C . LEU A 1 375 ? -7.475 1.148 -17.802 1.00 96.88 375 LEU A C 1
ATOM 3058 O O . LEU A 1 375 ? -7.738 2.272 -18.235 1.00 96.88 375 LEU A O 1
ATOM 3062 N N . PRO A 1 376 ? -8.359 0.131 -17.871 1.00 96.50 376 PRO A N 1
ATOM 3063 C CA . PRO A 1 376 ? -8.155 -1.234 -17.382 1.00 96.50 376 PRO A CA 1
ATOM 3064 C C . PRO A 1 376 ? -7.186 -2.018 -18.281 1.00 96.50 376 PRO A C 1
ATOM 3066 O O . PRO A 1 376 ? -7.325 -2.051 -19.505 1.00 96.50 376 PRO A O 1
ATOM 3069 N N . TYR A 1 377 ? -6.210 -2.683 -17.668 1.00 94.75 377 TYR A N 1
ATOM 3070 C CA . TYR A 1 377 ? -5.167 -3.405 -18.384 1.00 94.75 377 TYR A CA 1
ATOM 3071 C C . TYR A 1 377 ? -5.584 -4.848 -18.655 1.00 94.75 377 TYR A C 1
ATOM 3073 O O . TYR A 1 377 ? -6.013 -5.568 -17.755 1.00 94.75 377 TYR A O 1
ATOM 3081 N N . SER A 1 378 ? -5.404 -5.300 -19.893 1.00 89.12 378 SER A N 1
ATOM 3082 C CA . SER A 1 378 ? -5.515 -6.715 -20.252 1.00 89.12 378 SER A CA 1
ATOM 3083 C C . SER A 1 378 ? -4.123 -7.299 -20.447 1.00 89.12 378 SER A C 1
ATOM 3085 O O . SER A 1 378 ? -3.303 -6.718 -21.158 1.00 89.12 378 SER A O 1
ATOM 3087 N N . TYR A 1 379 ? -3.869 -8.456 -19.838 1.00 82.50 379 TYR A N 1
ATOM 3088 C CA . TYR A 1 379 ? -2.588 -9.143 -19.963 1.00 82.50 379 TYR A CA 1
ATOM 3089 C C . TYR A 1 379 ? -2.263 -9.491 -21.421 1.00 82.50 379 TYR A C 1
ATOM 3091 O O . TYR A 1 379 ? -3.146 -9.767 -22.239 1.00 82.50 379 TYR A O 1
ATOM 3099 N N . LYS A 1 380 ? -0.975 -9.538 -21.754 1.00 72.50 380 LYS A N 1
ATOM 3100 C CA . LYS A 1 380 ? -0.514 -9.971 -23.079 1.00 72.50 380 LYS A CA 1
ATOM 3101 C C . LYS A 1 380 ? -0.555 -11.497 -23.186 1.00 72.50 380 LYS A C 1
ATOM 3103 O O . LYS A 1 380 ? -0.041 -12.203 -22.315 1.00 72.50 380 LYS A O 1
ATOM 3108 N N . GLU A 1 381 ? -1.120 -12.027 -24.277 1.00 63.88 381 GLU A N 1
ATOM 3109 C CA . GLU A 1 381 ? -1.067 -13.467 -24.565 1.00 63.88 381 GLU A CA 1
ATOM 3110 C C . GLU A 1 381 ? 0.389 -13.964 -24.521 1.00 63.88 381 GLU A C 1
ATOM 3112 O O . GLU A 1 381 ? 1.265 -13.416 -25.188 1.00 63.88 381 GLU A O 1
ATOM 3117 N N . ASN A 1 382 ? 0.641 -15.032 -23.755 1.00 63.72 382 ASN A N 1
ATOM 3118 C CA . ASN A 1 382 ? 1.960 -15.638 -23.520 1.00 63.72 382 ASN A CA 1
ATOM 3119 C C . ASN A 1 382 ? 2.942 -14.853 -22.627 1.00 63.72 382 ASN A C 1
ATOM 3121 O O . ASN A 1 382 ? 4.093 -15.278 -22.549 1.00 63.72 382 ASN A O 1
ATOM 3125 N N . GLY A 1 383 ? 2.539 -13.797 -21.905 1.00 62.94 383 GLY A N 1
ATOM 3126 C CA . GLY A 1 383 ? 3.445 -13.028 -21.029 1.00 62.94 383 GLY A CA 1
ATOM 3127 C C . GLY A 1 383 ? 4.268 -13.901 -20.067 1.00 62.94 383 GLY A C 1
ATOM 3128 O O . GLY A 1 383 ? 5.496 -13.828 -20.045 1.00 62.94 383 GLY A O 1
ATOM 3129 N N . LYS A 1 384 ? 3.610 -14.832 -19.364 1.00 62.41 384 LYS A N 1
ATOM 3130 C CA . LYS A 1 384 ? 4.273 -15.824 -18.497 1.00 62.41 384 LYS A CA 1
ATOM 3131 C C . LYS A 1 384 ? 5.247 -16.743 -19.247 1.00 62.41 384 LYS A C 1
ATOM 3133 O O . LYS A 1 384 ? 6.336 -17.016 -18.755 1.00 62.41 384 LYS A O 1
ATOM 3138 N N . LYS A 1 385 ? 4.892 -17.202 -20.452 1.00 66.56 385 LYS A N 1
ATOM 3139 C CA . LYS A 1 385 ? 5.781 -18.036 -21.278 1.00 66.56 385 LYS A CA 1
ATOM 3140 C C . LYS A 1 385 ? 7.004 -17.246 -21.747 1.00 66.56 385 LYS A C 1
ATOM 3142 O O . LYS A 1 385 ? 8.108 -17.760 -21.661 1.00 66.56 385 LYS A O 1
ATOM 3147 N N . MET A 1 386 ? 6.818 -16.006 -22.195 1.00 64.75 386 MET A N 1
ATOM 3148 C CA . MET A 1 386 ? 7.916 -15.135 -22.621 1.00 64.75 386 MET A CA 1
ATOM 3149 C C . MET A 1 386 ? 8.899 -14.863 -21.483 1.00 64.75 386 MET A C 1
ATOM 3151 O O . MET A 1 386 ? 10.102 -14.845 -21.719 1.00 64.75 386 MET A O 1
ATOM 3155 N N . LEU A 1 387 ? 8.402 -14.690 -20.254 1.00 59.28 387 LEU A N 1
ATOM 3156 C CA . LEU A 1 387 ? 9.257 -14.598 -19.077 1.00 59.28 387 LEU A CA 1
ATOM 3157 C C . LEU A 1 387 ? 10.048 -15.889 -18.855 1.00 59.28 387 LEU A C 1
ATOM 3159 O O . LEU A 1 387 ? 11.253 -15.817 -18.659 1.00 59.28 387 LEU A O 1
ATOM 3163 N N . PHE A 1 388 ? 9.413 -17.062 -18.915 1.00 63.47 388 PHE A N 1
ATOM 3164 C CA . PHE A 1 388 ? 10.138 -18.331 -18.789 1.00 63.47 388 PHE A CA 1
ATOM 3165 C C . PHE A 1 388 ? 11.178 -18.525 -19.894 1.00 63.47 388 PHE A C 1
ATOM 3167 O O . PHE A 1 388 ? 12.292 -18.948 -19.605 1.00 63.47 388 PHE A O 1
ATOM 3174 N N . ASP A 1 389 ? 10.853 -18.166 -21.135 1.00 64.00 389 ASP A N 1
ATOM 3175 C CA . ASP A 1 389 ? 11.792 -18.217 -22.255 1.00 64.00 389 ASP A CA 1
ATOM 3176 C C . ASP A 1 389 ? 12.974 -17.253 -22.025 1.00 64.00 389 ASP A C 1
ATOM 3178 O O . ASP A 1 389 ? 14.118 -17.627 -22.276 1.00 64.00 389 ASP A O 1
ATOM 3182 N N . LYS A 1 390 ? 12.726 -16.049 -21.481 1.00 58.03 390 LYS A N 1
ATOM 3183 C CA . LYS A 1 390 ? 13.771 -15.097 -21.063 1.00 58.03 390 LYS A CA 1
ATOM 3184 C C . LYS A 1 390 ? 14.617 -15.632 -19.911 1.00 58.03 390 LYS A C 1
ATOM 3186 O O . LYS A 1 390 ? 15.834 -15.571 -20.010 1.00 58.03 390 LYS A O 1
ATOM 3191 N N . ILE A 1 391 ? 14.004 -16.190 -18.865 1.00 54.03 391 ILE A N 1
ATOM 3192 C CA . ILE A 1 391 ? 14.700 -16.854 -17.751 1.00 54.03 391 ILE A CA 1
ATOM 3193 C C . ILE A 1 391 ? 15.639 -17.925 -18.310 1.00 54.03 391 ILE A C 1
ATOM 3195 O O . ILE A 1 391 ? 16.821 -17.948 -17.985 1.00 54.03 391 ILE A O 1
ATOM 3199 N N . GLU A 1 392 ? 15.134 -18.791 -19.189 1.00 56.41 392 GLU A N 1
ATOM 3200 C CA . GLU A 1 392 ? 15.906 -19.855 -19.837 1.00 56.41 392 GLU A CA 1
ATOM 3201 C C . GLU A 1 392 ? 17.013 -19.323 -20.755 1.00 56.41 392 GLU A C 1
ATOM 3203 O O . GLU A 1 392 ? 18.106 -19.887 -20.802 1.00 56.41 392 GLU A O 1
ATOM 3208 N N . GLN A 1 393 ? 16.769 -18.236 -21.483 1.00 54.97 393 GLN A N 1
ATOM 3209 C CA . GLN A 1 393 ? 17.777 -17.589 -22.319 1.00 54.97 393 GLN A CA 1
ATOM 3210 C C . GLN A 1 393 ? 18.885 -16.954 -21.467 1.00 54.97 393 GLN A C 1
ATOM 3212 O O . GLN A 1 393 ? 20.061 -17.234 -21.689 1.00 54.97 393 GLN A O 1
ATOM 3217 N N . SER A 1 394 ? 18.515 -16.175 -20.451 1.00 47.56 394 SER A N 1
ATOM 3218 C CA . SER A 1 394 ? 19.413 -15.578 -19.463 1.00 47.56 394 SER A CA 1
ATOM 3219 C C . SER A 1 394 ? 20.265 -16.642 -18.756 1.00 47.56 394 SER A C 1
ATOM 3221 O O . SER A 1 394 ? 21.481 -16.483 -18.662 1.00 47.56 394 SER A O 1
ATOM 3223 N N . ARG A 1 395 ? 19.665 -17.779 -18.371 1.00 50.94 395 ARG A N 1
ATOM 3224 C CA . ARG A 1 395 ? 20.370 -18.969 -17.853 1.00 50.94 395 ARG A CA 1
ATOM 3225 C C . ARG A 1 395 ? 21.443 -19.484 -18.819 1.00 50.94 395 ARG A C 1
ATOM 3227 O O . ARG A 1 395 ? 22.553 -19.800 -18.405 1.00 50.94 395 ARG A O 1
ATOM 3234 N N . ARG A 1 396 ? 21.138 -19.563 -20.119 1.00 50.34 396 ARG A N 1
ATOM 3235 C CA . ARG A 1 396 ? 22.079 -20.056 -21.146 1.00 50.34 396 ARG A CA 1
ATOM 3236 C C . ARG A 1 396 ? 23.215 -19.082 -21.443 1.00 50.34 396 ARG A C 1
ATOM 3238 O O . ARG A 1 396 ? 24.305 -19.525 -21.794 1.00 50.34 396 ARG A O 1
ATOM 3245 N N . GLU A 1 397 ? 22.956 -17.783 -21.346 1.00 46.69 397 GLU A N 1
ATOM 3246 C CA . GLU A 1 397 ? 23.909 -16.731 -21.706 1.00 46.69 397 GLU A CA 1
ATOM 3247 C C . GLU A 1 397 ? 24.923 -16.427 -20.593 1.00 46.69 397 GLU A C 1
ATOM 3249 O O . GLU A 1 397 ? 26.033 -15.992 -20.898 1.00 46.69 397 GLU A O 1
ATOM 3254 N N . MET A 1 398 ? 24.584 -16.675 -19.321 1.00 44.81 398 MET A N 1
ATOM 3255 C CA . MET A 1 398 ? 25.389 -16.192 -18.189 1.00 44.81 398 MET A CA 1
ATOM 3256 C C . MET A 1 398 ? 26.386 -17.197 -17.599 1.00 44.81 398 MET A C 1
ATOM 3258 O O . MET A 1 398 ? 27.307 -16.770 -16.908 1.00 44.81 398 MET A O 1
ATOM 3262 N N . GLY A 1 399 ? 26.304 -18.487 -17.947 1.00 54.59 399 GLY A N 1
ATOM 3263 C CA . GLY A 1 399 ? 27.195 -19.519 -17.408 1.00 54.59 399 GLY A CA 1
ATOM 3264 C C . GLY A 1 399 ? 26.959 -19.753 -15.914 1.00 54.59 399 GLY A C 1
ATOM 3265 O O . GLY A 1 399 ? 26.764 -18.820 -15.139 1.00 54.59 399 GLY A O 1
ATOM 3266 N N . ALA A 1 400 ? 26.963 -21.016 -15.501 1.00 56.25 400 ALA A N 1
ATOM 3267 C CA . ALA A 1 400 ? 26.476 -21.326 -14.174 1.00 56.25 400 ALA A CA 1
ATOM 3268 C C . ALA A 1 400 ? 27.341 -20.766 -13.034 1.00 56.25 400 ALA A C 1
ATOM 3270 O O . ALA A 1 400 ? 28.567 -20.847 -13.070 1.00 56.25 400 ALA A O 1
ATOM 3271 N N . THR A 1 401 ? 26.689 -20.161 -12.043 1.00 62.53 401 THR A N 1
ATOM 3272 C CA . THR A 1 401 ? 27.246 -19.649 -10.786 1.00 62.53 401 THR A CA 1
ATOM 3273 C C . THR A 1 401 ? 26.735 -20.424 -9.573 1.00 62.53 401 THR A C 1
ATOM 3275 O O . THR A 1 401 ? 27.261 -20.222 -8.479 1.00 62.53 401 THR A O 1
ATOM 3278 N N . SER A 1 402 ? 25.738 -21.310 -9.720 1.00 62.22 402 SER A N 1
ATOM 3279 C CA . SER A 1 402 ? 25.238 -22.158 -8.634 1.00 62.22 402 SER A CA 1
ATOM 3280 C C . SER A 1 402 ? 24.830 -23.570 -9.060 1.00 62.22 402 SER A C 1
ATOM 3282 O O . SER A 1 402 ? 24.261 -23.781 -10.122 1.00 62.22 402 SER A O 1
ATOM 3284 N N . TRP A 1 403 ? 25.051 -24.554 -8.184 1.00 73.25 403 TRP A N 1
ATOM 3285 C CA . TRP A 1 403 ? 24.629 -25.948 -8.383 1.00 73.25 403 TRP A CA 1
ATOM 3286 C C . TRP A 1 403 ? 24.042 -26.499 -7.095 1.00 73.25 403 TRP A C 1
ATOM 3288 O O . TRP A 1 403 ? 24.724 -26.491 -6.078 1.00 73.25 403 TRP A O 1
ATOM 3298 N N . VAL A 1 404 ? 22.815 -27.009 -7.132 1.00 68.25 404 VAL A N 1
ATOM 3299 C CA . VAL A 1 404 ? 22.165 -27.674 -6.001 1.00 68.25 404 VAL A CA 1
ATOM 3300 C C . VAL A 1 404 ? 21.892 -29.132 -6.343 1.00 68.25 404 VAL A C 1
ATOM 3302 O O . VAL A 1 404 ? 21.222 -29.461 -7.325 1.00 68.25 404 VAL A O 1
ATOM 3305 N N . PHE A 1 405 ? 22.399 -30.011 -5.492 1.00 75.69 405 PHE A N 1
ATOM 3306 C CA . PHE A 1 405 ? 22.197 -31.451 -5.541 1.00 75.69 405 PHE A CA 1
ATOM 3307 C C . PHE A 1 405 ? 21.354 -31.836 -4.333 1.00 75.69 405 PHE A C 1
ATOM 3309 O O . PHE A 1 405 ? 21.790 -31.604 -3.211 1.00 75.69 405 PHE A O 1
ATOM 3316 N N . THR A 1 406 ? 20.161 -32.387 -4.536 1.00 73.50 406 THR A N 1
ATOM 3317 C CA . THR A 1 406 ? 19.262 -32.789 -3.437 1.00 73.50 406 THR A CA 1
ATOM 3318 C C . THR A 1 406 ? 19.279 -34.299 -3.232 1.00 73.50 406 THR A C 1
ATOM 3320 O O . THR A 1 406 ? 19.790 -35.039 -4.079 1.00 73.50 406 THR A O 1
ATOM 3323 N N . ASP A 1 407 ? 18.670 -34.769 -2.139 1.00 76.38 407 ASP A N 1
ATOM 3324 C CA . ASP A 1 407 ? 18.579 -36.199 -1.823 1.00 76.38 407 ASP A CA 1
ATOM 3325 C C . ASP A 1 407 ? 19.960 -36.877 -1.701 1.00 76.38 407 ASP A C 1
ATOM 3327 O O . ASP A 1 407 ? 20.152 -38.038 -2.053 1.00 76.38 407 ASP A O 1
ATOM 3331 N N . MET A 1 408 ? 20.983 -36.158 -1.261 1.00 77.31 408 MET A N 1
ATOM 3332 C CA . MET A 1 408 ? 22.344 -36.683 -1.230 1.00 77.31 408 MET A CA 1
ATOM 3333 C C . MET A 1 408 ? 22.591 -37.476 0.055 1.00 77.31 408 MET A C 1
ATOM 3335 O O . MET A 1 408 ? 22.065 -37.151 1.120 1.00 77.31 408 MET A O 1
ATOM 3339 N N . THR A 1 409 ? 23.416 -38.515 -0.051 1.00 78.62 409 THR A N 1
ATOM 3340 C CA . THR A 1 409 ? 23.998 -39.241 1.085 1.00 78.62 409 THR A CA 1
ATOM 3341 C C . THR A 1 409 ? 25.497 -38.975 1.162 1.00 78.62 409 THR A C 1
ATOM 3343 O O . THR A 1 409 ? 26.092 -38.513 0.188 1.00 78.62 409 THR A O 1
ATOM 3346 N N . LEU A 1 410 ? 26.148 -39.293 2.290 1.00 72.12 410 LEU A N 1
ATOM 3347 C CA . LEU A 1 410 ? 27.588 -39.038 2.474 1.00 72.12 410 LEU A CA 1
ATOM 3348 C C . LEU A 1 410 ? 28.451 -39.658 1.358 1.00 72.12 410 LEU A C 1
ATOM 3350 O O . LEU A 1 410 ? 29.466 -39.092 0.966 1.00 72.12 410 LEU A O 1
ATOM 3354 N N . GLU A 1 411 ? 28.020 -40.785 0.794 1.00 76.25 411 GLU A N 1
ATOM 3355 C CA . GLU A 1 411 ? 28.705 -41.458 -0.315 1.00 76.25 411 GLU A CA 1
ATOM 3356 C C . GLU A 1 411 ? 28.589 -40.716 -1.659 1.00 76.25 411 GLU A C 1
ATOM 3358 O O . GLU A 1 411 ? 29.357 -40.997 -2.589 1.00 76.25 411 GLU A O 1
ATOM 3363 N N . ASP A 1 412 ? 27.645 -39.780 -1.772 1.00 79.06 412 ASP A N 1
ATOM 3364 C CA . ASP A 1 412 ? 27.404 -38.952 -2.951 1.00 79.06 412 ASP A CA 1
ATOM 3365 C C . ASP A 1 412 ? 28.231 -37.651 -2.947 1.00 79.06 412 ASP A C 1
ATOM 3367 O O . ASP A 1 412 ? 28.317 -36.998 -3.985 1.00 79.06 412 ASP A O 1
ATOM 3371 N N . CYS A 1 413 ? 28.902 -37.305 -1.835 1.00 76.06 413 CYS A N 1
ATOM 3372 C CA . CYS A 1 413 ? 29.701 -36.077 -1.644 1.00 76.06 413 CYS A CA 1
ATOM 3373 C C . CYS A 1 413 ? 31.039 -36.023 -2.411 1.00 76.06 413 CYS A C 1
ATOM 3375 O O . CYS A 1 413 ? 31.999 -35.380 -1.979 1.00 76.06 413 CYS A O 1
ATOM 3377 N N . VAL A 1 414 ? 31.120 -36.689 -3.560 1.00 78.56 414 VAL A N 1
ATOM 3378 C CA . VAL A 1 414 ? 32.299 -36.677 -4.429 1.00 78.56 414 VAL A CA 1
ATOM 3379 C C . VAL A 1 414 ? 31.955 -35.937 -5.707 1.00 78.56 414 VAL A C 1
ATOM 3381 O O . VAL A 1 414 ? 31.091 -36.378 -6.470 1.00 78.56 414 VAL A O 1
ATOM 3384 N N . PHE A 1 415 ? 32.672 -34.845 -5.956 1.00 78.81 415 PHE A N 1
ATOM 3385 C CA . PHE A 1 415 ? 32.412 -33.957 -7.080 1.00 78.81 415 PHE A CA 1
ATOM 3386 C C . PHE A 1 415 ? 33.672 -33.727 -7.908 1.00 78.81 415 PHE A C 1
ATOM 3388 O O . PHE A 1 415 ? 34.796 -33.729 -7.403 1.00 78.81 415 PHE A O 1
ATOM 3395 N N . GLU A 1 416 ? 33.473 -33.520 -9.201 1.00 71.00 416 GLU A N 1
ATOM 3396 C CA . GLU A 1 416 ? 34.499 -33.088 -10.137 1.00 71.00 416 GLU A CA 1
ATOM 3397 C C . GLU A 1 416 ? 34.201 -31.645 -10.536 1.00 71.00 416 GLU A C 1
ATOM 3399 O O . GLU A 1 416 ? 33.099 -31.322 -10.991 1.00 71.00 416 GLU A O 1
ATOM 3404 N N . THR A 1 417 ? 35.192 -30.780 -10.339 1.00 68.94 417 THR A N 1
ATOM 3405 C CA . THR A 1 417 ? 35.127 -29.357 -10.663 1.00 68.94 417 THR A CA 1
ATOM 3406 C C . THR A 1 417 ? 36.046 -29.047 -11.838 1.00 68.94 417 THR A C 1
ATOM 3408 O O . THR A 1 417 ? 37.163 -29.564 -11.927 1.00 68.94 417 THR A O 1
ATOM 3411 N N . ILE A 1 418 ? 35.582 -28.202 -12.756 1.00 60.53 418 ILE A N 1
ATOM 3412 C CA . ILE A 1 418 ? 36.370 -27.695 -13.882 1.00 60.53 418 ILE A CA 1
ATOM 3413 C C . ILE A 1 418 ? 36.351 -26.170 -13.813 1.00 60.53 418 ILE A C 1
ATOM 3415 O O . ILE A 1 418 ? 35.316 -25.546 -14.046 1.00 60.53 418 ILE A O 1
ATOM 3419 N N . ASN A 1 419 ? 37.499 -25.565 -13.500 1.00 59.44 419 ASN A N 1
ATOM 3420 C CA . ASN A 1 419 ? 37.678 -24.115 -13.572 1.00 59.44 419 ASN A CA 1
ATOM 3421 C C . ASN A 1 419 ? 38.100 -23.728 -14.998 1.00 59.44 419 ASN A C 1
ATOM 3423 O O . ASN A 1 419 ? 39.152 -24.153 -15.490 1.00 59.44 419 ASN A O 1
ATOM 3427 N N . MET A 1 420 ? 37.263 -22.934 -15.669 1.00 54.03 420 MET A N 1
ATOM 3428 C CA . MET A 1 420 ? 37.475 -22.510 -17.055 1.00 54.03 420 MET A CA 1
ATOM 3429 C C . MET A 1 420 ? 38.289 -21.213 -17.196 1.00 54.03 420 MET A C 1
ATOM 3431 O O . MET A 1 420 ? 38.603 -20.810 -18.319 1.00 54.03 420 MET A O 1
ATOM 3435 N N . THR A 1 421 ? 38.667 -20.574 -16.086 1.00 51.41 421 THR A N 1
ATOM 3436 C CA . THR A 1 421 ? 39.421 -19.311 -16.071 1.00 51.41 421 THR A CA 1
ATOM 3437 C C . THR A 1 421 ? 40.905 -19.522 -15.721 1.00 51.41 421 THR A C 1
ATOM 3439 O O . THR A 1 421 ? 41.373 -20.654 -15.606 1.00 51.41 421 THR A O 1
ATOM 3442 N N . ALA A 1 422 ? 41.688 -18.436 -15.698 1.00 45.94 422 ALA A N 1
ATOM 3443 C CA . ALA A 1 422 ? 43.155 -18.453 -15.621 1.00 45.94 422 ALA A CA 1
ATOM 3444 C C . ALA A 1 422 ? 43.730 -18.076 -14.241 1.00 45.94 422 ALA A C 1
ATOM 3446 O O . ALA A 1 422 ? 44.948 -17.916 -14.142 1.00 45.94 422 ALA A O 1
ATOM 3447 N N . HIS A 1 423 ? 42.881 -17.913 -13.217 1.00 55.66 423 HIS A N 1
ATOM 3448 C CA . HIS A 1 423 ? 43.299 -17.626 -11.845 1.00 55.66 423 HIS A CA 1
ATOM 3449 C C . HIS A 1 423 ? 42.456 -18.418 -10.829 1.00 55.66 423 HIS A C 1
ATOM 3451 O O . HIS A 1 423 ? 41.230 -18.493 -10.949 1.00 55.66 423 HIS A O 1
ATOM 3457 N N . SER A 1 424 ? 43.124 -18.975 -9.810 1.00 58.97 424 SER A N 1
ATOM 3458 C CA . SER A 1 424 ? 42.533 -19.749 -8.708 1.00 58.97 424 SER A CA 1
ATOM 3459 C C . SER A 1 424 ? 41.193 -19.176 -8.237 1.00 58.97 424 SER A C 1
ATOM 3461 O O . SER A 1 424 ? 41.137 -18.042 -7.760 1.00 58.97 424 SER A O 1
ATOM 3463 N N . THR A 1 425 ? 40.127 -19.965 -8.357 1.00 64.50 425 THR A N 1
ATOM 3464 C CA . THR A 1 425 ? 38.752 -19.542 -8.059 1.00 64.50 425 THR A CA 1
ATOM 3465 C C . THR A 1 425 ? 38.298 -20.069 -6.705 1.00 64.50 425 THR A C 1
ATOM 3467 O O . THR A 1 425 ? 38.439 -21.262 -6.446 1.00 64.50 425 THR A O 1
ATOM 3470 N N . GLU A 1 426 ? 37.722 -19.203 -5.866 1.00 69.19 426 GLU A N 1
ATOM 3471 C CA . GLU A 1 426 ? 37.014 -19.610 -4.644 1.00 69.19 426 GLU A CA 1
ATOM 3472 C C . GLU A 1 426 ? 35.587 -20.067 -4.998 1.00 69.19 426 GLU A C 1
ATOM 3474 O O . GLU A 1 426 ? 34.820 -19.338 -5.634 1.00 69.19 426 GLU A O 1
ATOM 3479 N N . ILE A 1 427 ? 35.235 -21.286 -4.596 1.00 70.75 427 ILE A N 1
ATOM 3480 C CA . ILE A 1 427 ? 33.888 -21.853 -4.678 1.00 70.75 427 ILE A CA 1
ATOM 3481 C C . ILE A 1 427 ? 33.378 -21.994 -3.246 1.00 70.75 427 ILE A C 1
ATOM 3483 O O . ILE A 1 427 ? 34.030 -22.629 -2.419 1.00 70.75 427 ILE A O 1
ATOM 3487 N N . SER A 1 428 ? 32.228 -21.389 -2.961 1.00 70.31 428 SER A N 1
ATOM 3488 C CA . SER A 1 428 ? 31.515 -21.562 -1.697 1.00 70.31 428 SER A CA 1
ATOM 3489 C C . SER A 1 428 ? 30.643 -22.807 -1.772 1.00 70.31 428 SER A C 1
ATOM 3491 O O . SER A 1 428 ? 29.929 -22.995 -2.755 1.00 70.31 428 SER A O 1
ATOM 3493 N N . VAL A 1 429 ? 30.687 -23.651 -0.746 1.00 71.81 429 VAL A N 1
ATOM 3494 C CA . VAL A 1 429 ? 29.851 -24.855 -0.659 1.00 71.81 429 VAL A CA 1
ATOM 3495 C C . VAL A 1 429 ? 29.051 -24.835 0.635 1.00 71.81 429 VAL A C 1
ATOM 3497 O O . VAL A 1 429 ? 29.617 -24.625 1.709 1.00 71.81 429 VAL A O 1
ATOM 3500 N N . PHE A 1 430 ? 27.749 -25.072 0.512 1.00 68.44 430 PHE A N 1
ATOM 3501 C CA . PHE A 1 430 ? 26.781 -25.119 1.596 1.00 68.44 430 PHE A CA 1
ATOM 3502 C C . PHE A 1 430 ? 26.144 -26.502 1.677 1.00 68.44 430 PHE A C 1
ATOM 3504 O O . PHE A 1 430 ? 25.753 -27.080 0.661 1.00 68.44 430 PHE A O 1
ATOM 3511 N N . LEU A 1 431 ? 26.014 -27.022 2.895 1.00 68.12 431 LEU A N 1
ATOM 3512 C CA . LEU A 1 431 ? 25.320 -28.275 3.172 1.00 68.12 431 LEU A CA 1
ATOM 3513 C C . LEU A 1 431 ? 24.033 -27.971 3.933 1.00 68.12 431 LEU A C 1
ATOM 3515 O O . LEU A 1 431 ? 24.056 -27.279 4.950 1.00 68.12 431 LEU A O 1
ATOM 3519 N N . TYR A 1 432 ? 22.915 -28.501 3.455 1.00 64.62 432 TYR A N 1
ATOM 3520 C CA . TYR A 1 432 ? 21.618 -28.395 4.112 1.00 64.62 432 TYR A CA 1
ATOM 3521 C C . TYR A 1 432 ? 21.141 -29.775 4.540 1.00 64.62 432 TYR A C 1
ATOM 3523 O O . TYR A 1 432 ? 20.976 -30.655 3.703 1.00 64.62 432 TYR A O 1
ATOM 3531 N N . PHE A 1 433 ? 20.906 -29.967 5.833 1.00 64.56 433 PHE A N 1
ATOM 3532 C CA . PHE A 1 433 ? 20.420 -31.219 6.401 1.00 64.56 433 PHE A CA 1
ATOM 3533 C C . PHE A 1 433 ? 18.895 -31.251 6.333 1.00 64.56 433 PHE A C 1
ATOM 3535 O O . PHE A 1 433 ? 18.209 -30.602 7.128 1.00 64.56 433 PHE A O 1
ATOM 3542 N N . GLU A 1 434 ? 18.367 -32.011 5.374 1.00 59.28 434 GLU A N 1
ATOM 3543 C CA . GLU A 1 434 ? 16.929 -32.093 5.092 1.00 59.28 434 GLU A CA 1
ATOM 3544 C C . GLU A 1 434 ? 16.146 -32.645 6.297 1.00 59.28 434 GLU A C 1
ATOM 3546 O O . GLU A 1 434 ? 15.030 -32.212 6.572 1.00 59.28 434 GLU A O 1
ATOM 3551 N N . ASP A 1 435 ? 16.750 -33.555 7.067 1.00 61.09 435 ASP A N 1
ATOM 3552 C CA . ASP A 1 435 ? 16.150 -34.188 8.248 1.00 61.09 435 ASP A CA 1
ATOM 3553 C C . ASP A 1 435 ? 15.997 -33.240 9.448 1.00 61.09 435 ASP A C 1
ATOM 3555 O O . ASP A 1 435 ? 15.233 -33.526 10.372 1.00 61.09 435 ASP A O 1
ATOM 3559 N N . ARG A 1 436 ? 16.729 -32.121 9.453 1.00 56.91 436 ARG A N 1
ATOM 3560 C CA . ARG A 1 436 ? 16.817 -31.189 10.591 1.00 56.91 436 ARG A CA 1
ATOM 3561 C C . ARG A 1 436 ? 16.467 -29.756 10.233 1.00 56.91 436 ARG A C 1
ATOM 3563 O O . ARG A 1 436 ? 16.401 -28.923 11.131 1.00 56.91 436 ARG A O 1
ATOM 3570 N N . SER A 1 437 ? 16.244 -29.476 8.950 1.00 53.31 437 SER A N 1
ATOM 3571 C CA . SER A 1 437 ? 16.005 -28.129 8.431 1.00 53.31 437 SER A CA 1
ATOM 3572 C C . SER A 1 437 ? 17.096 -27.129 8.842 1.00 53.31 437 SER A C 1
ATOM 3574 O O . SER A 1 437 ? 16.801 -26.018 9.273 1.00 53.31 437 SER A O 1
ATOM 3576 N N . GLN A 1 438 ? 18.367 -27.536 8.747 1.00 55.50 438 GLN A N 1
ATOM 3577 C CA . GLN A 1 438 ? 19.519 -26.744 9.197 1.00 55.50 438 GLN A CA 1
ATOM 3578 C C . GLN A 1 438 ? 20.600 -26.642 8.117 1.00 55.50 438 GLN A C 1
ATOM 3580 O O . GLN A 1 438 ? 20.923 -27.632 7.463 1.00 55.50 438 GLN A O 1
ATOM 3585 N N . TYR A 1 439 ? 21.198 -25.455 7.979 1.00 53.28 439 TYR A N 1
ATOM 3586 C CA . TYR A 1 439 ? 22.405 -25.230 7.181 1.00 53.28 439 TYR A CA 1
ATOM 3587 C C . TYR A 1 439 ? 23.641 -25.468 8.032 1.00 53.28 439 TYR A C 1
ATOM 3589 O O . TYR A 1 439 ? 23.729 -24.950 9.146 1.00 53.28 439 TYR A O 1
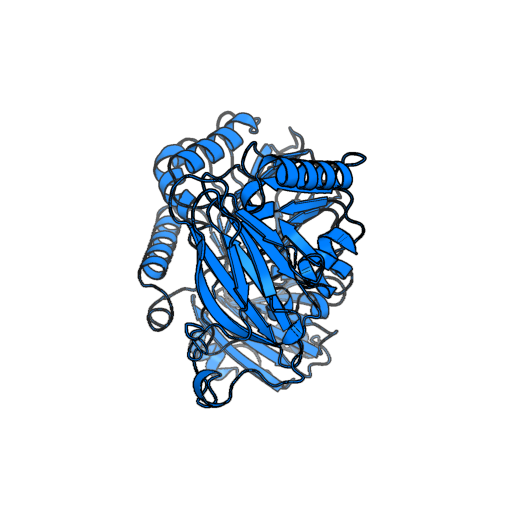ATOM 3597 N N . VAL A 1 440 ? 24.595 -26.239 7.518 1.00 57.72 440 VAL A N 1
ATOM 3598 C CA . VAL A 1 440 ? 25.811 -26.545 8.262 1.00 57.72 440 VAL A CA 1
ATOM 3599 C C . VAL A 1 440 ? 27.015 -26.697 7.336 1.00 57.72 440 VAL A C 1
ATOM 3601 O O . VAL A 1 440 ? 27.390 -27.810 7.001 1.00 57.72 440 VAL A O 1
ATOM 3604 N N . SER A 1 441 ? 27.589 -25.568 6.914 1.00 56.41 441 SER A N 1
ATOM 3605 C CA . SER A 1 441 ? 28.998 -25.367 6.502 1.00 56.41 441 SER A CA 1
ATOM 3606 C C . SER A 1 441 ? 29.076 -24.270 5.444 1.00 56.41 441 SER A C 1
ATOM 3608 O O . SER A 1 441 ? 28.322 -24.317 4.477 1.00 56.41 441 SER A O 1
ATOM 3610 N N . HIS A 1 442 ? 30.029 -23.349 5.564 1.00 58.59 442 HIS A N 1
ATOM 3611 C CA . HIS A 1 442 ? 30.527 -22.555 4.438 1.00 58.59 442 HIS A CA 1
ATOM 3612 C C . HIS A 1 442 ? 31.944 -23.038 4.144 1.00 58.59 442 HIS A C 1
ATOM 3614 O O . HIS A 1 442 ? 32.870 -22.735 4.886 1.00 58.59 442 HIS A O 1
ATOM 3620 N N . ILE A 1 443 ? 32.113 -23.838 3.095 1.00 59.22 443 ILE A N 1
ATOM 3621 C CA . ILE A 1 443 ? 33.426 -24.377 2.718 1.00 59.22 443 ILE A CA 1
ATOM 3622 C C . ILE A 1 443 ? 33.964 -23.520 1.586 1.00 59.22 443 ILE A C 1
ATOM 3624 O O . ILE A 1 443 ? 33.270 -23.308 0.589 1.00 59.22 443 ILE A O 1
ATOM 3628 N N . LYS A 1 444 ? 35.201 -23.048 1.727 1.00 64.31 444 LYS A N 1
ATOM 3629 C CA . LYS A 1 444 ? 35.918 -22.348 0.663 1.00 64.31 444 LYS A CA 1
ATOM 3630 C C . LYS A 1 444 ? 36.833 -23.331 -0.042 1.00 64.31 444 LYS A C 1
ATOM 3632 O O . LYS A 1 444 ? 37.815 -23.794 0.524 1.00 64.31 444 LYS A O 1
ATOM 3637 N N . TYR A 1 445 ? 36.505 -23.644 -1.285 1.00 68.25 445 TYR A N 1
ATOM 3638 C CA . TYR A 1 445 ? 37.309 -24.519 -2.122 1.00 68.25 445 TYR A CA 1
ATOM 3639 C C . TYR A 1 445 ? 38.038 -23.714 -3.199 1.00 68.25 445 TYR A C 1
ATOM 3641 O O . TYR A 1 445 ? 37.424 -22.908 -3.897 1.00 68.25 445 TYR A O 1
ATOM 3649 N N . HIS A 1 446 ? 39.338 -23.956 -3.367 1.00 67.12 446 HIS A N 1
ATOM 3650 C CA . HIS A 1 446 ? 40.147 -23.304 -4.395 1.00 67.12 446 HIS A CA 1
ATOM 3651 C C . HIS A 1 446 ? 40.325 -24.216 -5.615 1.00 67.12 446 HIS A C 1
ATOM 3653 O O . HIS A 1 446 ? 41.136 -25.143 -5.604 1.00 67.12 446 HIS A O 1
ATOM 3659 N N . ALA A 1 447 ? 39.592 -23.936 -6.694 1.00 63.00 447 ALA A N 1
ATOM 3660 C CA . ALA A 1 447 ? 39.687 -24.698 -7.936 1.00 63.00 447 ALA A CA 1
ATOM 3661 C C . ALA A 1 447 ? 40.921 -24.279 -8.759 1.00 63.00 447 ALA A C 1
ATOM 3663 O O . ALA A 1 447 ? 41.114 -23.091 -9.042 1.00 63.00 447 ALA A O 1
ATOM 3664 N N . GLN A 1 448 ? 41.738 -25.252 -9.182 1.00 59.59 448 GLN A N 1
ATOM 3665 C CA . GLN A 1 448 ? 42.922 -25.001 -10.016 1.00 59.59 448 GLN A CA 1
ATOM 3666 C C . GLN A 1 448 ? 42.557 -24.762 -11.486 1.00 59.59 448 GLN A C 1
ATOM 3668 O O . GLN A 1 448 ? 41.709 -25.448 -12.055 1.00 59.59 448 GLN A O 1
ATOM 3673 N N . ASP A 1 449 ? 43.252 -23.821 -12.118 1.00 58.56 449 ASP A N 1
ATOM 3674 C CA . ASP A 1 449 ? 42.973 -23.375 -13.484 1.00 58.56 449 ASP A CA 1
ATOM 3675 C C . ASP A 1 449 ? 43.154 -24.474 -14.533 1.00 58.56 449 ASP A C 1
ATOM 3677 O O . ASP A 1 449 ? 44.167 -25.183 -14.553 1.00 58.56 449 ASP A O 1
ATOM 3681 N N . ARG A 1 450 ? 42.192 -24.566 -15.465 1.00 53.69 450 ARG A N 1
ATOM 3682 C CA . ARG A 1 450 ? 42.223 -25.461 -16.639 1.00 53.69 450 ARG A CA 1
ATOM 3683 C C . ARG A 1 450 ? 42.488 -26.933 -16.300 1.00 53.69 450 ARG A C 1
ATOM 3685 O O . ARG A 1 450 ? 43.033 -27.675 -17.122 1.00 53.69 450 ARG A O 1
ATOM 3692 N N . ARG A 1 451 ? 42.116 -27.367 -15.096 1.00 59.19 451 ARG A N 1
ATOM 3693 C CA . ARG A 1 451 ? 42.256 -28.747 -14.627 1.00 59.19 451 ARG A CA 1
ATOM 3694 C C . ARG A 1 451 ? 40.937 -29.240 -14.063 1.00 59.19 451 ARG A C 1
ATOM 3696 O O . ARG A 1 451 ? 40.239 -28.511 -13.366 1.00 59.19 451 ARG A O 1
ATOM 3703 N N . VAL A 1 452 ? 40.628 -30.501 -14.352 1.00 57.16 452 VAL A N 1
ATOM 3704 C CA . VAL A 1 452 ? 39.596 -31.224 -13.611 1.00 57.16 452 VAL A CA 1
ATOM 3705 C C . VAL A 1 452 ? 40.175 -31.524 -12.239 1.00 57.16 452 VAL A C 1
ATOM 3707 O O . VAL A 1 452 ? 41.228 -32.159 -12.145 1.00 57.16 452 VAL A O 1
ATOM 3710 N N . THR A 1 453 ? 39.504 -31.067 -11.190 1.00 67.38 453 THR A N 1
ATOM 3711 C CA . THR A 1 453 ? 39.881 -31.398 -9.820 1.00 67.38 453 THR A CA 1
ATOM 3712 C C . THR A 1 453 ? 38.758 -32.185 -9.178 1.00 67.38 453 THR A C 1
ATOM 3714 O O . THR A 1 453 ? 37.602 -31.763 -9.174 1.00 67.38 453 THR A O 1
ATOM 3717 N N . LYS A 1 454 ? 39.105 -33.366 -8.673 1.00 73.56 454 LYS A N 1
ATOM 3718 C CA . LYS A 1 454 ? 38.183 -34.241 -7.967 1.00 73.56 454 LYS A CA 1
ATOM 3719 C C . LYS A 1 454 ? 38.314 -33.982 -6.476 1.00 73.56 454 LYS A C 1
ATOM 3721 O O . LYS A 1 454 ? 39.402 -34.167 -5.933 1.00 73.56 454 LYS A O 1
ATOM 3726 N N . THR A 1 455 ? 37.212 -33.605 -5.847 1.00 72.69 455 THR A N 1
ATOM 3727 C CA . THR A 1 455 ? 37.153 -33.285 -4.421 1.00 72.69 455 THR A CA 1
ATOM 3728 C C . THR A 1 455 ? 36.158 -34.216 -3.747 1.00 72.69 455 THR A C 1
ATOM 3730 O O . THR A 1 455 ? 35.043 -34.422 -4.235 1.00 72.69 455 THR A O 1
ATOM 3733 N N . ASP A 1 456 ? 36.585 -34.816 -2.642 1.00 75.62 456 ASP A N 1
ATOM 3734 C CA . ASP A 1 456 ? 35.763 -35.698 -1.822 1.00 75.62 456 ASP A CA 1
ATOM 3735 C C . ASP A 1 456 ? 35.414 -34.961 -0.529 1.00 75.62 456 ASP A C 1
ATOM 3737 O O . ASP A 1 456 ? 36.109 -35.082 0.477 1.00 75.62 456 ASP A O 1
ATOM 3741 N N . PHE A 1 457 ? 34.322 -34.194 -0.558 1.00 68.75 457 PHE A N 1
ATOM 3742 C CA . PHE A 1 457 ? 33.878 -33.413 0.597 1.00 68.75 457 PHE A CA 1
ATOM 3743 C C . PHE A 1 457 ? 33.422 -34.298 1.760 1.00 68.75 457 PHE A C 1
ATOM 3745 O O . PHE A 1 457 ? 33.235 -33.792 2.853 1.00 68.75 457 PHE A O 1
ATOM 3752 N N . SER A 1 458 ? 33.270 -35.616 1.581 1.00 65.50 458 SER A N 1
ATOM 3753 C CA . SER A 1 458 ? 33.058 -36.518 2.722 1.00 65.50 458 SER A CA 1
ATOM 3754 C C . SER A 1 458 ? 34.324 -36.736 3.561 1.00 65.50 458 SER A C 1
ATOM 3756 O O . SER A 1 458 ? 34.236 -37.235 4.682 1.00 65.50 458 SER A O 1
ATOM 3758 N N . LYS A 1 459 ? 35.498 -36.388 3.017 1.00 65.81 459 LYS A N 1
ATOM 3759 C CA . LYS A 1 459 ? 36.817 -36.613 3.622 1.00 65.81 459 LYS A CA 1
ATOM 3760 C C . LYS A 1 459 ? 37.640 -35.340 3.793 1.00 65.81 459 LYS A C 1
ATOM 3762 O O . LYS A 1 459 ? 38.754 -35.433 4.297 1.00 65.81 459 LYS A O 1
ATOM 3767 N N . GLU A 1 460 ? 37.137 -34.196 3.339 1.00 64.31 460 GLU A N 1
ATOM 3768 C CA . GLU A 1 460 ? 37.882 -32.941 3.379 1.00 64.31 460 GLU A CA 1
ATOM 3769 C C . GLU A 1 460 ? 38.067 -32.490 4.835 1.00 64.31 460 GLU A C 1
ATOM 3771 O O . GLU A 1 460 ? 37.098 -32.319 5.574 1.00 64.31 460 GLU A O 1
ATOM 3776 N N . GLU A 1 461 ? 39.319 -32.342 5.265 1.00 57.72 461 GLU A N 1
ATOM 3777 C CA . GLU A 1 461 ? 39.654 -32.014 6.659 1.00 57.72 461 GLU A CA 1
ATOM 3778 C C . GLU A 1 461 ? 39.406 -30.527 6.984 1.00 57.72 461 GLU A C 1
ATOM 3780 O O . GLU A 1 461 ? 39.217 -30.182 8.148 1.00 57.72 461 GLU A O 1
ATOM 3785 N N . ASP A 1 462 ? 39.326 -29.674 5.953 1.00 51.41 462 ASP A N 1
ATOM 3786 C CA . ASP A 1 462 ? 39.088 -28.223 6.037 1.00 51.41 462 ASP A CA 1
ATOM 3787 C C . ASP A 1 462 ? 37.591 -27.841 6.064 1.00 51.41 462 ASP A C 1
ATOM 3789 O O . ASP A 1 462 ? 37.230 -26.667 5.933 1.00 51.41 462 ASP A O 1
ATOM 3793 N N . LEU A 1 463 ? 36.687 -28.814 6.219 1.00 55.03 463 LEU A N 1
ATOM 3794 C CA . LEU A 1 463 ? 35.286 -28.520 6.512 1.00 55.03 463 LEU A CA 1
ATOM 3795 C C . LEU A 1 463 ? 35.197 -27.779 7.849 1.00 55.03 463 LEU A C 1
ATOM 3797 O O . LEU A 1 463 ? 35.408 -28.379 8.904 1.00 55.03 463 LEU A O 1
ATOM 3801 N N . ASP A 1 464 ? 34.843 -26.493 7.816 1.00 52.78 464 ASP A N 1
ATOM 3802 C CA . ASP A 1 464 ? 34.590 -25.733 9.038 1.00 52.78 464 ASP A CA 1
ATOM 3803 C C . ASP A 1 464 ? 33.345 -26.286 9.747 1.00 52.78 464 ASP A C 1
ATOM 3805 O O . ASP A 1 464 ? 32.194 -25.960 9.435 1.00 52.78 464 ASP A O 1
ATOM 3809 N N . GLY A 1 465 ? 33.590 -27.179 10.703 1.00 50.31 465 GLY A N 1
ATOM 3810 C CA . GLY A 1 465 ? 32.556 -27.803 11.510 1.00 50.31 465 GLY A CA 1
ATOM 3811 C C . GLY A 1 465 ? 31.955 -26.879 12.573 1.00 50.31 465 GLY A C 1
ATOM 3812 O O . GLY A 1 465 ? 31.038 -27.332 13.262 1.00 50.31 465 GLY A O 1
ATOM 3813 N N . ASP A 1 466 ? 32.428 -25.630 12.689 1.00 46.09 466 ASP A N 1
ATOM 3814 C CA . ASP A 1 466 ? 31.933 -24.588 13.596 1.00 46.09 466 ASP A CA 1
ATOM 3815 C C . ASP A 1 466 ? 31.069 -23.522 12.888 1.00 46.09 466 ASP A C 1
ATOM 3817 O O . ASP A 1 466 ? 30.589 -22.591 13.533 1.00 46.09 466 ASP A O 1
ATOM 3821 N N . ALA A 1 467 ? 30.718 -23.709 11.608 1.00 49.59 467 ALA A N 1
ATOM 3822 C CA . ALA A 1 467 ? 29.748 -22.873 10.878 1.00 49.59 467 ALA A CA 1
ATOM 3823 C C . ALA A 1 467 ? 28.297 -22.926 11.430 1.00 49.59 467 ALA A C 1
ATOM 3825 O O . ALA A 1 467 ? 27.359 -22.416 10.815 1.00 49.59 467 ALA A O 1
ATOM 3826 N N . LEU A 1 468 ? 28.098 -23.547 12.595 1.00 43.19 468 LEU A N 1
ATOM 3827 C CA . LEU A 1 468 ? 26.902 -23.411 13.414 1.00 43.19 468 LEU A CA 1
ATOM 3828 C C . LEU A 1 468 ? 27.044 -22.136 14.235 1.00 43.19 468 LEU A C 1
ATOM 3830 O O . LEU A 1 468 ? 27.578 -22.159 15.346 1.00 43.19 468 LEU A O 1
ATOM 3834 N N . TYR A 1 469 ? 26.507 -21.026 13.736 1.00 38.72 469 TYR A N 1
ATOM 3835 C CA . TYR A 1 469 ? 26.153 -19.941 14.643 1.00 38.72 469 TYR A CA 1
ATOM 3836 C C . TYR A 1 469 ? 25.238 -20.532 15.733 1.00 38.72 469 TYR A C 1
ATOM 3838 O O . TYR A 1 469 ? 24.133 -20.987 15.452 1.00 38.72 469 TYR A O 1
ATOM 3846 N N . TYR A 1 470 ? 25.737 -20.569 16.973 1.00 38.78 470 TYR A N 1
ATOM 3847 C CA . TYR A 1 470 ? 25.022 -21.000 18.181 1.00 38.78 470 TYR A CA 1
ATOM 3848 C C . TYR A 1 470 ? 24.606 -22.483 18.276 1.00 38.78 470 TYR A C 1
ATOM 3850 O O . TYR A 1 470 ? 23.437 -22.784 18.515 1.00 38.78 470 TYR A O 1
ATOM 3858 N N . ASN A 1 471 ? 25.545 -23.440 18.227 1.00 43.62 471 ASN A N 1
ATOM 3859 C CA . ASN A 1 471 ? 25.243 -24.797 18.715 1.00 43.62 471 ASN A CA 1
ATOM 3860 C C . ASN A 1 471 ? 26.436 -25.494 19.420 1.00 43.62 471 ASN A C 1
ATOM 3862 O O . ASN A 1 471 ? 27.468 -25.714 18.788 1.00 43.62 471 ASN A O 1
ATOM 3866 N N . PRO A 1 472 ? 26.323 -25.901 20.706 1.00 44.38 472 PRO A N 1
ATOM 3867 C CA . PRO A 1 472 ? 27.364 -26.661 21.417 1.00 44.38 472 PRO A CA 1
ATOM 3868 C C . PRO A 1 472 ? 27.642 -28.071 20.850 1.00 44.38 472 PRO A C 1
ATOM 3870 O O . PRO A 1 472 ? 28.674 -28.663 21.193 1.00 44.38 472 PRO A O 1
ATOM 3873 N N . ASP A 1 473 ? 26.776 -28.580 19.965 1.00 50.44 473 ASP A N 1
ATOM 3874 C CA . ASP A 1 473 ? 26.896 -29.855 19.246 1.00 50.44 473 ASP A CA 1
ATOM 3875 C C . ASP A 1 473 ? 27.463 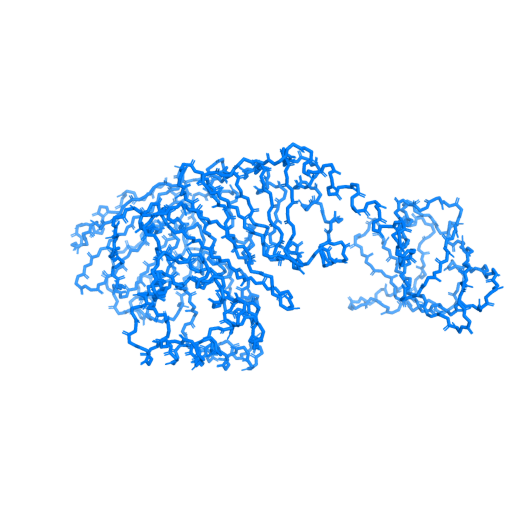-29.685 17.821 1.00 50.44 473 ASP A C 1
ATOM 3877 O O . ASP A 1 473 ? 26.879 -30.165 16.847 1.00 50.44 473 ASP A O 1
ATOM 3881 N N . SER A 1 474 ? 28.596 -28.988 17.684 1.00 53.97 474 SER A N 1
ATOM 3882 C CA . SER A 1 474 ? 29.159 -28.682 16.367 1.00 53.97 474 SER A CA 1
ATOM 3883 C C . SER A 1 474 ? 29.565 -29.930 15.562 1.00 53.97 474 SER A C 1
ATOM 3885 O O . SER A 1 474 ? 29.999 -30.939 16.137 1.00 53.97 474 SER A O 1
ATOM 3887 N N . LEU A 1 475 ? 29.407 -29.893 14.227 1.00 51.81 475 LEU A N 1
ATOM 3888 C CA . LEU A 1 475 ? 29.794 -31.005 13.338 1.00 51.81 475 LEU A CA 1
ATOM 3889 C C . LEU A 1 475 ? 31.280 -31.351 13.501 1.00 51.81 475 LEU A C 1
ATOM 3891 O O . LEU A 1 475 ? 31.634 -32.525 13.397 1.00 51.81 475 LEU A O 1
ATOM 3895 N N . ALA A 1 476 ? 32.116 -30.372 13.871 1.00 48.62 476 ALA A N 1
ATOM 3896 C CA . ALA A 1 476 ? 33.525 -30.575 14.209 1.00 48.62 476 ALA A CA 1
ATOM 3897 C C . ALA A 1 476 ? 33.740 -31.613 15.330 1.00 48.62 476 ALA A C 1
ATOM 3899 O O . ALA A 1 476 ? 34.759 -32.298 15.354 1.00 48.62 476 ALA A O 1
ATOM 3900 N N . LYS A 1 477 ? 32.785 -31.768 16.261 1.00 51.09 477 LYS A N 1
ATOM 3901 C CA . LYS A 1 477 ? 32.896 -32.704 17.397 1.00 51.09 477 LYS A CA 1
ATOM 3902 C C . LYS A 1 477 ? 32.300 -34.087 17.139 1.00 51.09 477 LYS A C 1
ATOM 3904 O O . LYS A 1 477 ? 32.732 -35.046 17.776 1.00 51.09 477 LYS A O 1
ATOM 3909 N N . LYS A 1 478 ? 31.273 -34.198 16.289 1.00 54.16 478 LYS A N 1
ATOM 3910 C CA . LYS A 1 478 ? 30.485 -35.440 16.113 1.00 54.16 478 LYS A CA 1
ATOM 3911 C C . LYS A 1 478 ? 30.565 -36.046 14.706 1.00 54.16 478 LYS A C 1
ATOM 3913 O O . LYS A 1 478 ? 30.150 -37.191 14.539 1.00 54.16 478 LYS A O 1
ATOM 3918 N N . GLY A 1 479 ? 31.116 -35.318 13.732 1.00 55.78 479 GLY A N 1
ATOM 3919 C CA . GLY A 1 479 ? 31.140 -35.709 12.322 1.00 55.78 479 GLY A CA 1
ATOM 3920 C C . GLY A 1 479 ? 29.755 -35.683 11.664 1.00 55.78 479 GLY A C 1
ATOM 3921 O O . GLY A 1 479 ? 28.727 -35.520 12.326 1.00 55.78 479 GLY A O 1
ATOM 3922 N N . ILE A 1 480 ? 29.718 -35.855 10.339 1.00 61.09 480 ILE A N 1
ATOM 3923 C CA . ILE A 1 480 ? 28.467 -35.993 9.578 1.00 61.09 480 ILE A CA 1
ATOM 3924 C C . ILE A 1 480 ? 27.869 -37.390 9.856 1.00 61.09 480 ILE A C 1
ATOM 3926 O O . ILE A 1 480 ? 28.565 -38.391 9.668 1.00 61.09 480 ILE A O 1
ATOM 3930 N N . PRO A 1 481 ? 26.597 -37.512 10.289 1.00 63.09 481 PRO A N 1
ATOM 3931 C CA . PRO A 1 481 ? 25.981 -38.814 10.546 1.00 63.09 481 PRO A CA 1
ATOM 3932 C C . PRO A 1 481 ? 25.910 -39.692 9.287 1.00 63.09 481 PRO A C 1
ATOM 3934 O O . PRO A 1 481 ? 25.468 -39.241 8.234 1.00 63.09 481 PRO A O 1
ATOM 3937 N N . GLN A 1 482 ? 26.240 -40.981 9.417 1.00 61.62 482 GLN A N 1
ATOM 3938 C CA . GLN A 1 482 ? 26.318 -41.941 8.300 1.00 61.62 482 GLN A CA 1
ATOM 3939 C C . GLN A 1 482 ? 24.983 -42.171 7.548 1.00 61.62 482 GLN A C 1
ATOM 3941 O O . GLN A 1 482 ? 24.986 -42.729 6.457 1.00 61.62 482 GLN A O 1
ATOM 3946 N N . GLY A 1 483 ? 23.848 -41.738 8.109 1.00 66.62 483 GLY A N 1
ATOM 3947 C CA . GLY A 1 483 ? 22.516 -41.830 7.493 1.00 66.62 483 GLY A CA 1
ATOM 3948 C C . GLY A 1 483 ? 21.849 -40.483 7.196 1.00 66.62 483 GLY A C 1
ATOM 3949 O O . GLY A 1 483 ? 20.643 -40.459 6.967 1.00 66.62 483 GLY A O 1
ATOM 3950 N N . ALA A 1 484 ? 22.587 -39.370 7.263 1.00 65.62 484 ALA A N 1
ATOM 3951 C CA . ALA A 1 484 ? 22.031 -38.051 6.980 1.00 65.62 484 ALA A CA 1
ATOM 3952 C C . ALA A 1 484 ? 21.665 -37.907 5.495 1.00 65.62 484 ALA A C 1
ATOM 3954 O O . ALA A 1 484 ? 22.413 -38.349 4.619 1.00 65.62 484 ALA A O 1
ATOM 3955 N N . ARG A 1 485 ? 20.531 -37.250 5.236 1.00 71.19 485 ARG A N 1
ATOM 3956 C CA . ARG A 1 485 ? 20.167 -36.744 3.912 1.00 71.19 485 ARG A CA 1
ATOM 3957 C C . ARG A 1 485 ? 20.454 -35.262 3.849 1.00 71.19 485 ARG A C 1
ATOM 3959 O O . ARG A 1 485 ? 20.105 -34.528 4.775 1.00 71.19 485 ARG A O 1
ATOM 3966 N N . PHE A 1 486 ? 21.063 -34.833 2.759 1.00 73.50 486 PHE A N 1
ATOM 3967 C CA . PHE A 1 486 ? 21.405 -33.436 2.595 1.00 73.50 486 PHE A CA 1
ATOM 3968 C C . PHE A 1 486 ? 21.199 -32.938 1.171 1.00 73.50 486 PHE A C 1
ATOM 3970 O O . PHE A 1 486 ? 21.195 -33.707 0.210 1.00 73.50 486 PHE A O 1
ATOM 3977 N N . ALA A 1 487 ? 21.065 -31.623 1.055 1.00 71.25 487 ALA A N 1
ATOM 3978 C CA . ALA A 1 487 ? 21.283 -30.910 -0.185 1.00 71.25 487 ALA A CA 1
ATOM 3979 C C . ALA A 1 487 ? 22.666 -30.246 -0.152 1.00 71.25 487 ALA A C 1
ATOM 3981 O O . ALA A 1 487 ? 23.079 -29.703 0.873 1.00 71.25 487 ALA A O 1
ATOM 3982 N N . VAL A 1 488 ? 23.385 -30.300 -1.271 1.00 73.62 488 VAL A N 1
ATOM 3983 C CA . VAL A 1 488 ? 24.679 -29.632 -1.451 1.00 73.62 488 VAL A CA 1
ATOM 3984 C C . VAL A 1 488 ? 24.485 -28.485 -2.422 1.00 73.62 488 VAL A C 1
ATOM 3986 O O . VAL A 1 488 ? 24.080 -28.720 -3.558 1.00 73.62 488 VAL A O 1
ATOM 3989 N N . HIS A 1 489 ? 24.788 -27.264 -1.993 1.00 75.12 489 HIS A N 1
ATOM 3990 C CA . HIS A 1 489 ? 24.753 -26.068 -2.826 1.00 75.12 489 HIS A CA 1
ATOM 3991 C C . HIS A 1 489 ? 26.167 -25.540 -3.046 1.00 75.12 489 HIS A C 1
ATOM 3993 O O . HIS A 1 489 ? 26.867 -25.196 -2.103 1.00 75.12 489 HIS A O 1
ATOM 3999 N N . PHE A 1 490 ? 26.586 -25.458 -4.299 1.00 74.56 490 PHE A N 1
ATOM 4000 C CA . PHE A 1 490 ? 27.805 -24.783 -4.714 1.00 74.56 490 PHE A CA 1
ATOM 4001 C C . PHE A 1 490 ? 27.474 -23.398 -5.248 1.00 74.56 490 PHE A C 1
ATOM 4003 O O . PHE A 1 490 ? 26.506 -23.258 -5.989 1.00 74.56 490 PHE A O 1
ATOM 4010 N N . SER A 1 491 ? 28.319 -22.417 -4.949 1.00 71.38 491 SER A N 1
ATOM 4011 C CA . SER A 1 491 ? 28.251 -21.062 -5.486 1.00 71.38 491 SER A CA 1
ATOM 4012 C C . SER A 1 491 ? 29.642 -20.575 -5.897 1.00 71.38 491 SER A C 1
ATOM 4014 O O . SER A 1 491 ? 30.615 -20.762 -5.165 1.00 71.38 491 SER A O 1
ATOM 4016 N N . SER A 1 492 ? 29.762 -19.944 -7.065 1.00 68.31 492 SER A N 1
ATOM 4017 C CA . SER A 1 492 ? 31.006 -19.318 -7.519 1.00 68.31 492 SER A CA 1
ATOM 4018 C C . SER A 1 492 ? 30.743 -17.978 -8.198 1.00 68.31 492 SER A C 1
ATOM 4020 O O . SER A 1 492 ? 29.774 -17.820 -8.932 1.00 68.31 492 SER A O 1
ATOM 4022 N N . LYS A 1 493 ? 31.641 -17.011 -7.972 1.00 64.94 493 LYS A N 1
ATOM 4023 C CA . LYS A 1 493 ? 31.581 -15.676 -8.593 1.00 64.94 493 LYS A CA 1
ATOM 4024 C C . LYS A 1 493 ? 32.101 -15.647 -10.034 1.00 64.94 493 LYS A C 1
ATOM 4026 O O . LYS A 1 493 ? 32.049 -14.602 -10.674 1.00 64.94 493 LYS A O 1
ATOM 4031 N N . VAL A 1 494 ? 32.642 -16.758 -10.530 1.00 64.69 494 VAL A N 1
ATOM 4032 C CA . VAL A 1 494 ? 33.166 -16.887 -11.896 1.00 64.69 494 VAL A CA 1
ATOM 4033 C C . VAL A 1 494 ? 32.698 -18.208 -12.516 1.00 64.69 494 VAL A C 1
ATOM 4035 O O . VAL A 1 494 ? 32.327 -19.122 -11.776 1.00 64.69 494 VAL A O 1
ATOM 4038 N N . PRO A 1 495 ? 32.732 -18.347 -13.854 1.00 61.12 495 PRO A N 1
ATOM 4039 C CA . PRO A 1 495 ? 32.262 -19.559 -14.516 1.00 61.12 495 PRO A CA 1
ATOM 4040 C C . PRO A 1 495 ? 33.073 -20.796 -14.108 1.00 61.12 495 PRO A C 1
ATOM 4042 O O . PRO A 1 495 ? 34.271 -20.903 -14.395 1.00 61.12 495 PRO A O 1
ATOM 4045 N N . VAL A 1 496 ? 32.401 -21.760 -13.484 1.00 63.78 496 VAL A N 1
ATOM 4046 C CA . VAL A 1 496 ? 32.939 -23.091 -13.167 1.00 63.78 496 VAL A CA 1
ATOM 4047 C C . VAL A 1 496 ? 31.958 -24.159 -13.649 1.00 63.78 496 VAL A C 1
ATOM 4049 O O . VAL A 1 496 ? 30.822 -23.852 -13.981 1.00 63.78 496 VAL A O 1
ATOM 4052 N N . ILE A 1 497 ? 32.388 -25.414 -13.755 1.00 62.75 497 ILE A N 1
ATOM 4053 C CA . ILE A 1 497 ? 31.488 -26.553 -13.991 1.00 62.75 497 ILE A CA 1
ATOM 4054 C C . ILE A 1 497 ? 31.640 -27.508 -12.820 1.00 62.75 497 ILE A C 1
ATOM 4056 O O . ILE A 1 497 ? 32.766 -27.857 -12.462 1.00 62.75 497 ILE A O 1
ATOM 4060 N N . ILE A 1 498 ? 30.518 -27.943 -12.249 1.00 70.19 498 ILE A N 1
ATOM 4061 C CA . ILE A 1 498 ? 30.485 -28.879 -11.125 1.00 70.19 498 ILE A CA 1
ATOM 4062 C C . ILE A 1 498 ? 29.622 -30.075 -11.500 1.00 70.19 498 ILE A C 1
ATOM 4064 O O . ILE A 1 498 ? 28.481 -29.935 -11.937 1.00 70.19 498 ILE A O 1
ATOM 4068 N N . THR A 1 499 ? 30.184 -31.267 -11.334 1.00 64.69 499 THR A N 1
ATOM 4069 C CA . THR A 1 499 ? 29.506 -32.537 -11.605 1.00 64.69 499 THR A CA 1
ATOM 4070 C C . THR A 1 499 ? 29.717 -33.495 -10.440 1.00 64.69 499 THR A C 1
ATOM 4072 O O . THR A 1 499 ? 30.707 -33.390 -9.721 1.00 64.69 499 THR A O 1
ATOM 4075 N N . GLY A 1 500 ? 28.785 -34.421 -10.228 1.00 75.38 500 GLY A N 1
ATOM 4076 C CA . GLY A 1 500 ? 28.853 -35.408 -9.152 1.00 75.38 500 GLY A CA 1
ATOM 4077 C C . GLY A 1 500 ? 28.205 -36.726 -9.561 1.00 75.38 500 GLY A C 1
ATOM 4078 O O . GLY A 1 500 ? 27.781 -36.898 -10.705 1.00 75.38 500 GLY A O 1
ATOM 4079 N N . LYS A 1 501 ? 28.114 -37.673 -8.620 1.00 76.38 501 LYS A N 1
ATOM 4080 C CA . LYS A 1 501 ? 27.425 -38.957 -8.855 1.00 76.38 501 LYS A CA 1
ATOM 4081 C C . LYS A 1 501 ? 25.943 -38.779 -9.190 1.00 76.38 501 LYS A C 1
ATOM 4083 O O . LYS A 1 501 ? 25.400 -39.555 -9.975 1.00 76.38 501 LYS A O 1
ATOM 4088 N N . LYS A 1 502 ? 25.298 -37.777 -8.586 1.00 73.38 502 LYS A N 1
ATOM 4089 C CA . LYS A 1 502 ? 23.937 -37.361 -8.924 1.00 73.38 502 LYS A CA 1
ATOM 4090 C C . LYS A 1 502 ? 23.965 -36.190 -9.898 1.00 73.38 502 LYS A C 1
ATOM 4092 O O . LYS A 1 502 ? 24.889 -35.378 -9.898 1.00 73.38 502 LYS A O 1
ATOM 4097 N N . VAL A 1 503 ? 22.924 -36.114 -10.719 1.00 65.88 503 VAL A N 1
ATOM 4098 C CA . VAL A 1 503 ? 22.655 -34.947 -11.564 1.00 65.88 503 VAL A CA 1
ATOM 4099 C C . VAL A 1 503 ? 22.178 -33.815 -10.648 1.00 65.88 503 VAL A C 1
ATOM 4101 O O . VAL A 1 503 ? 21.375 -34.095 -9.754 1.00 65.88 503 VAL A O 1
ATOM 4104 N N . PRO A 1 504 ? 22.653 -32.569 -10.824 1.00 61.84 504 PRO A N 1
ATOM 4105 C CA . PRO A 1 504 ? 22.145 -31.453 -10.041 1.00 61.84 504 PRO A CA 1
ATOM 4106 C C . PRO A 1 504 ? 20.642 -31.307 -10.277 1.00 61.84 504 PRO A C 1
ATOM 4108 O O . PRO A 1 504 ? 20.190 -31.203 -11.419 1.00 61.84 504 PRO A O 1
ATOM 4111 N N . THR A 1 505 ? 19.876 -31.289 -9.189 1.00 61.00 505 THR A N 1
ATOM 4112 C CA . THR A 1 505 ? 18.440 -30.983 -9.201 1.00 61.00 505 THR A CA 1
ATOM 4113 C C . THR A 1 505 ? 18.208 -29.568 -9.723 1.00 61.00 505 THR A C 1
ATOM 4115 O O . THR A 1 505 ? 17.203 -29.294 -10.373 1.00 61.00 505 THR A O 1
ATOM 4118 N N . TYR A 1 506 ? 19.175 -28.685 -9.471 1.00 53.59 506 TYR A N 1
ATOM 4119 C CA . TYR A 1 506 ? 19.192 -27.317 -9.951 1.00 53.59 506 TYR A CA 1
ATOM 4120 C C . TYR A 1 506 ? 20.621 -26.900 -10.317 1.00 53.59 506 TYR A C 1
ATOM 4122 O O . TYR A 1 506 ? 21.553 -27.158 -9.563 1.00 53.59 506 TYR A O 1
ATOM 4130 N N . HIS A 1 507 ? 20.822 -26.266 -11.468 1.00 47.69 507 HIS A N 1
ATOM 4131 C CA . HIS A 1 507 ? 22.075 -25.587 -11.796 1.00 47.69 507 HIS A CA 1
ATOM 4132 C C . HIS A 1 507 ? 21.733 -24.278 -12.508 1.00 47.69 507 HIS A C 1
ATOM 4134 O O . HIS A 1 507 ? 20.949 -24.294 -13.457 1.00 47.69 507 HIS A O 1
ATOM 4140 N N . TYR A 1 508 ? 22.256 -23.168 -11.989 1.00 54.03 508 TYR A N 1
ATOM 4141 C CA . TYR A 1 508 ? 22.100 -21.828 -12.544 1.00 54.03 508 TYR A CA 1
ATOM 4142 C C . TYR A 1 508 ? 23.422 -21.342 -13.027 1.00 54.03 508 TYR A C 1
ATOM 4144 O O . TYR A 1 508 ? 24.329 -21.306 -12.162 1.00 54.03 508 TYR A O 1
#

Secondary structure (DSSP, 8-state):
-HHHHHHHH---PPP--SSEEEEEEE-STT-EEEEEES---SHHHHHHHHHTTPEEEEEEEETTEEEEEEEETTEEEEEEEEGGGTEEEEEEEE-PPPP--------S--EEEE---SSS--EEEEE-TTS-EEEEE--SS-HHHHHHHHHHHHHH-SSSS-EEEEEE---S-TTTSTHHHHHHHHHTTTSEE--EEE-PPS-TTTTTTTS-HHHHHHHHHHHHHHHHHT--EEE--TT-EEEETTEEEEEEE-GGG---SS---GGGG--EEEEEETTEEEEE-TT--TTTTTHHHHHGGGG--SEEEPGGGGTSS--HHHHHHH--SEEEESS-HHHHHHTS-TTSHHHHIIIIIS---EEEE-SSS-EEEESSP-PPTTHHHHHHHHHHHHHHHH---EEEEEEE-GGG-EEEEEE-SSS-EEEEEEEEETTTTEEEEEEEEEEPBTSEEEEETTT-TT--TT--TT-SS-HHHH---TT--EEEEEEESS-EEEEESSPPSEE-

pLDDT: mean 82.05, std 16.93, range [38.72, 98.88]

Foldseek 3Di:
DQVVLCVQAVDRADDDPDAAWPDWDHQAQSKIKTKGAPAQDCVVRVVRRVVVPWDWDDWDDQAPWIWTWTDDPQKIWIWIAFNLGRMIMIMIHGHADDDDAPADDFDAFWKWWWFQDPAFAGWIWIQARRQAIEIFFQFAQDPVSLVSVVVVQCVSGPDQAHEHREHEYFWLDRGGHHVVVVNCVPCVVRHHYQEYEAAYGPDCPVVVVQADVVSVVSVVVVVVVRVVVPHYYGYDDAQDWDDHHQKIKHFNDALSQADDPDDRDRLCRTGFIWIQGLNFIETDGAQHACVRSVSCSRNPLSLQGQEYEDHPLLQHRFDLSSLQSNLYQEYERRADLVCVLPPNPCVPPRVVSNLPVGNHQAYYYHHPDMDMAGPPHDDDHCRSVVSVVVSVVCPVPPAWFKFKAFQDFLVFQKKKKAAADDDWWWKWKWKAFPVVRDIFFTATDTDDHRDTDIDRPSPDPRTPQVVPPDDPPTCNVVPDDRPTTIMMMMGTPDHMDMDTPDDGPDTD

Radius of gyration: 26.13 Å; chains: 1; bounding box: 68×66×57 Å

Sequence (508 aa):
MNKKIAEITGMIIPEISFGKKEFLRHEGGNTAVLSLKQVKEMDSYQITLEQAGFEKREEHCFGTARFVTYVKNGDMVLLSFYPSIGQIRLVAEPESLEYQDKRREDCTTSLFTQIDLEDFGLSDVIRLSDGRFIILDGGYDFDVDEEKLFRCLKEQSPFETPVIALWIMTHPHNDHYPVFFGFWERYGKEVEIQGFLYNFPDGVEDLLEVVPADEVEGLNRFHNLVQSLKIPYYRAHTGQVYQVSNARIEVLSSPDDTFFDEVIDHNIMSLILKVNIEGQTLLLPGDGYFDFSRLPERYGTYLKSDILQVPHHGFYGGTAEGYRLIDPDVVIVPVSEHNFYYMTDIYRPYNQALVYDNHVKELRTGTKEPCTLELPYSYKENGKKMLFDKIEQSRREMGATSWVFTDMTLEDCVFETINMTAHSTEISVFLYFEDRSQYVSHIKYHAQDRRVTKTDFSKEEDLDGDALYYNPDSLAKKGIPQGARFAVHFSSKVPVIITGKKVPTYHY